Protein AF-0000000070184975 (afdb_homodimer)

Solvent-accessible surface area (backbone atoms only — not comparable to full-atom values): 27651 Å² total; per-residue (Å²): 128,54,66,66,55,30,50,53,48,30,32,51,43,36,35,63,71,63,36,51,70,65,36,19,38,50,48,54,45,25,60,23,40,56,56,39,36,53,66,57,44,19,70,74,54,71,41,57,54,76,54,40,54,55,26,47,52,54,34,18,58,63,29,38,26,29,43,28,91,48,92,72,47,33,34,26,39,50,54,67,71,46,35,49,50,31,53,48,53,54,48,51,52,46,49,51,50,32,51,56,29,53,70,65,51,72,61,51,81,62,81,75,80,70,86,57,64,50,54,34,34,41,26,30,55,60,25,51,49,43,50,51,48,51,51,58,70,70,46,75,49,30,40,40,35,34,40,50,45,72,84,70,70,35,69,69,52,43,52,50,62,61,63,53,56,88,82,33,50,42,35,39,29,11,61,38,66,70,48,32,53,50,46,43,71,66,31,70,86,38,50,67,42,65,41,74,54,53,70,60,30,51,69,85,87,62,93,83,52,57,23,42,31,38,41,36,35,33,58,82,31,32,29,37,43,25,36,26,31,79,85,76,62,49,26,39,33,40,34,33,47,41,69,78,18,63,67,41,48,51,46,50,52,50,46,49,51,50,55,47,63,70,60,59,69,82,120,129,53,68,66,55,29,50,54,49,32,32,52,43,36,34,64,71,63,36,50,69,65,37,19,38,49,47,55,44,24,61,24,39,55,55,40,34,54,66,57,43,20,70,73,54,70,42,56,54,75,56,41,55,55,26,48,53,51,35,19,56,63,30,39,26,29,42,28,91,49,92,71,48,34,36,26,40,49,53,68,69,49,35,48,50,30,52,48,51,55,47,51,52,46,49,50,51,32,51,55,28,54,69,65,48,70,60,52,80,67,82,74,82,72,78,57,63,50,54,33,34,40,27,32,55,60,27,50,49,43,51,51,46,50,52,57,70,70,45,73,49,29,40,39,36,33,40,52,47,72,87,69,70,36,70,69,52,41,51,50,62,63,62,53,57,88,82,34,49,42,36,38,28,11,62,38,67,70,46,32,53,50,45,44,71,66,31,69,86,38,50,67,42,65,41,75,52,54,71,61,29,51,74,91,81,68,94,85,52,56,26,41,30,38,40,36,36,34,56,81,30,32,31,38,44,24,35,25,30,80,86,76,62,49,27,37,34,39,34,35,42,41,70,78,16,62,67,40,47,50,46,49,51,48,46,49,51,51,55,47,62,71,64,63,71,86,121

InterPro domains:
  IPR002831 Transcription regulator TrmB, N-terminal [PF01978] (14-80)
  IPR036388 Winged helix-like DNA-binding domain superfamily [G3DSA:1.10.10.10] (6-107)
  IPR036390 Winged helix DNA-binding domain superfamily [SSF46785] (12-102)
  IPR051797 Transcription regulator TrmB-like [PTHR34293] (8-172)

pLDDT: mean 80.11, std 16.86, range [21.63, 96.66]

Nearest PDB structures (foldseek):
  5bpi-assembly1_D  TM=3.997E-01  e=3.061E-13  Pyrococcus furiosus
  3cjn-assembly1_A-2  TM=5.967E-01  e=1.341E-03  Ruegeria pomeroyi DSS-3
  6pcp-assembly2_B  TM=5.676E-01  e=6.748E-03  Bordetella pertussis
  6pco-assembly1_B  TM=5.826E-01  e=8.573E-03  Bordetella bronchiseptica
  4jba-assembly1_B  TM=6.010E-01  e=2.837E-02  Escherichia coli K-12

Radius of gyration: 28.01 Å; Cα contacts (8 Å, |Δi|>4): 958; chains: 2; bounding box: 61×83×79 Å

Organism: NCBI:txid2841257

Foldseek 3Di:
DDPVVVLVVQLVVVVVLPADNLLSLLLSLQQVVQKDFLVSSCVVSVDDSVVNVVSQVVCVVLVQKDWDPDVVIMIGGDDPVVNVVSSVVVVVVVVVVVCVVVVPDDDDPDDDDDLPWDKDKDWDLVVLLVVLLVLLQPFDAEKEKEFEDLVNPDPVVLVSLQPRDLRHAAEYEYCDPVSQVVSCVSRVSHHYYHFPVCVQQVDDDDLFDWHWGMWMDGPLFKTKTWTAGPPVRIIMIMMTGGNPHPVSVVVVVSCCVRVVVVPPPPD/DDPVVVLVVQLVVVVVLPADNLLSLLLSLQQVVQKDFLVSSCVVSVDDSVVNVVSQVVCVVLVQKDWDPDVVIMIGGDDPVVNVVSSVVVVVVVVVVVCVVVVPDDDDPDPDDDLPQDKDKDWDLVVLLVVLLVLLQPFDAEKEKEFEDLVNPDPVVLVSLQPRDLRHAAEYEYCDPVSQVVSCVSRVSHHYYHFPVCVQQVDDDDLFDWGWGMWMDGPLFKTKTWTAGPPVRIIMIMMTGGNPHPVSVVVVVSCCVRVVVVPPDPD

Sequence (534 aa):
MSTKENLEEAIELLQQLGLKEYEARCFVGLSRLETGTAKQLSEMTEVPRTRVYDAIRVLEAQGLVEIHHSSPQRFRAVSISEATETLRDQYEARVERLQNSLDTIEVVEQDDESPVQQVWSMVGQEAIENRTNGLITDANDEVVLVLGDQSLLTPALVDTLNAVEDDIELIVGALSEPLQEQIRDAVPNATTFVSGLEWLQGGNDTQDETAIGRLLMVDRSTLLVSSIMPESKEERAIFGEGFGNGLVVISRRLMAQGLLQNRDPKHMSTKENLEEAIELLQQLGLKEYEARCFVGLSRLETGTAKQLSEMTEVPRTRVYDAIRVLEAQGLVEIHHSSPQRFRAVSISEATETLRDQYEARVERLQNSLDTIEVVEQDDESPVQQVWSMVGQEAIENRTNGLITDANDEVVLVLGDQSLLTPALVDTLNAVEDDIELIVGALSEPLQEQIRDAVPNATTFVSGLEWLQGGNDTQDETAIGRLLMVDRSTLLVSSIMPESKEERAIFGEGFGNGLVVISRRLMAQGLLQNRDPKH

Secondary structure (DSSP, 8-state):
--HHHHHHHHHHHHHHTT--HHHHHHHHHHHHHSSEEHHHHHHHH---HHHHHHHHHHHHHTTSEEEE--SS-EEEEPPHHHHHHHHHHHHHHHHHHHHHHHHTSPP---------S-EEEEE-HHHHHHHHHHHHHT-SSEEEEEES-GGG--HHHHHHHHTS-TTSEEEEEESSHHHHHHHHHH-TTSEEEE-SGGGGS--SS-TT--EEEEEEEETTTEEEEEEE-TTT--EEEEEEESTT-HHHHHHHHHHHHHHHHTT----/--HHHHHHHHHHHHHHTT--HHHHHHHHHHHHHSSEEHHHHHHHH---HHHHHHHHHHHHHTTSEEEE--SS-EEEEPPHHHHHHHHHHHHHHHHHHHHHHHHTSPP--------TT-EEEEE-HHHHHHHHHHHHHT-SSEEEEEES-GGG--HHHHHHHHTS-TTSEEEEEESSHHHHHHHHHH-TTSEEEE-SGGGGS--SS-TT--EEEEEEEETTTEEEEEEE-TTT--EEEEEEESTT-HHHHHHHHHHHHHHHHTTS---

Structure (mmCIF, N/CA/C/O backbone):
data_AF-0000000070184975-model_v1
#
loop_
_entity.id
_entity.type
_entity.pdbx_description
1 polymer 'Sugar-specific transcriptional regulator TrmB'
#
loop_
_atom_site.group_PDB
_atom_site.id
_atom_site.type_symbol
_atom_site.label_atom_id
_atom_site.label_alt_id
_atom_site.label_comp_id
_atom_site.label_asym_id
_atom_site.label_entity_id
_atom_site.label_seq_id
_atom_site.pdbx_PDB_ins_code
_atom_site.Cartn_x
_atom_site.Cartn_y
_atom_site.Cartn_z
_atom_site.occupancy
_atom_site.B_iso_or_equiv
_atom_site.auth_seq_id
_atom_site.auth_comp_id
_atom_site.auth_asym_id
_atom_site.auth_atom_id
_atom_site.pdbx_PDB_model_num
ATOM 1 N N . MET A 1 1 ? -25.51 -4.4 -2.637 1 56.55 1 MET A N 1
ATOM 2 C CA . MET A 1 1 ? -25.019 -4.099 -3.979 1 56.55 1 MET A CA 1
ATOM 3 C C . MET A 1 1 ? -25.192 -5.299 -4.904 1 56.55 1 MET A C 1
ATOM 5 O O . MET A 1 1 ? -25.04 -6.445 -4.476 1 56.55 1 MET A O 1
ATOM 9 N N . SER A 1 2 ? -25.683 -4.962 -6.046 1 75.04 2 SER A N 1
ATOM 10 C CA . SER A 1 2 ? -25.902 -6.035 -7.01 1 75.04 2 SER A CA 1
ATOM 11 C C . SER A 1 2 ? -24.582 -6.652 -7.459 1 75.04 2 SER A C 1
ATOM 13 O O . SER A 1 2 ? -23.518 -6.057 -7.277 1 75.04 2 SER A O 1
ATOM 15 N N . THR A 1 3 ? -24.622 -7.825 -7.909 1 75.35 3 THR A N 1
ATOM 16 C CA . THR A 1 3 ? -23.447 -8.525 -8.415 1 75.35 3 THR A CA 1
ATOM 17 C C . THR A 1 3 ? -22.733 -7.688 -9.472 1 75.35 3 THR A C 1
ATOM 19 O O . THR A 1 3 ? -21.503 -7.61 -9.482 1 75.35 3 THR A O 1
ATOM 22 N N . LYS A 1 4 ? -23.561 -7.031 -10.197 1 79.37 4 LYS A N 1
ATOM 23 C CA . LYS A 1 4 ? -23 -6.213 -11.268 1 79.37 4 LYS A CA 1
ATOM 24 C C . LYS A 1 4 ? -22.276 -4.992 -10.706 1 79.37 4 LYS A C 1
ATOM 26 O O . LYS A 1 4 ? -21.217 -4.608 -11.205 1 79.37 4 LYS A O 1
ATOM 31 N N . GLU A 1 5 ? -22.863 -4.411 -9.739 1 79.99 5 GLU A N 1
ATOM 32 C CA . GLU A 1 5 ? -22.254 -3.247 -9.102 1 79.99 5 GLU A CA 1
ATOM 33 C C . GLU A 1 5 ? -20.925 -3.609 -8.446 1 79.99 5 GLU A C 1
ATOM 35 O O . GLU A 1 5 ? -19.962 -2.842 -8.517 1 79.99 5 GLU A O 1
ATOM 40 N N . ASN A 1 6 ? -20.908 -4.766 -7.938 1 85.32 6 ASN A N 1
ATOM 41 C CA . ASN A 1 6 ? -19.69 -5.227 -7.28 1 85.32 6 ASN A CA 1
ATOM 42 C C . ASN A 1 6 ? -18.568 -5.472 -8.284 1 85.32 6 ASN A C 1
ATOM 44 O O . ASN A 1 6 ? -17.402 -5.192 -8 1 85.32 6 ASN A O 1
ATOM 48 N N . LEU A 1 7 ? -19.027 -5.89 -9.402 1 87.75 7 LEU A N 1
ATOM 49 C CA . LEU A 1 7 ? -18.045 -6.157 -10.447 1 87.75 7 LEU A CA 1
ATOM 50 C C . LEU A 1 7 ? -17.423 -4.86 -10.952 1 87.75 7 LEU A C 1
ATOM 52 O O . LEU A 1 7 ? -16.202 -4.767 -11.096 1 87.75 7 LEU A O 1
ATOM 56 N N . GLU A 1 8 ? -18.263 -3.867 -11.151 1 91.36 8 GLU A N 1
ATOM 57 C CA . GLU A 1 8 ? -17.781 -2.581 -11.646 1 91.36 8 GLU A CA 1
ATOM 58 C C . GLU A 1 8 ? -16.907 -1.882 -10.608 1 91.36 8 GLU A C 1
ATOM 60 O O . GLU A 1 8 ? -15.924 -1.226 -10.956 1 91.36 8 GLU A O 1
ATOM 65 N N . GLU A 1 9 ? -17.316 -2.09 -9.405 1 92 9 GLU A N 1
ATOM 66 C CA . GLU A 1 9 ? -16.516 -1.512 -8.329 1 92 9 GLU A CA 1
ATOM 67 C C . GLU A 1 9 ? -15.133 -2.155 -8.264 1 92 9 GLU A C 1
ATOM 69 O O . GLU A 1 9 ? -14.128 -1.462 -8.089 1 92 9 GLU A O 1
ATOM 74 N N . ALA A 1 10 ? -15.127 -3.411 -8.436 1 93.38 10 ALA A N 1
ATOM 75 C CA . ALA A 1 10 ? -13.855 -4.129 -8.414 1 93.38 10 ALA A CA 1
ATOM 76 C C . ALA A 1 10 ? -12.949 -3.675 -9.556 1 93.38 10 ALA A C 1
ATOM 78 O O . ALA A 1 10 ? -11.749 -3.471 -9.36 1 93.38 10 ALA A O 1
ATOM 79 N N . ILE A 1 11 ? -13.533 -3.469 -10.681 1 94.56 11 ILE A N 1
ATOM 80 C CA . ILE A 1 11 ? -12.782 -3.03 -11.852 1 94.56 11 ILE A CA 1
ATOM 81 C C . ILE A 1 11 ? -12.203 -1.639 -11.6 1 94.56 11 ILE A C 1
ATOM 83 O O . ILE A 1 11 ? -11.024 -1.393 -11.866 1 94.56 11 ILE A O 1
ATOM 87 N N . GLU A 1 12 ? -12.985 -0.817 -11.059 1 93.21 12 GLU A N 1
ATOM 88 C CA . GLU A 1 12 ? -12.538 0.54 -10.76 1 93.21 12 GLU A CA 1
ATOM 89 C C . GLU A 1 12 ? -11.422 0.538 -9.72 1 93.21 12 GLU A C 1
ATOM 91 O O . GLU A 1 12 ? -10.443 1.276 -9.85 1 93.21 12 GLU A O 1
ATOM 96 N N . LEU A 1 13 ? -11.57 -0.226 -8.723 1 92.37 13 LEU A N 1
ATOM 97 C CA . LEU A 1 13 ? -10.568 -0.303 -7.665 1 92.37 13 LEU A CA 1
ATOM 98 C C . LEU A 1 13 ? -9.248 -0.841 -8.204 1 92.37 13 LEU A C 1
ATOM 100 O O . LEU A 1 13 ? -8.177 -0.344 -7.847 1 92.37 13 LEU A O 1
ATOM 104 N N . LEU A 1 14 ? -9.332 -1.793 -9.1 1 93.71 14 LEU A N 1
ATOM 105 C CA . LEU A 1 14 ? -8.126 -2.349 -9.704 1 93.71 14 LEU A CA 1
ATOM 106 C C . LEU A 1 14 ? -7.41 -1.301 -10.55 1 93.71 14 LEU A C 1
ATOM 108 O O . LEU A 1 14 ? -6.178 -1.263 -10.586 1 93.71 14 LEU A O 1
ATOM 112 N N . GLN A 1 15 ? -8.124 -0.48 -11.159 1 91.01 15 GLN A N 1
ATOM 113 C CA . GLN A 1 15 ? -7.531 0.605 -11.934 1 91.01 15 GLN A CA 1
ATOM 114 C C . GLN A 1 15 ? -6.825 1.607 -11.025 1 91.01 15 GLN A C 1
ATOM 116 O O . GLN A 1 15 ? -5.739 2.09 -11.35 1 91.01 15 GLN A O 1
ATOM 121 N N . GLN A 1 16 ? -7.411 1.844 -9.916 1 87.1 16 GLN A N 1
ATOM 122 C CA . GLN A 1 16 ? -6.802 2.748 -8.946 1 87.1 16 GLN A CA 1
ATOM 123 C C . GLN A 1 16 ? -5.529 2.146 -8.357 1 87.1 16 GLN A C 1
ATOM 125 O O . GLN A 1 16 ? -4.666 2.871 -7.858 1 87.1 16 GLN A O 1
ATOM 130 N N . LEU A 1 17 ? -5.476 0.861 -8.467 1 89.62 17 LEU A N 1
ATOM 131 C CA . LEU A 1 17 ? -4.318 0.168 -7.914 1 89.62 17 LEU A CA 1
ATOM 132 C C . LEU A 1 17 ? -3.252 -0.047 -8.983 1 89.62 17 LEU A C 1
ATOM 134 O O . LEU A 1 17 ? -2.236 -0.699 -8.731 1 89.62 17 LEU A O 1
ATOM 138 N N . GLY A 1 18 ? -3.556 0.478 -10.266 1 85.67 18 GLY A N 1
ATOM 139 C CA . GLY A 1 18 ? -2.466 0.531 -11.226 1 85.67 18 GLY A CA 1
ATOM 140 C C . GLY A 1 18 ? -2.744 -0.26 -12.49 1 85.67 18 GLY A C 1
ATOM 141 O O . GLY A 1 18 ? -1.954 -0.228 -13.436 1 85.67 18 GLY A O 1
ATOM 142 N N . LEU A 1 19 ? -3.869 -0.961 -12.496 1 91.96 19 LEU A N 1
ATOM 143 C CA . LEU A 1 19 ? -4.18 -1.724 -13.7 1 91.96 19 LEU A CA 1
ATOM 144 C C . LEU A 1 19 ? -4.929 -0.862 -14.711 1 91.96 19 LEU A C 1
ATOM 146 O O . LEU A 1 19 ? -5.724 -0 -14.33 1 91.96 19 LEU A O 1
ATOM 150 N N . LYS A 1 20 ? -4.639 -1.156 -15.933 1 92.26 20 LYS A N 1
ATOM 151 C CA . LYS A 1 20 ? -5.443 -0.533 -16.981 1 92.26 20 LYS A CA 1
ATOM 152 C C . LYS A 1 20 ? -6.807 -1.207 -17.101 1 92.26 20 LYS A C 1
ATOM 154 O O . LYS A 1 20 ? -7.038 -2.263 -16.508 1 92.26 20 LYS A O 1
ATOM 159 N N . GLU A 1 21 ? -7.657 -0.594 -17.822 1 94.77 21 GLU A N 1
ATOM 160 C CA . GLU A 1 21 ? -9.053 -1.017 -17.869 1 94.77 21 GLU A CA 1
ATOM 161 C C . GLU A 1 21 ? -9.175 -2.472 -18.31 1 94.77 21 GLU A C 1
ATOM 163 O O . GLU A 1 21 ? -9.816 -3.28 -17.634 1 94.77 21 GLU A O 1
ATOM 168 N N . TYR A 1 22 ? -8.505 -2.818 -19.401 1 96.13 22 TYR A N 1
ATOM 169 C CA . TYR A 1 22 ? -8.638 -4.17 -19.931 1 96.13 22 TYR A CA 1
ATOM 170 C C . TYR A 1 22 ? -8.001 -5.188 -18.993 1 96.13 22 TYR A C 1
ATOM 172 O O . TYR A 1 22 ? -8.491 -6.312 -18.861 1 96.13 22 TYR A O 1
ATOM 180 N N . GLU A 1 23 ? -6.898 -4.763 -18.355 1 96.62 23 GLU A N 1
ATOM 181 C CA . GLU A 1 23 ? -6.264 -5.63 -17.366 1 96.62 23 GLU A CA 1
ATOM 182 C C . GLU A 1 23 ? -7.196 -5.899 -16.189 1 96.62 23 GLU A C 1
ATOM 184 O O . GLU A 1 23 ? -7.364 -7.047 -15.773 1 96.62 23 GLU A O 1
ATOM 189 N N . ALA A 1 24 ? -7.855 -4.855 -15.779 1 96.34 24 ALA A N 1
ATOM 190 C CA . ALA A 1 24 ? -8.775 -4.957 -14.649 1 96.34 24 ALA A CA 1
ATOM 191 C C . ALA A 1 24 ? -9.967 -5.847 -14.99 1 96.34 24 ALA A C 1
ATOM 193 O O . ALA A 1 24 ? -10.334 -6.73 -14.212 1 96.34 24 ALA A O 1
ATOM 194 N N . ARG A 1 25 ? -10.495 -5.667 -16.109 1 96.42 25 ARG A N 1
ATOM 195 C CA . ARG A 1 25 ? -11.654 -6.445 -16.535 1 96.42 25 ARG A CA 1
ATOM 196 C C . ARG A 1 25 ? -11.303 -7.924 -16.663 1 96.42 25 ARG A C 1
ATOM 198 O O . ARG A 1 25 ? -12.077 -8.789 -16.248 1 96.42 25 ARG A O 1
ATOM 205 N N . CYS A 1 26 ? -10.213 -8.18 -17.236 1 96.46 26 CYS A N 1
ATOM 206 C CA . CYS A 1 26 ? -9.792 -9.565 -17.417 1 96.46 26 CYS A CA 1
ATOM 207 C C . CYS A 1 26 ? -9.543 -10.239 -16.073 1 96.46 26 CYS A C 1
ATOM 209 O O . CYS A 1 26 ? -9.901 -11.40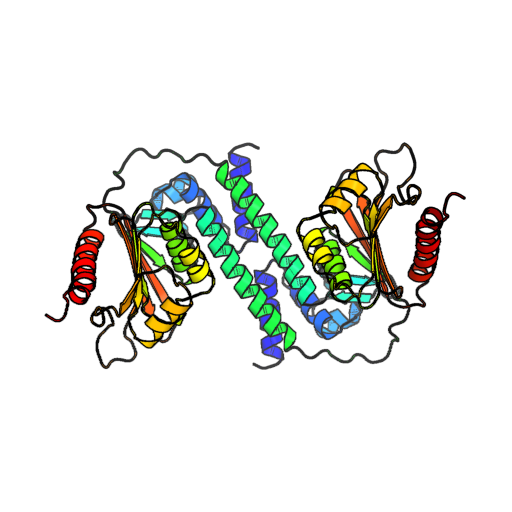3 -15.881 1 96.46 26 CYS A O 1
ATOM 211 N N . PHE A 1 27 ? -8.943 -9.541 -15.141 1 96.06 27 PHE A N 1
ATOM 212 C CA . PHE A 1 27 ? -8.689 -10.116 -13.825 1 96.06 27 PHE A CA 1
ATOM 213 C C . PHE A 1 27 ? -9.997 -10.455 -13.121 1 96.06 27 PHE A C 1
ATOM 215 O O . PHE A 1 27 ? -10.15 -11.55 -12.576 1 96.06 27 PHE A O 1
ATOM 222 N N . VAL A 1 28 ? -10.883 -9.514 -13.155 1 94.51 28 VAL A N 1
ATOM 223 C CA . VAL A 1 28 ? -12.185 -9.739 -12.537 1 94.51 28 VAL A CA 1
ATOM 224 C C . VAL A 1 28 ? -12.888 -10.909 -13.222 1 94.51 28 VAL A C 1
ATOM 226 O O . VAL A 1 28 ? -13.482 -11.76 -12.557 1 94.51 28 VAL A O 1
ATOM 229 N N . GLY A 1 29 ? -12.859 -10.95 -14.553 1 93.57 29 GLY A N 1
ATOM 230 C CA . GLY A 1 29 ? -13.433 -12.068 -15.285 1 93.57 29 GLY A CA 1
ATOM 231 C C . GLY A 1 29 ? -12.861 -13.41 -14.869 1 93.57 29 GLY A C 1
ATOM 232 O O . GLY A 1 29 ? -13.607 -14.363 -14.637 1 93.57 29 GLY A O 1
ATOM 233 N N . LEU A 1 30 ? -11.55 -13.46 -14.743 1 93.13 30 LEU A N 1
ATOM 234 C CA . LEU A 1 30 ? -10.882 -14.703 -14.375 1 93.13 30 LEU A CA 1
ATOM 235 C C . LEU A 1 30 ? -11.208 -15.09 -12.936 1 93.13 30 LEU A C 1
ATOM 237 O O . LEU A 1 30 ? -11.236 -16.276 -12.599 1 93.13 30 LEU A O 1
ATOM 241 N N . SER A 1 31 ? -11.387 -14.105 -12.141 1 89.66 31 SER A N 1
ATOM 242 C CA . SER A 1 31 ? -11.748 -14.383 -10.755 1 89.66 31 SER A CA 1
ATOM 243 C C . SER A 1 31 ? -13.115 -15.052 -10.664 1 89.66 31 SER A C 1
ATOM 245 O O . SER A 1 31 ? -13.414 -15.733 -9.681 1 89.66 31 SER A O 1
ATOM 247 N N . ARG A 1 32 ? -13.825 -14.851 -11.711 1 87.62 32 ARG A N 1
ATOM 248 C CA . ARG A 1 32 ? -15.15 -15.46 -11.767 1 87.62 32 ARG A CA 1
ATOM 249 C C . ARG A 1 32 ? -15.095 -16.832 -12.429 1 87.62 32 ARG A C 1
ATOM 251 O O . ARG A 1 32 ? -15.888 -17.717 -12.102 1 87.62 32 ARG A O 1
ATOM 258 N N . LEU A 1 33 ? -14.229 -17.094 -13.366 1 85.55 33 LEU A N 1
ATOM 259 C CA . LEU A 1 33 ? -14.135 -18.321 -14.149 1 85.55 33 LEU A CA 1
ATOM 260 C C . LEU A 1 33 ? -13.218 -19.331 -13.469 1 85.55 33 LEU A C 1
ATOM 262 O O . LEU A 1 33 ? -13.245 -20.52 -13.797 1 85.55 33 LEU A O 1
ATOM 266 N N . GLU A 1 34 ? -12.438 -19.001 -12.457 1 77.68 34 GLU A N 1
ATOM 267 C CA . GLU A 1 34 ? -11.358 -19.805 -11.893 1 77.68 34 GLU A CA 1
ATOM 268 C C . GLU A 1 34 ? -10.254 -20.043 -12.92 1 77.68 34 GLU A C 1
ATOM 270 O O . GLU A 1 34 ? -9.092 -19.712 -12.677 1 77.68 34 GLU A O 1
ATOM 275 N N . THR A 1 35 ? -10.739 -20.666 -14.165 1 87.18 35 THR A N 1
ATOM 276 C CA . THR A 1 35 ? -9.87 -20.841 -15.323 1 87.18 35 THR A CA 1
ATOM 277 C C . THR A 1 35 ? -10.629 -20.557 -16.616 1 87.18 35 THR A C 1
ATOM 279 O O . THR A 1 35 ? -11.805 -20.904 -16.741 1 87.18 35 THR A O 1
ATOM 282 N N . GLY A 1 36 ? -9.943 -19.88 -17.594 1 88.94 36 GLY A N 1
ATOM 283 C CA . GLY A 1 36 ? -10.642 -19.55 -18.825 1 88.94 36 GLY A CA 1
ATOM 284 C C . GLY A 1 36 ? -9.71 -19.34 -20.003 1 88.94 36 GLY A C 1
ATOM 285 O O . GLY A 1 36 ? -8.512 -19.11 -19.82 1 88.94 36 GLY A O 1
ATOM 286 N N . THR A 1 37 ? -10.267 -19.537 -21.171 1 91.77 37 THR A N 1
ATOM 287 C CA . THR A 1 37 ? -9.55 -19.247 -22.408 1 91.77 37 THR A CA 1
ATOM 288 C C . THR A 1 37 ? -9.739 -17.788 -22.814 1 91.77 37 THR A C 1
ATOM 290 O O . THR A 1 37 ? -10.564 -17.079 -22.234 1 91.77 37 THR A O 1
ATOM 293 N N . ALA A 1 38 ? -8.883 -17.36 -23.831 1 93.43 38 ALA A N 1
ATOM 294 C CA . ALA A 1 38 ? -9.03 -16.002 -24.348 1 93.43 38 ALA A CA 1
ATOM 295 C C . ALA A 1 38 ? -10.431 -15.777 -24.91 1 93.43 38 ALA A C 1
ATOM 297 O O . ALA A 1 38 ? -11.005 -14.697 -24.75 1 93.43 38 ALA A O 1
ATOM 298 N N . LYS A 1 39 ? -10.993 -16.756 -25.502 1 93.22 39 LYS A N 1
ATOM 299 C CA . LYS A 1 39 ? -12.336 -16.665 -26.069 1 93.22 39 LYS A CA 1
ATOM 300 C C . LYS A 1 39 ? -13.382 -16.466 -24.975 1 93.22 39 LYS A C 1
ATOM 302 O O . LYS A 1 39 ? -14.23 -15.577 -25.074 1 93.22 39 LYS A O 1
ATOM 307 N N . GLN A 1 40 ? -13.364 -17.286 -23.998 1 92.79 40 GLN A N 1
ATOM 308 C CA . GLN A 1 40 ? -14.313 -17.205 -22.892 1 92.79 40 GLN A CA 1
ATOM 309 C C . GLN A 1 40 ? -14.221 -15.855 -22.186 1 92.79 40 GLN A C 1
ATOM 311 O O . GLN A 1 40 ? -15.243 -15.241 -21.872 1 92.79 40 GLN A O 1
ATOM 316 N N . LEU A 1 41 ? -12.985 -15.466 -21.938 1 93.66 41 LEU A N 1
ATOM 317 C CA . LEU A 1 41 ? -12.763 -14.198 -21.252 1 93.66 41 LEU A CA 1
ATOM 318 C C . LEU A 1 41 ? -13.291 -13.032 -22.08 1 93.66 41 LEU A C 1
ATOM 320 O O . LEU A 1 41 ? -13.892 -12.102 -21.538 1 93.66 41 LEU A O 1
ATOM 324 N N . SER A 1 42 ? -13.021 -13.043 -23.385 1 95.57 42 SER A N 1
ATOM 325 C CA . SER A 1 42 ? -13.507 -11.996 -24.277 1 95.57 42 SER A CA 1
ATOM 326 C C . SER A 1 42 ? -15.027 -11.89 -24.229 1 95.57 42 SER A C 1
ATOM 328 O O . SER A 1 42 ? -15.576 -10.79 -24.141 1 95.57 42 SER A O 1
ATOM 330 N N . GLU A 1 43 ? -15.724 -12.931 -24.189 1 93.38 43 GLU A N 1
ATOM 331 C CA . GLU A 1 43 ? -17.183 -12.962 -24.172 1 93.38 43 GLU A CA 1
ATOM 332 C C . GLU A 1 43 ? -17.73 -12.452 -22.842 1 93.38 43 GLU A C 1
ATOM 334 O O . GLU A 1 43 ? -18.714 -11.709 -22.814 1 93.38 43 GLU A O 1
ATOM 339 N N . MET A 1 44 ? -17.0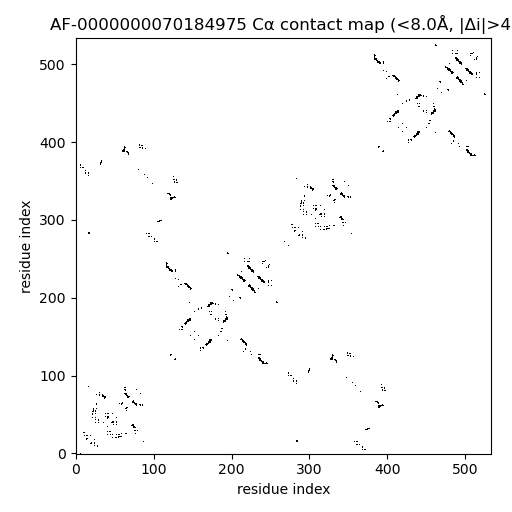75 -12.817 -21.866 1 90.23 44 MET A N 1
ATOM 340 C CA . MET A 1 44 ? -17.562 -12.495 -20.527 1 90.23 44 MET A CA 1
ATOM 341 C C . MET A 1 44 ? -17.274 -11.039 -20.179 1 90.23 44 MET A C 1
ATOM 343 O O . MET A 1 44 ? -18.06 -10.396 -19.481 1 90.23 44 MET A O 1
ATOM 347 N N . THR A 1 45 ? -16.146 -10.498 -20.577 1 91.96 45 THR A N 1
ATOM 348 C CA . THR A 1 45 ? -15.68 -9.191 -20.127 1 91.96 45 THR A CA 1
ATOM 349 C C . THR A 1 45 ? -15.915 -8.133 -21.201 1 91.96 45 THR A C 1
ATOM 351 O O . THR A 1 45 ? -15.742 -6.938 -20.951 1 91.96 45 THR A O 1
ATOM 354 N N . GLU A 1 46 ? -16.179 -8.504 -22.457 1 92.23 46 GLU A N 1
ATOM 355 C CA . GLU A 1 46 ? -16.385 -7.618 -23.599 1 92.23 46 GLU A CA 1
ATOM 356 C C . GLU A 1 46 ? -15.077 -6.958 -24.028 1 92.23 46 GLU A C 1
ATOM 358 O O . GLU A 1 46 ? -15.084 -5.856 -24.58 1 92.23 46 GLU A O 1
ATOM 363 N N . VAL A 1 47 ? -14.031 -7.543 -23.611 1 95.18 47 VAL A N 1
ATOM 364 C CA . VAL A 1 47 ? -12.716 -7.16 -24.114 1 95.18 47 VAL A CA 1
ATOM 365 C C . VAL A 1 47 ? -12.406 -7.935 -25.393 1 95.18 47 VAL A C 1
ATOM 367 O O . VAL A 1 47 ? -12.515 -9.162 -25.425 1 95.18 47 VAL A O 1
ATOM 370 N N . PRO A 1 48 ? -12.032 -7.15 -26.437 1 95.87 48 PRO A N 1
ATOM 371 C CA . PRO A 1 48 ? -11.686 -7.868 -27.665 1 95.87 48 PRO A CA 1
ATOM 372 C C . PRO A 1 48 ? -10.6 -8.92 -27.447 1 95.87 48 PRO A C 1
ATOM 374 O O . PRO A 1 48 ? -9.668 -8.698 -26.67 1 95.87 48 PRO A O 1
ATOM 377 N N . ARG A 1 49 ? -10.649 -10.041 -28.215 1 92.88 49 ARG A N 1
ATOM 378 C CA . ARG A 1 49 ? -9.786 -11.198 -28.002 1 92.88 49 ARG A CA 1
ATOM 379 C C . ARG A 1 49 ? -8.315 -10.812 -28.116 1 92.88 49 ARG A C 1
ATOM 381 O O . ARG A 1 49 ? -7.489 -11.249 -27.312 1 92.88 49 ARG A O 1
ATOM 388 N N . THR A 1 50 ? -7.922 -10.021 -29.055 1 92.7 50 THR A N 1
ATOM 389 C CA . THR A 1 50 ? -6.534 -9.611 -29.231 1 92.7 50 THR A CA 1
ATOM 390 C C . THR A 1 50 ? -6.045 -8.823 -28.018 1 92.7 50 THR A C 1
ATOM 392 O O . THR A 1 50 ? -4.893 -8.963 -27.604 1 92.7 50 THR A O 1
ATOM 395 N N . ARG A 1 51 ? -6.936 -8.048 -27.434 1 95.73 51 ARG A N 1
ATOM 396 C CA . ARG A 1 51 ? -6.572 -7.239 -26.275 1 95.73 51 ARG A CA 1
ATOM 397 C C . ARG A 1 51 ? -6.523 -8.088 -25.009 1 95.73 51 ARG A C 1
ATOM 399 O O . ARG A 1 51 ? -5.855 -7.726 -24.038 1 95.73 51 ARG A O 1
ATOM 406 N N . VAL A 1 52 ? -7.253 -9.206 -25.05 1 96.2 52 VAL A N 1
ATOM 407 C CA . VAL A 1 52 ? -7.195 -10.137 -23.929 1 96.2 52 VAL A CA 1
ATOM 408 C C . VAL A 1 52 ? -5.774 -10.672 -23.774 1 96.2 52 VAL A C 1
ATOM 410 O O . VAL A 1 52 ? -5.242 -10.728 -22.662 1 96.2 52 VAL A O 1
ATOM 413 N N . TYR A 1 53 ? -5.159 -10.938 -24.86 1 94.27 53 TYR A N 1
ATOM 414 C CA . TYR A 1 53 ? -3.804 -11.476 -24.803 1 94.27 53 TYR A CA 1
ATOM 415 C C . TYR A 1 53 ? -2.83 -10.443 -24.249 1 94.27 53 TYR A C 1
ATOM 417 O O . TYR A 1 53 ? -1.939 -10.779 -23.466 1 94.27 53 TYR A O 1
ATOM 425 N N . ASP A 1 54 ? -3.019 -9.287 -24.675 1 95.77 54 ASP A N 1
ATOM 426 C CA . ASP A 1 54 ? -2.173 -8.213 -24.166 1 95.77 54 ASP A CA 1
ATOM 427 C C . ASP A 1 54 ? -2.348 -8.043 -22.658 1 95.77 54 ASP A C 1
ATOM 429 O O . ASP A 1 54 ? -1.365 -7.935 -21.922 1 95.77 54 ASP A O 1
ATOM 433 N N . ALA A 1 55 ? -3.573 -8.018 -22.253 1 96.15 55 ALA A N 1
ATOM 434 C CA . ALA A 1 55 ? -3.893 -7.815 -20.843 1 96.15 55 ALA A CA 1
ATOM 435 C C . ALA A 1 55 ? -3.359 -8.962 -19.989 1 96.15 55 ALA A C 1
ATOM 437 O O . ALA A 1 55 ? -2.805 -8.736 -18.911 1 96.15 55 ALA A O 1
ATOM 438 N N . ILE A 1 56 ? -3.451 -10.162 -20.521 1 94.53 56 ILE A N 1
ATOM 439 C CA . ILE A 1 56 ? -3.034 -11.348 -19.781 1 94.53 56 ILE A CA 1
ATOM 440 C C . ILE A 1 56 ? -1.515 -11.349 -19.623 1 94.53 56 ILE A C 1
ATOM 442 O O . ILE A 1 56 ? -0.994 -11.725 -18.57 1 94.53 56 ILE A O 1
ATOM 446 N N . ARG A 1 57 ? -0.869 -10.941 -20.639 1 91.18 57 ARG A N 1
ATOM 447 C CA . ARG A 1 57 ? 0.587 -10.869 -20.57 1 91.18 57 ARG A CA 1
ATOM 448 C C . ARG A 1 57 ? 1.037 -9.907 -19.475 1 91.18 57 ARG A C 1
ATOM 450 O O . ARG A 1 57 ? 1.968 -10.205 -18.724 1 91.18 57 ARG A O 1
ATOM 457 N N . VAL A 1 58 ? 0.401 -8.796 -19.398 1 93.22 58 VAL A N 1
ATOM 458 C CA . VAL A 1 58 ? 0.734 -7.798 -18.387 1 93.22 58 VAL A CA 1
ATOM 459 C C . VAL A 1 58 ? 0.402 -8.339 -16.998 1 93.22 58 VAL A C 1
ATOM 461 O O . VAL A 1 58 ? 1.202 -8.212 -16.068 1 93.22 58 VAL A O 1
ATOM 464 N N . LEU A 1 59 ? -0.782 -8.941 -16.844 1 94.64 59 LEU A N 1
ATOM 465 C CA . LEU A 1 59 ? -1.215 -9.493 -15.565 1 94.64 59 LEU A CA 1
ATOM 466 C C . LEU A 1 59 ? -0.276 -10.605 -15.108 1 94.64 59 LEU A C 1
ATOM 468 O O . LEU A 1 59 ? 0.014 -10.728 -13.916 1 94.64 59 LEU A O 1
ATOM 472 N N . GLU A 1 60 ? 0.17 -11.364 -16.089 1 91.68 60 GLU A N 1
ATOM 473 C CA . GLU A 1 60 ? 1.135 -12.412 -15.77 1 91.68 60 GLU A CA 1
ATOM 474 C C . GLU A 1 60 ? 2.45 -11.818 -15.273 1 91.68 60 GLU A C 1
ATOM 476 O O . GLU A 1 60 ? 3.002 -12.271 -14.268 1 91.68 60 GLU A O 1
ATOM 481 N N . ALA A 1 61 ? 2.896 -10.823 -15.961 1 86.6 61 ALA A N 1
ATOM 482 C CA . ALA A 1 61 ? 4.146 -10.16 -15.601 1 86.6 61 ALA A CA 1
ATOM 483 C C . ALA A 1 61 ? 4.06 -9.547 -14.206 1 86.6 61 ALA A C 1
ATOM 485 O O . ALA A 1 61 ? 5.068 -9.446 -13.502 1 86.6 61 ALA A O 1
ATOM 486 N N . GLN A 1 62 ? 2.868 -9.229 -13.801 1 89.35 62 GLN A N 1
ATOM 487 C CA . GLN A 1 62 ? 2.671 -8.62 -12.49 1 89.35 62 GLN A CA 1
ATOM 488 C C . GLN A 1 62 ? 2.41 -9.68 -11.424 1 89.35 62 GLN A C 1
ATOM 490 O O . GLN A 1 62 ? 2.223 -9.355 -10.25 1 89.35 62 GLN A O 1
ATOM 495 N N . GLY A 1 63 ? 2.331 -10.91 -11.881 1 89.36 63 GLY A N 1
ATOM 496 C CA . GLY A 1 63 ? 2.143 -12.011 -10.95 1 89.36 63 GLY A CA 1
ATOM 497 C C . GLY A 1 63 ? 0.697 -12.202 -10.534 1 89.36 63 GLY A C 1
ATOM 498 O O . GLY A 1 63 ? 0.417 -12.835 -9.514 1 89.36 63 GLY A O 1
ATOM 499 N N . LEU A 1 64 ? -0.277 -11.649 -11.337 1 93.54 64 LEU A N 1
ATOM 500 C CA . LEU A 1 64 ? -1.686 -11.684 -10.96 1 93.54 64 LEU A CA 1
ATOM 501 C C . LEU A 1 64 ? -2.41 -12.825 -11.666 1 93.54 64 LEU A C 1
ATOM 503 O O . LEU A 1 64 ? -3.512 -13.208 -11.267 1 93.54 64 LEU A O 1
ATOM 507 N N . VAL A 1 65 ? -1.789 -13.314 -12.74 1 92.33 65 VAL A N 1
ATOM 508 C CA . VAL A 1 65 ? -2.392 -14.378 -13.535 1 92.33 65 VAL A CA 1
ATOM 509 C C . VAL A 1 65 ? -1.345 -15.444 -13.85 1 92.33 65 VAL A C 1
ATOM 511 O O . VAL A 1 65 ? -0.158 -15.136 -13.987 1 92.33 65 VAL A O 1
ATOM 514 N N . GLU A 1 66 ? -1.782 -16.596 -13.935 1 89.54 66 GLU A N 1
ATOM 515 C CA . GLU A 1 66 ? -0.975 -17.737 -14.356 1 89.54 66 GLU A CA 1
ATOM 516 C C . GLU A 1 66 ? -1.471 -18.304 -15.683 1 89.54 66 GLU A C 1
ATOM 518 O O . GLU A 1 66 ? -2.668 -18.264 -15.972 1 89.54 66 GLU A O 1
ATOM 523 N N . ILE A 1 67 ? -0.52 -18.814 -16.416 1 86.01 67 ILE A N 1
ATOM 524 C CA . ILE A 1 67 ? -0.878 -19.284 -17.75 1 86.01 67 ILE A CA 1
ATOM 525 C C . ILE A 1 67 ? -0.55 -20.77 -17.878 1 86.01 67 ILE A C 1
ATOM 527 O O . ILE A 1 67 ? 0.523 -21.214 -17.462 1 86.01 67 ILE A O 1
ATOM 531 N N . HIS A 1 68 ? -1.501 -21.508 -18.254 1 82.11 68 HIS A N 1
ATOM 532 C CA . HIS A 1 68 ? -1.288 -22.887 -18.679 1 82.11 68 HIS A CA 1
ATOM 533 C C . HIS A 1 68 ? -1.069 -22.971 -20.186 1 82.11 68 HIS A C 1
ATOM 535 O O . HIS A 1 68 ? -1.972 -22.661 -20.967 1 82.11 68 HIS A O 1
ATOM 541 N N . HIS A 1 69 ? 0.1 -23.365 -20.505 1 72.96 69 HIS A N 1
ATOM 542 C CA . HIS A 1 69 ? 0.43 -23.405 -21.925 1 72.96 69 HIS A CA 1
ATOM 543 C C . HIS A 1 69 ? -0.153 -24.646 -22.593 1 72.96 69 HIS A C 1
ATOM 545 O O . HIS A 1 69 ? 0.531 -25.663 -22.726 1 72.96 69 HIS A O 1
ATOM 551 N N . SER A 1 70 ? -1.314 -24.633 -22.907 1 76.25 70 SER A N 1
ATOM 552 C CA . SER A 1 70 ? -2.074 -25.638 -23.642 1 76.25 70 SER A CA 1
ATOM 553 C C . SER A 1 70 ? -2.671 -25.055 -24.919 1 76.25 70 SER A C 1
ATOM 555 O O . SER A 1 70 ? -2.443 -23.887 -25.24 1 76.25 70 SER A O 1
ATOM 557 N N . SER A 1 71 ? -3.17 -25.94 -25.692 1 78.19 71 SER A N 1
ATOM 558 C CA . SER A 1 71 ? -3.92 -25.499 -26.863 1 78.19 71 SER A CA 1
ATOM 559 C C . SER A 1 71 ? -5.408 -25.793 -26.71 1 78.19 71 SER A C 1
ATOM 561 O O . SER A 1 71 ? -5.829 -26.949 -26.785 1 78.19 71 SER A O 1
ATOM 563 N N . PRO A 1 72 ? -6.157 -24.775 -26.569 1 82.94 72 PRO A N 1
ATOM 564 C CA . PRO A 1 72 ? -5.839 -23.354 -26.41 1 82.94 72 PRO A CA 1
ATOM 565 C C . PRO A 1 72 ? -5.235 -23.033 -25.045 1 82.94 72 PRO A C 1
ATOM 567 O O . PRO A 1 72 ? -5.387 -23.811 -24.1 1 82.94 72 PRO A O 1
ATOM 570 N N . GLN A 1 73 ? -4.517 -21.905 -24.99 1 86.39 73 GLN A N 1
ATOM 571 C CA . GLN A 1 73 ? -3.957 -21.458 -23.718 1 86.39 73 GLN A CA 1
ATOM 572 C C . GLN A 1 73 ? -5.06 -21.165 -22.705 1 86.39 73 GLN A C 1
ATOM 574 O O . GLN A 1 73 ? -6.099 -20.603 -23.055 1 86.39 73 GLN A O 1
ATOM 579 N N . ARG A 1 74 ? -4.79 -21.549 -21.497 1 89.47 74 ARG A N 1
ATOM 580 C CA . ARG A 1 74 ? -5.727 -21.276 -20.413 1 89.47 74 ARG A CA 1
ATOM 581 C C . ARG A 1 74 ? -5.1 -20.364 -19.364 1 89.47 74 ARG A C 1
ATOM 583 O O . ARG A 1 74 ? -3.889 -20.407 -19.14 1 89.47 74 ARG A O 1
ATOM 590 N N . PHE A 1 75 ? -5.967 -19.575 -18.761 1 91.71 75 PHE A N 1
ATOM 591 C CA . PHE A 1 75 ? -5.521 -18.565 -17.809 1 91.71 75 PHE A CA 1
ATOM 592 C C . PHE A 1 75 ? -6.249 -18.715 -16.479 1 91.71 75 PHE A C 1
ATOM 594 O O . PHE A 1 75 ? -7.423 -19.091 -16.447 1 91.71 75 PHE A O 1
ATOM 601 N N . ARG A 1 76 ? -5.528 -18.421 -15.438 1 89.97 76 ARG A N 1
ATOM 602 C CA . ARG A 1 76 ? -6.111 -18.439 -14.1 1 89.97 76 ARG A CA 1
ATOM 603 C C . ARG A 1 76 ? -5.583 -17.282 -13.258 1 89.97 76 ARG A C 1
ATOM 605 O O . ARG A 1 76 ? -4.382 -17.006 -13.255 1 89.97 76 ARG A O 1
ATOM 612 N N . ALA A 1 77 ? -6.56 -16.619 -12.603 1 90.53 77 ALA A N 1
ATOM 613 C CA . ALA A 1 77 ? -6.144 -15.585 -11.659 1 90.53 77 ALA A CA 1
ATOM 614 C C . ALA A 1 77 ? -5.617 -16.203 -10.367 1 90.53 77 ALA A C 1
ATOM 616 O O . ALA A 1 77 ? -6.128 -17.227 -9.907 1 90.53 77 ALA A O 1
ATOM 617 N N . VAL A 1 78 ? -4.577 -15.632 -9.841 1 87.56 78 VAL A N 1
ATOM 618 C CA . VAL A 1 78 ? -4.175 -16.016 -8.491 1 87.56 78 VAL A CA 1
ATOM 619 C C . VAL A 1 78 ? -5.289 -15.675 -7.504 1 87.56 78 VAL A C 1
ATOM 621 O O . VAL A 1 78 ? -6.222 -14.942 -7.84 1 87.56 78 VAL A O 1
ATOM 624 N N . SER A 1 79 ? -5.204 -16.249 -6.343 1 86.74 79 SER A N 1
ATOM 625 C CA . SER A 1 79 ? -6.238 -15.966 -5.353 1 86.74 79 SER A CA 1
ATOM 626 C C . SER A 1 79 ? -6.311 -14.475 -5.041 1 86.74 79 SER A C 1
ATOM 628 O O . SER A 1 79 ? -5.334 -13.747 -5.232 1 86.74 79 SER A O 1
ATOM 630 N N . ILE A 1 80 ? -7.403 -14.066 -4.606 1 85.86 80 ILE A N 1
ATOM 631 C CA . ILE A 1 80 ? -7.6 -12.662 -4.261 1 85.86 80 ILE A CA 1
ATOM 632 C C . ILE A 1 80 ? -6.579 -12.242 -3.205 1 85.86 80 ILE A C 1
ATOM 634 O O . ILE A 1 80 ? -5.988 -11.164 -3.299 1 85.86 80 ILE A O 1
ATOM 638 N N . SER A 1 81 ? -6.396 -13.113 -2.252 1 86.12 81 SER A N 1
ATOM 639 C CA . SER A 1 81 ? -5.431 -12.823 -1.197 1 86.12 81 SER A CA 1
ATOM 640 C C . SER A 1 81 ? -4.023 -12.668 -1.763 1 86.12 81 SER A C 1
ATOM 642 O O . SER A 1 81 ? -3.304 -11.733 -1.406 1 86.12 81 SER A O 1
ATOM 644 N N . GLU A 1 82 ? -3.636 -13.514 -2.622 1 86.97 82 GLU A N 1
ATOM 645 C CA . GLU A 1 82 ? -2.318 -13.436 -3.244 1 86.97 82 GLU A CA 1
ATOM 646 C C . GLU A 1 82 ? -2.191 -12.19 -4.115 1 86.97 82 GLU A C 1
ATOM 648 O O . GLU A 1 82 ? -1.149 -11.532 -4.12 1 86.97 82 GLU A O 1
ATOM 653 N N . ALA A 1 83 ? -3.236 -11.977 -4.869 1 90.3 83 ALA A N 1
ATOM 654 C CA . ALA A 1 83 ? -3.232 -10.805 -5.741 1 90.3 83 ALA A CA 1
ATOM 655 C C . ALA A 1 83 ? -3.059 -9.521 -4.933 1 90.3 83 ALA A C 1
ATOM 657 O O . ALA A 1 83 ? -2.251 -8.66 -5.29 1 90.3 83 ALA A O 1
ATOM 658 N N . THR A 1 84 ? -3.781 -9.445 -3.835 1 89.94 84 THR A N 1
ATOM 659 C CA . THR A 1 84 ? -3.718 -8.237 -3.02 1 89.94 84 THR A CA 1
ATOM 660 C C . THR A 1 84 ? -2.351 -8.105 -2.354 1 89.94 84 THR A C 1
ATOM 662 O O . THR A 1 84 ? -1.821 -6.999 -2.227 1 89.94 84 THR A O 1
ATOM 665 N N . GLU A 1 85 ? -1.788 -9.178 -1.949 1 88.47 85 GLU A N 1
ATOM 666 C CA . GLU A 1 85 ? -0.448 -9.147 -1.372 1 88.47 85 GLU A CA 1
ATOM 667 C C . GLU A 1 85 ? 0.587 -8.705 -2.403 1 88.47 85 GLU A C 1
ATOM 669 O O . GLU A 1 85 ? 1.497 -7.936 -2.086 1 88.47 85 GLU A O 1
ATOM 674 N N . THR A 1 86 ? 0.448 -9.231 -3.576 1 89.63 86 THR A N 1
ATOM 675 C CA . THR A 1 86 ? 1.356 -8.857 -4.655 1 89.63 86 THR A CA 1
ATOM 676 C C . THR A 1 86 ? 1.258 -7.363 -4.951 1 89.63 86 THR A C 1
ATOM 678 O O . THR A 1 86 ? 2.277 -6.681 -5.073 1 89.63 86 THR A O 1
ATOM 681 N N . LEU A 1 87 ? 0.059 -6.92 -5.062 1 89.72 87 LEU A N 1
ATOM 682 C CA . LEU A 1 87 ? -0.164 -5.502 -5.324 1 89.72 87 LEU A CA 1
ATOM 683 C C . LEU A 1 87 ? 0.377 -4.647 -4.183 1 89.72 87 LEU A C 1
ATOM 685 O O . LEU A 1 87 ? 0.961 -3.586 -4.419 1 89.72 87 LEU A O 1
ATOM 689 N N . ARG A 1 88 ? 0.239 -5.141 -2.964 1 88.65 88 ARG A N 1
ATOM 690 C CA . ARG A 1 88 ? 0.774 -4.446 -1.798 1 88.65 88 ARG A CA 1
ATOM 691 C C . ARG A 1 88 ? 2.294 -4.342 -1.872 1 88.65 88 ARG A C 1
ATOM 693 O O . ARG A 1 88 ? 2.863 -3.281 -1.608 1 88.65 88 ARG A O 1
ATOM 700 N N . ASP A 1 89 ? 2.917 -5.392 -2.212 1 88.51 89 ASP A N 1
ATOM 701 C CA . ASP A 1 89 ? 4.374 -5.419 -2.306 1 88.51 89 ASP A CA 1
ATOM 702 C C . ASP A 1 89 ? 4.874 -4.449 -3.373 1 88.51 89 ASP A C 1
ATOM 704 O O . ASP A 1 89 ? 5.862 -3.743 -3.164 1 88.51 89 ASP A O 1
ATOM 708 N N . GLN A 1 90 ? 4.209 -4.491 -4.448 1 87.54 90 GLN A N 1
ATOM 709 C CA . GLN A 1 90 ? 4.582 -3.588 -5.531 1 87.54 90 GLN A CA 1
ATOM 710 C C . GLN A 1 90 ? 4.411 -2.129 -5.116 1 87.54 90 GLN A C 1
ATOM 712 O O . GLN A 1 90 ? 5.254 -1.286 -5.429 1 87.54 90 GLN A O 1
ATOM 717 N N . TYR A 1 91 ? 3.364 -1.921 -4.386 1 87.9 91 TYR A N 1
ATOM 718 C CA . TYR A 1 91 ? 3.116 -0.571 -3.892 1 87.9 91 TYR A CA 1
ATOM 719 C C . TYR A 1 91 ? 4.197 -0.144 -2.907 1 87.9 91 TYR A C 1
ATOM 721 O O . TYR A 1 91 ? 4.705 0.978 -2.982 1 87.9 91 TYR A O 1
ATOM 729 N N . GLU A 1 92 ? 4.533 -0.967 -2.029 1 89.4 92 GLU A N 1
ATOM 730 C CA . GLU A 1 92 ? 5.561 -0.667 -1.037 1 89.4 92 GLU A CA 1
ATOM 731 C C . GLU A 1 92 ? 6.9 -0.363 -1.704 1 89.4 92 GLU A C 1
ATOM 733 O O . GLU A 1 92 ? 7.631 0.526 -1.264 1 89.4 92 GLU A O 1
ATOM 738 N N . ALA A 1 93 ? 7.161 -1.113 -2.735 1 88.93 93 ALA A N 1
ATOM 739 C CA . ALA A 1 93 ? 8.393 -0.863 -3.479 1 88.93 93 ALA A CA 1
ATOM 740 C C . ALA A 1 93 ? 8.379 0.525 -4.112 1 88.93 93 ALA A C 1
ATOM 742 O O . ALA A 1 93 ? 9.398 1.22 -4.122 1 88.93 93 ALA A O 1
ATOM 743 N N . ARG A 1 94 ? 7.26 0.894 -4.62 1 89.74 94 ARG A N 1
ATOM 744 C CA . ARG A 1 94 ? 7.122 2.215 -5.223 1 89.74 94 ARG A CA 1
ATOM 745 C C . ARG A 1 94 ? 7.274 3.314 -4.176 1 89.74 94 ARG A C 1
ATOM 747 O O . ARG A 1 94 ? 7.909 4.339 -4.433 1 89.74 94 ARG A O 1
ATOM 754 N N . VAL A 1 95 ? 6.706 3.104 -3.06 1 91.01 95 VAL A N 1
ATOM 755 C CA . VAL A 1 95 ? 6.784 4.071 -1.97 1 91.01 95 VAL A CA 1
ATOM 756 C C . VAL A 1 95 ? 8.236 4.23 -1.523 1 91.01 95 VAL A C 1
ATOM 758 O O . VAL A 1 95 ? 8.701 5.348 -1.29 1 91.01 95 VAL A O 1
ATOM 761 N N . GLU A 1 96 ? 8.925 3.148 -1.38 1 90.37 96 GLU A N 1
ATOM 762 C CA . GLU A 1 96 ? 10.329 3.193 -0.983 1 90.37 96 GLU A CA 1
ATOM 763 C C . GLU A 1 96 ? 11.169 3.948 -2.009 1 90.37 96 GLU A C 1
ATOM 765 O O . GLU A 1 96 ? 12.032 4.749 -1.644 1 90.37 96 GLU A O 1
ATOM 770 N N . ARG A 1 97 ? 10.928 3.628 -3.216 1 90.74 97 ARG A N 1
ATOM 771 C CA . ARG A 1 97 ? 11.644 4.324 -4.28 1 90.74 97 ARG A CA 1
ATOM 772 C C . ARG A 1 97 ? 11.337 5.818 -4.261 1 90.74 97 ARG A C 1
ATOM 774 O O . ARG A 1 97 ? 12.223 6.643 -4.494 1 90.74 97 ARG A O 1
ATOM 781 N N . LEU A 1 98 ? 10.12 6.137 -4.048 1 91.32 98 LEU A N 1
ATOM 782 C CA . LEU A 1 98 ? 9.706 7.533 -3.951 1 91.32 98 LEU A CA 1
ATOM 783 C C . LEU A 1 98 ? 10.449 8.243 -2.824 1 91.32 98 LEU A C 1
ATOM 785 O O . LEU A 1 98 ? 10.973 9.342 -3.017 1 91.32 98 LEU A O 1
ATOM 789 N N . GLN A 1 99 ? 10.445 7.623 -1.643 1 89.29 99 GLN A N 1
ATOM 790 C CA . GLN A 1 99 ? 11.145 8.196 -0.499 1 89.29 99 GLN A CA 1
ATOM 791 C C . GLN A 1 99 ? 12.614 8.453 -0.824 1 89.29 99 GLN A C 1
ATOM 793 O O . GLN A 1 99 ? 13.138 9.533 -0.542 1 89.29 99 GLN A O 1
ATOM 798 N N . ASN A 1 100 ? 13.206 7.494 -1.487 1 87.91 100 ASN A N 1
ATOM 799 C CA . ASN A 1 100 ? 14.613 7.627 -1.85 1 87.91 100 ASN A CA 1
ATOM 800 C C . ASN A 1 100 ? 14.831 8.765 -2.843 1 87.91 100 ASN A C 1
ATOM 802 O O . ASN A 1 100 ? 15.807 9.509 -2.737 1 87.91 100 ASN A O 1
ATOM 806 N N . SER A 1 101 ? 13.95 8.834 -3.76 1 87.86 101 SER A N 1
ATOM 807 C CA . SER A 1 101 ? 14.057 9.869 -4.784 1 87.86 101 SER A CA 1
ATOM 808 C C . SER A 1 101 ? 13.848 11.258 -4.19 1 87.86 101 SER A C 1
ATOM 810 O O . SER A 1 101 ? 14.548 12.205 -4.553 1 87.86 101 SER A O 1
ATOM 812 N N . LEU A 1 102 ? 12.968 11.385 -3.279 1 87.08 102 LEU A N 1
ATOM 813 C CA . LEU A 1 102 ? 12.628 12.684 -2.709 1 87.08 102 LEU A CA 1
ATOM 814 C C . LEU A 1 102 ? 13.663 13.111 -1.674 1 87.08 102 LEU A C 1
ATOM 816 O O . LEU A 1 102 ? 13.895 14.307 -1.479 1 87.08 102 LEU A O 1
ATOM 820 N N . ASP A 1 103 ? 14.182 12.122 -0.98 1 82.63 103 ASP A N 1
ATOM 821 C CA . ASP A 1 103 ? 15.192 12.419 0.03 1 82.63 103 ASP A CA 1
ATOM 822 C C . ASP A 1 103 ? 16.436 13.04 -0.602 1 82.63 103 ASP A C 1
ATOM 824 O O . ASP A 1 103 ? 17.214 13.713 0.078 1 82.63 103 ASP A O 1
ATOM 828 N N . THR A 1 104 ? 16.583 12.824 -1.868 1 77.17 104 THR A N 1
ATOM 829 C CA . THR A 1 104 ? 17.791 13.292 -2.538 1 77.17 104 THR A CA 1
ATOM 830 C C . THR A 1 104 ? 17.572 14.676 -3.143 1 77.17 104 THR A C 1
ATOM 832 O O . THR A 1 104 ? 18.515 15.303 -3.631 1 77.17 104 THR A O 1
ATOM 835 N N . ILE A 1 105 ? 16.386 15.089 -3.122 1 76.09 105 ILE A N 1
ATOM 836 C CA . ILE A 1 105 ? 16.082 16.372 -3.746 1 76.09 105 ILE A CA 1
ATOM 837 C C . ILE A 1 105 ? 16.437 17.508 -2.79 1 76.09 105 ILE A C 1
ATOM 839 O O . ILE A 1 105 ? 16.071 17.474 -1.613 1 76.09 105 ILE A O 1
ATOM 843 N N . GLU A 1 106 ? 17.203 18.399 -3.246 1 70.46 106 GLU A N 1
ATOM 844 C CA . GLU A 1 106 ? 17.657 19.549 -2.47 1 70.46 106 GLU A CA 1
ATOM 845 C C . GLU A 1 106 ? 16.529 20.557 -2.266 1 70.46 106 GLU A C 1
ATOM 847 O O . GLU A 1 106 ? 15.8 20.879 -3.207 1 70.46 106 GLU A O 1
ATOM 852 N N . VAL A 1 107 ? 16.325 20.918 -1.035 1 71.71 107 VAL A N 1
ATOM 853 C CA . VAL A 1 107 ? 15.353 21.951 -0.695 1 71.71 107 VAL A CA 1
ATOM 854 C C . VAL A 1 107 ? 15.903 23.324 -1.073 1 71.71 107 VAL A C 1
ATOM 856 O O . VAL A 1 107 ? 17.076 23.618 -0.832 1 71.71 107 VAL A O 1
ATOM 859 N N . VAL A 1 108 ? 15.211 23.94 -1.982 1 67.72 108 VAL A N 1
ATOM 860 C CA . VAL A 1 108 ? 15.616 25.28 -2.396 1 67.72 108 VAL A CA 1
ATOM 861 C C . VAL A 1 108 ? 15.379 26.267 -1.255 1 67.72 108 VAL A C 1
ATOM 863 O O . VAL A 1 108 ? 14.285 26.321 -0.689 1 67.72 108 VAL A O 1
ATOM 866 N N . GLU A 1 109 ? 16.471 26.615 -0.634 1 59.01 109 GLU A N 1
ATOM 867 C CA . GLU A 1 109 ? 16.411 27.592 0.45 1 59.01 109 GLU A CA 1
ATOM 868 C C . GLU A 1 109 ? 15.669 28.853 0.015 1 59.01 109 GLU A C 1
ATOM 870 O O . GLU A 1 109 ? 15.972 29.428 -1.032 1 59.01 109 GLU A O 1
ATOM 875 N N . GLN A 1 110 ? 14.509 28.846 0.215 1 55.26 110 GLN A N 1
ATOM 876 C CA . GLN A 1 110 ? 13.88 30.14 -0.03 1 55.26 110 GLN A CA 1
ATOM 877 C C . GLN A 1 110 ? 14.106 31.091 1.142 1 55.26 110 GLN A C 1
ATOM 879 O O . GLN A 1 110 ? 14.19 30.657 2.293 1 55.26 110 GLN A O 1
ATOM 884 N N . ASP A 1 111 ? 14.655 32.221 0.824 1 47.92 111 ASP A N 1
ATOM 885 C CA . ASP A 1 111 ? 14.957 33.281 1.781 1 47.92 111 ASP A CA 1
ATOM 886 C C . ASP A 1 111 ? 14.017 33.22 2.983 1 47.92 111 ASP A C 1
ATOM 888 O O . ASP A 1 111 ? 13.036 32.473 2.973 1 47.92 111 ASP A O 1
ATOM 892 N N . ASP A 1 112 ? 13.371 34.317 3.299 1 43.59 112 ASP A N 1
ATOM 893 C CA . ASP A 1 112 ? 13.177 35.144 4.487 1 43.59 112 ASP A CA 1
ATOM 894 C C . ASP A 1 112 ? 12.124 34.538 5.412 1 43.59 112 ASP A C 1
ATOM 896 O O . ASP A 1 112 ? 11.785 35.123 6.442 1 43.59 112 ASP A O 1
ATOM 900 N N . GLU A 1 113 ? 10.758 34.242 4.941 1 46.3 113 GLU A N 1
ATOM 901 C CA . GLU A 1 113 ? 9.834 34.797 5.926 1 46.3 113 GLU A CA 1
ATOM 902 C C . GLU A 1 113 ? 9.704 33.88 7.139 1 46.3 113 GLU A C 1
ATOM 904 O O . GLU A 1 113 ? 9.745 32.656 7.006 1 46.3 113 GLU A O 1
ATOM 909 N N . SER A 1 114 ? 10.125 34.382 8.236 1 45.64 114 SER A N 1
ATOM 910 C CA . SER A 1 114 ? 10.068 33.979 9.637 1 45.64 114 SER A CA 1
ATOM 911 C C . SER A 1 114 ? 8.926 32.998 9.884 1 45.64 114 SER A C 1
ATOM 913 O O . SER A 1 114 ? 7.794 33.236 9.46 1 45.64 114 SER A O 1
ATOM 915 N N . PRO A 1 115 ? 9.293 31.729 10.07 1 47.82 115 PRO A N 1
ATOM 916 C CA . PRO A 1 115 ? 8.308 30.734 10.501 1 47.82 115 PRO A CA 1
ATOM 917 C C . PRO A 1 115 ? 7.251 31.317 11.436 1 47.82 115 PRO A C 1
ATOM 919 O O . PRO A 1 115 ? 7.424 31.297 12.658 1 47.82 115 PRO A O 1
ATOM 922 N N . VAL A 1 116 ? 6.942 32.609 11.363 1 44.74 116 VAL A N 1
ATOM 923 C CA . VAL A 1 116 ? 5.973 33.014 12.376 1 44.74 116 VAL A CA 1
ATOM 924 C C . VAL A 1 116 ? 4.937 31.909 12.571 1 44.74 116 VAL A C 1
ATOM 926 O O . VAL A 1 116 ? 4.894 30.946 11.801 1 44.74 116 VAL A O 1
ATOM 929 N N . GLN A 1 117 ? 3.805 32.306 13.235 1 54.03 117 GLN A N 1
ATOM 930 C CA . GLN A 1 117 ? 2.544 31.831 13.793 1 54.03 117 GLN A CA 1
ATOM 931 C C . GLN A 1 117 ? 1.657 31.224 12.71 1 54.03 117 GLN A C 1
ATOM 933 O O . GLN A 1 117 ? 0.533 31.682 12.492 1 54.03 117 GLN A O 1
ATOM 938 N N . GLN A 1 118 ? 2.318 30.279 11.956 1 62.42 118 GLN A N 1
ATOM 939 C CA . GLN A 1 118 ? 1.494 29.844 10.832 1 62.42 118 GLN A CA 1
ATOM 940 C C . GLN A 1 118 ? 0.574 28.696 11.237 1 62.42 118 GLN A C 1
ATOM 942 O O . GLN A 1 118 ? 0.954 27.842 12.041 1 62.42 118 GLN A O 1
ATOM 947 N N . VAL A 1 119 ? -0.706 28.889 10.883 1 67.38 119 VAL A N 1
ATOM 948 C CA . VAL A 1 119 ? -1.737 27.871 11.048 1 67.38 119 VAL A CA 1
ATOM 949 C C . VAL A 1 119 ? -1.992 27.171 9.715 1 67.38 119 VAL A C 1
ATOM 951 O O . VAL A 1 119 ? -2.184 27.828 8.689 1 67.38 119 VAL A O 1
ATOM 954 N N . TRP A 1 120 ? -1.817 25.877 9.741 1 78.09 120 TRP A N 1
ATOM 955 C CA . TRP A 1 120 ? -2.016 25.076 8.537 1 78.09 120 TRP A CA 1
ATOM 956 C C . TRP A 1 120 ? -3.321 24.291 8.614 1 78.09 120 TRP A C 1
ATOM 958 O O . TRP A 1 120 ? -3.689 23.789 9.679 1 78.09 120 TRP A O 1
ATOM 968 N N . SER A 1 121 ? -3.994 24.229 7.497 1 79.8 121 SER A N 1
ATOM 969 C CA . SER A 1 121 ? -5.216 23.437 7.412 1 79.8 121 SER A CA 1
ATOM 970 C C . SER A 1 121 ? -4.986 22.147 6.633 1 79.8 121 SER A C 1
ATOM 972 O O . SER A 1 121 ? -4.172 22.111 5.708 1 79.8 121 SER A O 1
ATOM 974 N N . MET A 1 122 ? -5.62 21.116 7.098 1 82.27 122 MET A N 1
ATOM 975 C CA . MET A 1 122 ? -5.564 19.833 6.403 1 82.27 122 MET A CA 1
ATOM 976 C C . MET A 1 122 ? -6.924 19.144 6.422 1 82.27 122 MET A C 1
ATOM 978 O O . MET A 1 122 ? -7.78 19.472 7.246 1 82.27 122 MET A O 1
ATOM 982 N N . VAL A 1 123 ? -7.116 18.223 5.466 1 77.18 123 VAL A N 1
ATOM 983 C CA . VAL A 1 123 ? -8.379 17.504 5.334 1 77.18 123 VAL A CA 1
ATOM 984 C C . VAL A 1 123 ? -8.11 16.006 5.214 1 77.18 123 VAL A C 1
ATOM 986 O O . VAL A 1 123 ? -7.08 15.595 4.674 1 77.18 123 VAL A O 1
ATOM 989 N N . GLY A 1 124 ? -9.13 15.199 5.81 1 81.38 124 GLY A N 1
ATOM 990 C CA . GLY A 1 124 ? -9.066 13.755 5.649 1 81.38 124 GLY A CA 1
ATOM 991 C C . GLY A 1 124 ? -8.617 13.034 6.906 1 81.38 124 GLY A C 1
ATOM 992 O O . GLY A 1 124 ? -7.603 13.396 7.507 1 81.38 124 GLY A O 1
ATOM 993 N N . GLN A 1 125 ? -9.332 12.086 7.178 1 84.07 125 GLN A N 1
ATOM 994 C CA . GLN A 1 125 ? -9.102 11.388 8.438 1 84.07 125 GLN A CA 1
ATOM 995 C C . GLN A 1 125 ? -7.728 10.725 8.457 1 84.07 125 GLN A C 1
ATOM 997 O O . GLN A 1 125 ? -7.013 10.793 9.46 1 84.07 125 GLN A O 1
ATOM 1002 N N . GLU A 1 126 ? -7.327 10.16 7.373 1 84.63 126 GLU A N 1
ATOM 1003 C CA . GLU A 1 126 ? -6.056 9.444 7.334 1 84.63 126 GLU A CA 1
ATOM 1004 C C . GLU A 1 126 ? -4.878 10.404 7.479 1 84.63 126 GLU A C 1
ATOM 1006 O O . GLU A 1 126 ? -3.932 10.126 8.219 1 84.63 126 GLU A O 1
ATOM 1011 N N . ALA A 1 127 ? -4.914 11.512 6.774 1 84.91 127 ALA A N 1
ATOM 1012 C CA . ALA A 1 127 ? -3.852 12.513 6.836 1 84.91 127 ALA A CA 1
ATOM 1013 C C . ALA A 1 127 ? -3.731 13.098 8.24 1 84.91 127 ALA A C 1
ATOM 1015 O O . ALA A 1 127 ? -2.623 13.276 8.752 1 84.91 127 ALA A O 1
ATOM 1016 N N . ILE A 1 128 ? -4.892 13.352 8.795 1 88.9 128 ILE A N 1
ATOM 1017 C CA . ILE A 1 128 ? -4.916 13.949 10.126 1 88.9 128 ILE A CA 1
ATOM 1018 C C . ILE A 1 128 ? -4.375 12.953 11.149 1 88.9 128 ILE A C 1
ATOM 1020 O O . ILE A 1 128 ? -3.63 13.329 12.057 1 88.9 128 ILE A O 1
ATOM 1024 N N . GLU A 1 129 ? -4.733 11.726 10.976 1 91.33 129 GLU A N 1
ATOM 1025 C CA . GLU A 1 129 ? -4.21 10.689 11.86 1 91.33 129 GLU A CA 1
ATOM 1026 C C . GLU A 1 129 ? -2.695 10.562 11.727 1 91.33 129 GLU A C 1
ATOM 1028 O O . GLU A 1 129 ? -1.985 10.452 12.729 1 91.33 129 GLU A O 1
ATOM 1033 N N . ASN A 1 130 ? -2.226 10.569 10.526 1 89.54 130 ASN A N 1
ATOM 1034 C CA . ASN A 1 130 ? -0.787 10.447 10.316 1 89.54 130 ASN A CA 1
ATOM 1035 C C . ASN A 1 130 ? -0.03 11.626 10.921 1 89.54 130 ASN A C 1
ATOM 1037 O O . ASN A 1 130 ? 1.024 11.444 11.532 1 89.54 130 ASN A O 1
ATOM 1041 N N . ARG A 1 131 ? -0.536 12.79 10.732 1 89.06 131 ARG A N 1
ATOM 1042 C CA . ARG A 1 131 ? 0.067 13.963 11.355 1 89.06 131 ARG A CA 1
ATOM 1043 C C . ARG A 1 131 ? 0.053 13.844 12.875 1 89.06 131 ARG A C 1
ATOM 1045 O O . ARG A 1 131 ? 1.052 14.139 13.536 1 89.06 131 ARG A O 1
ATOM 1052 N N . THR A 1 132 ? -1.106 13.427 13.381 1 93.27 132 THR A N 1
ATOM 1053 C CA . THR A 1 132 ? -1.242 13.219 14.818 1 93.27 132 THR A CA 1
ATOM 1054 C C . THR A 1 132 ? -0.166 12.266 15.331 1 93.27 132 THR A C 1
ATOM 1056 O O . THR A 1 132 ? 0.546 12.582 16.287 1 93.27 132 THR A O 1
ATOM 1059 N N . ASN A 1 133 ? -0.02 11.187 14.652 1 93.54 133 ASN A N 1
ATOM 1060 C CA . ASN A 1 133 ? 0.963 10.184 15.049 1 93.54 133 ASN A CA 1
ATOM 1061 C C . ASN A 1 133 ? 2.384 10.735 14.981 1 93.54 133 ASN A C 1
ATOM 1063 O O . ASN A 1 133 ? 3.195 10.485 15.876 1 93.54 133 ASN A O 1
ATOM 1067 N N . GLY A 1 134 ? 2.649 11.445 13.919 1 90.27 134 GLY A N 1
ATOM 1068 C CA . GLY A 1 134 ? 3.962 12.053 13.776 1 90.27 134 GLY A CA 1
ATOM 1069 C C . GLY A 1 134 ? 4.298 13.018 14.898 1 90.27 134 GLY A C 1
ATOM 1070 O O . GLY A 1 134 ? 5.406 12.988 15.437 1 90.27 134 GLY A O 1
ATOM 1071 N N . LEU A 1 135 ? 3.373 13.864 15.231 1 90.89 135 LEU A N 1
ATOM 1072 C CA . LEU A 1 135 ? 3.573 14.845 16.292 1 90.89 135 LEU A CA 1
ATOM 1073 C C . LEU A 1 135 ? 3.819 14.156 17.63 1 90.89 135 LEU A C 1
ATOM 1075 O O . LEU A 1 135 ? 4.678 14.583 18.404 1 90.89 135 LEU A O 1
ATOM 1079 N N . ILE A 1 136 ? 3.084 13.076 17.892 1 94.22 136 ILE A N 1
ATOM 1080 C CA . ILE A 1 136 ? 3.237 12.339 19.141 1 94.22 136 ILE A CA 1
ATOM 1081 C C . ILE A 1 136 ? 4.616 11.684 19.189 1 94.22 136 ILE A C 1
ATOM 1083 O O . ILE A 1 136 ? 5.294 11.726 20.218 1 94.22 136 ILE A O 1
ATOM 1087 N N . THR A 1 137 ? 5.004 11.138 18.084 1 92.55 137 THR A N 1
ATOM 1088 C CA . THR A 1 137 ? 6.282 10.439 18 1 92.55 137 THR A CA 1
ATOM 1089 C C . THR A 1 137 ? 7.441 11.399 18.251 1 92.55 137 THR A C 1
ATOM 1091 O O . THR A 1 137 ? 8.449 11.021 18.852 1 92.55 137 THR A O 1
ATOM 1094 N N . ASP A 1 138 ? 7.268 12.629 17.831 1 90.41 138 ASP A N 1
ATOM 1095 C CA . ASP A 1 138 ? 8.35 13.605 17.909 1 90.41 138 ASP A CA 1
ATOM 1096 C C . ASP A 1 138 ? 8.309 14.368 19.231 1 90.41 138 ASP A C 1
ATOM 1098 O O . ASP A 1 138 ? 9.119 15.268 19.46 1 90.41 138 ASP A O 1
ATOM 1102 N N . ALA A 1 139 ? 7.367 14.022 20.089 1 93.31 139 ALA A N 1
ATOM 1103 C CA . ALA A 1 139 ? 7.187 14.753 21.341 1 93.31 139 ALA A CA 1
ATOM 1104 C C . ALA A 1 139 ? 8.39 14.569 22.261 1 93.31 139 ALA A C 1
ATOM 1106 O O . ALA A 1 139 ? 8.973 13.484 22.322 1 93.31 139 ALA A O 1
ATOM 1107 N N . ASN A 1 140 ? 8.688 15.579 23.032 1 92.51 140 ASN A N 1
ATOM 1108 C CA . ASN A 1 140 ? 9.846 15.553 23.919 1 92.51 140 ASN A CA 1
ATOM 1109 C C . ASN A 1 140 ? 9.428 15.529 25.387 1 92.51 140 ASN A C 1
ATOM 1111 O O . ASN A 1 140 ? 10.118 14.944 26.224 1 92.51 140 ASN A O 1
ATOM 1115 N N . ASP A 1 141 ? 8.347 16.171 25.722 1 92.55 141 ASP A N 1
ATOM 1116 C CA . ASP A 1 141 ? 8.061 16.399 27.135 1 92.55 141 ASP A CA 1
ATOM 1117 C C . ASP A 1 141 ? 6.653 15.93 27.493 1 92.55 141 ASP A C 1
ATOM 1119 O O . ASP A 1 141 ? 6.46 15.235 28.493 1 92.55 141 ASP A O 1
ATOM 1123 N N . GLU A 1 142 ? 5.711 16.392 26.642 1 92.32 142 GLU A N 1
ATOM 1124 C CA . GLU A 1 142 ? 4.323 16.175 27.039 1 92.32 142 GLU A CA 1
ATOM 1125 C C . GLU A 1 142 ? 3.419 16.015 25.82 1 92.32 142 GLU A C 1
ATOM 1127 O O . GLU A 1 142 ? 3.563 16.741 24.834 1 92.32 142 GLU A O 1
ATOM 1132 N N . VAL A 1 143 ? 2.527 15.073 25.904 1 93.91 143 VAL A N 1
ATOM 1133 C CA . VAL A 1 143 ? 1.479 14.867 24.91 1 93.91 143 VAL A CA 1
ATOM 1134 C C . VAL A 1 143 ? 0.11 14.913 25.586 1 93.91 143 VAL A C 1
ATOM 1136 O O . VAL A 1 143 ? -0.163 14.134 26.503 1 93.91 143 VAL A O 1
ATOM 1139 N N . VAL A 1 144 ? -0.722 15.851 25.214 1 87.59 144 VAL A N 1
ATOM 1140 C CA . VAL A 1 144 ? -2.113 15.912 25.651 1 87.59 144 VAL A CA 1
ATOM 1141 C C . VAL A 1 144 ? -3.04 15.705 24.456 1 87.59 144 VAL A C 1
ATOM 1143 O O . VAL A 1 144 ? -3.019 16.487 23.503 1 87.59 144 VAL A O 1
ATOM 1146 N N . LEU A 1 145 ? -3.819 14.663 24.486 1 92.1 145 LEU A N 1
ATOM 1147 C CA . LEU A 1 145 ? -4.719 14.316 23.391 1 92.1 145 LEU A CA 1
ATOM 1148 C C . LEU A 1 145 ? -6.148 14.148 23.895 1 92.1 145 LEU A C 1
ATOM 1150 O O . LEU A 1 145 ? -6.385 13.446 24.881 1 92.1 145 LEU A O 1
ATOM 1154 N N . VAL A 1 146 ? -7.063 14.857 23.294 1 84.54 146 VAL A N 1
ATOM 1155 C CA . VAL A 1 146 ? -8.481 14.668 23.579 1 84.54 146 VAL A CA 1
ATOM 1156 C C . VAL A 1 146 ? -9.186 14.109 22.345 1 84.54 146 VAL A C 1
ATOM 1158 O O . VAL A 1 146 ? -9.058 14.657 21.247 1 84.54 146 VAL A O 1
ATOM 1161 N N . LEU A 1 147 ? -9.857 13.045 22.499 1 88.83 147 LEU A N 1
ATOM 1162 C CA . LEU A 1 147 ? -10.609 12.429 21.411 1 88.83 147 LEU A CA 1
ATOM 1163 C C . LEU A 1 147 ? -12.106 12.664 21.583 1 88.83 147 LEU A C 1
ATOM 1165 O O . LEU A 1 147 ? -12.655 12.431 22.662 1 88.83 147 LEU A O 1
ATOM 1169 N N . GLY A 1 148 ? -12.695 13.08 20.455 1 82.27 148 GLY A N 1
ATOM 1170 C CA . GLY A 1 148 ? -14.113 13.398 20.512 1 82.27 148 GLY A CA 1
ATOM 1171 C C . GLY A 1 148 ? -15.001 12.242 20.091 1 82.27 148 GLY A C 1
ATOM 1172 O O . GLY A 1 148 ? -16.203 12.245 20.363 1 82.27 148 GLY A O 1
ATOM 1173 N N . ASP A 1 149 ? -14.451 11.306 19.425 1 83.22 149 ASP A N 1
ATOM 1174 C CA . ASP A 1 149 ? -15.24 10.211 18.871 1 83.22 149 ASP A CA 1
ATOM 1175 C C . ASP A 1 149 ? -14.486 8.886 18.969 1 83.22 149 ASP A C 1
ATOM 1177 O O . ASP A 1 149 ? -13.272 8.84 18.757 1 83.22 149 ASP A O 1
ATOM 1181 N N . GLN A 1 150 ? -15.209 7.888 19.238 1 86.94 150 GLN A N 1
ATOM 1182 C CA . GLN A 1 150 ? -14.617 6.565 19.411 1 86.94 150 GLN A CA 1
ATOM 1183 C C . GLN A 1 150 ? -13.958 6.085 18.121 1 86.94 150 GLN A C 1
ATOM 1185 O O . GLN A 1 150 ? -12.958 5.364 18.16 1 86.94 150 GLN A O 1
ATOM 1190 N N . SER A 1 151 ? -14.463 6.547 16.989 1 86.97 151 SER A N 1
ATOM 1191 C CA . SER A 1 151 ? -13.935 6.101 15.703 1 86.97 151 SER A CA 1
ATOM 1192 C C . SER A 1 151 ? -12.505 6.588 15.493 1 86.97 151 SER A C 1
ATOM 1194 O O . SER A 1 151 ? -11.789 6.074 14.632 1 86.97 151 SER A O 1
ATOM 1196 N N . LEU A 1 152 ? -12.061 7.465 16.295 1 89.49 152 LEU A N 1
ATOM 1197 C CA . LEU A 1 152 ? -10.739 8.051 16.108 1 89.49 152 LEU A CA 1
ATOM 1198 C C . LEU A 1 152 ? -9.696 7.32 16.947 1 89.49 152 LEU A C 1
ATOM 1200 O O . LEU A 1 152 ? -8.495 7.556 16.796 1 89.49 152 LEU A O 1
ATOM 1204 N N . LEU A 1 153 ? -10.161 6.475 17.867 1 93.19 153 LEU A N 1
ATOM 1205 C CA . LEU A 1 153 ? -9.242 5.602 18.589 1 93.19 153 LEU A CA 1
ATOM 1206 C C . LEU A 1 153 ? -8.871 4.387 17.745 1 93.19 153 LEU A C 1
ATOM 1208 O O . LEU A 1 153 ? -9.304 3.269 18.035 1 93.19 153 LEU A O 1
ATOM 1212 N N . THR A 1 154 ? -8.045 4.593 16.799 1 91.94 154 THR A N 1
ATOM 1213 C CA . THR A 1 154 ? -7.666 3.553 15.849 1 91.94 154 THR A CA 1
ATOM 1214 C C . THR A 1 154 ? -6.532 2.698 16.408 1 91.94 154 THR A C 1
ATOM 1216 O O . THR A 1 154 ? -5.804 3.132 17.305 1 91.94 154 THR A O 1
ATOM 1219 N N . PRO A 1 155 ? -6.358 1.557 15.878 1 92.19 155 PRO A N 1
ATOM 1220 C CA . PRO A 1 155 ? -5.233 0.723 16.307 1 92.19 155 PRO A CA 1
ATOM 1221 C C . PRO A 1 155 ? -3.882 1.405 16.105 1 92.19 155 PRO A C 1
ATOM 1223 O O . PRO A 1 155 ? -2.995 1.29 16.955 1 92.19 155 PRO A O 1
ATOM 1226 N N . ALA A 1 156 ? -3.769 2.066 15.022 1 90.33 156 ALA A N 1
ATOM 1227 C CA . ALA A 1 156 ? -2.515 2.759 14.741 1 90.33 156 ALA A CA 1
ATOM 1228 C C . ALA A 1 156 ? -2.228 3.823 15.796 1 90.33 156 ALA A C 1
ATOM 1230 O O . ALA A 1 156 ? -1.087 3.975 16.239 1 90.33 156 ALA A O 1
ATOM 1231 N N . LEU A 1 157 ? -3.231 4.545 16.163 1 94.38 157 LEU A N 1
ATOM 1232 C CA . LEU A 1 157 ? -3.062 5.557 17.2 1 94.38 157 LEU A CA 1
ATOM 1233 C C . LEU A 1 157 ? -2.695 4.913 18.533 1 94.38 157 LEU A C 1
ATOM 1235 O O . LEU A 1 157 ? -1.813 5.403 19.242 1 94.38 157 LEU A O 1
ATOM 1239 N N . VAL A 1 158 ? -3.387 3.853 18.868 1 95.35 158 VAL A N 1
ATOM 1240 C CA . VAL A 1 158 ? -3.136 3.137 20.114 1 95.35 158 VAL A CA 1
ATOM 1241 C C . VAL A 1 158 ? -1.679 2.682 20.165 1 95.35 158 VAL A C 1
ATOM 1243 O O . VAL A 1 158 ? -1.009 2.836 21.189 1 95.35 158 VAL A O 1
ATOM 1246 N N . ASP A 1 159 ? -1.202 2.203 19.05 1 94.63 159 ASP A N 1
ATOM 1247 C CA . ASP A 1 159 ? 0.193 1.778 18.976 1 94.63 159 ASP A CA 1
ATOM 1248 C C . ASP A 1 159 ? 1.138 2.951 19.224 1 94.63 159 ASP A C 1
ATOM 1250 O O . ASP A 1 159 ? 2.127 2.817 19.947 1 94.63 159 ASP A O 1
ATOM 1254 N N . THR A 1 160 ? 0.854 4.028 18.608 1 94.76 160 THR A N 1
ATOM 1255 C CA . THR A 1 160 ? 1.679 5.223 18.745 1 94.76 160 THR A CA 1
ATOM 1256 C C . THR A 1 160 ? 1.694 5.706 20.192 1 94.76 160 THR A C 1
ATOM 1258 O O . THR A 1 160 ? 2.753 6.039 20.73 1 94.76 160 THR A O 1
ATOM 1261 N N . LEU A 1 161 ? 0.55 5.704 20.825 1 95.74 161 LEU A N 1
ATOM 1262 C CA . LEU A 1 161 ? 0.438 6.168 22.204 1 95.74 161 LEU A CA 1
ATOM 1263 C C . LEU A 1 161 ? 1.195 5.243 23.152 1 95.74 161 LEU A C 1
ATOM 1265 O O . LEU A 1 161 ? 1.835 5.707 24.098 1 95.74 161 LEU A O 1
ATOM 1269 N N . ASN A 1 162 ? 1.168 4.005 22.858 1 95.31 162 ASN A N 1
ATOM 1270 C CA . ASN A 1 162 ? 1.848 3.039 23.715 1 95.31 162 ASN A CA 1
ATOM 1271 C C . ASN A 1 162 ? 3.358 3.066 23.501 1 95.31 162 ASN A C 1
ATOM 1273 O O . ASN A 1 162 ? 4.116 2.558 24.329 1 95.31 162 ASN A O 1
ATOM 1277 N N . ALA A 1 163 ? 3.728 3.624 22.399 1 93.36 163 ALA A N 1
ATOM 1278 C CA . ALA A 1 163 ? 5.153 3.689 22.085 1 93.36 163 ALA A CA 1
ATOM 1279 C C . ALA A 1 163 ? 5.794 4.929 22.702 1 93.36 163 ALA A C 1
ATOM 1281 O O . ALA A 1 163 ? 7.015 5.096 22.65 1 93.36 163 ALA A O 1
ATOM 1282 N N . VAL A 1 164 ? 5.019 5.777 23.278 1 94.17 164 VAL A N 1
ATOM 1283 C CA . VAL A 1 164 ? 5.539 6.996 23.891 1 94.17 164 VAL A CA 1
ATOM 1284 C C . VAL A 1 164 ? 6.441 6.637 25.07 1 94.17 164 VAL A C 1
ATOM 1286 O O . VAL A 1 164 ? 6.081 5.803 25.904 1 94.17 164 VAL A O 1
ATOM 1289 N N . GLU A 1 165 ? 7.56 7.279 25.079 1 91.49 165 GLU A N 1
ATOM 1290 C CA . GLU A 1 165 ? 8.549 6.997 26.115 1 91.49 165 GLU A CA 1
ATOM 1291 C C . GLU A 1 165 ? 8.017 7.355 27.499 1 91.49 165 GLU A C 1
ATOM 1293 O O . GLU A 1 165 ? 7.221 8.286 27.642 1 91.49 165 GLU A O 1
ATOM 1298 N N . ASP A 1 166 ? 8.603 6.723 28.565 1 89.45 166 ASP A N 1
ATOM 1299 C CA . ASP A 1 166 ? 8.119 6.875 29.934 1 89.45 166 ASP A CA 1
ATOM 1300 C C . ASP A 1 166 ? 8.408 8.276 30.466 1 89.45 166 ASP A C 1
ATOM 1302 O O . ASP A 1 166 ? 7.716 8.759 31.365 1 89.45 166 ASP A O 1
ATOM 1306 N N . ASP A 1 167 ? 9.407 8.879 29.885 1 92.55 167 ASP A N 1
ATOM 1307 C CA . ASP A 1 167 ? 9.795 10.19 30.398 1 92.55 167 ASP A CA 1
ATOM 1308 C C . ASP A 1 167 ? 8.901 11.289 29.83 1 92.55 167 ASP A C 1
ATOM 1310 O O . ASP A 1 167 ? 9.014 12.453 30.221 1 92.55 167 ASP A O 1
ATOM 1314 N N . ILE A 1 168 ? 8.007 10.918 28.965 1 93.3 168 ILE A N 1
ATOM 1315 C CA . ILE A 1 168 ? 7.071 11.864 28.367 1 93.3 168 ILE A CA 1
ATOM 1316 C C . ILE A 1 168 ? 5.707 11.736 29.042 1 93.3 168 ILE A C 1
ATOM 1318 O O . ILE A 1 168 ? 5.17 10.633 29.167 1 93.3 168 ILE A O 1
ATOM 1322 N N . GLU A 1 169 ? 5.201 12.828 29.555 1 92.74 169 GLU A N 1
ATOM 1323 C CA . GLU A 1 169 ? 3.877 12.822 30.171 1 92.74 169 GLU A CA 1
ATOM 1324 C C . GLU A 1 169 ? 2.782 12.639 29.124 1 92.74 169 GLU A C 1
ATOM 1326 O O . GLU A 1 169 ? 2.64 13.461 28.216 1 92.74 169 GLU A O 1
ATOM 1331 N N . LEU A 1 170 ? 2.058 11.586 29.206 1 94.15 170 LEU A N 1
ATOM 1332 C CA . LEU A 1 170 ? 0.997 11.265 28.257 1 94.15 170 LEU A CA 1
ATOM 1333 C C . LEU A 1 170 ? -0.374 11.396 28.91 1 94.15 170 LEU A C 1
ATOM 1335 O O . LEU A 1 170 ? -0.708 10.633 29.82 1 94.15 170 LEU A O 1
ATOM 1339 N N . ILE A 1 171 ? -1.13 12.365 28.488 1 90.07 171 ILE A N 1
ATOM 1340 C CA . ILE A 1 171 ? -2.47 12.625 29.004 1 90.07 171 ILE A CA 1
ATOM 1341 C C . ILE A 1 171 ? -3.493 12.472 27.881 1 90.07 171 ILE A C 1
ATOM 1343 O O . ILE A 1 171 ? -3.393 13.135 26.846 1 90.07 171 ILE A O 1
ATOM 1347 N N . VAL A 1 172 ? -4.429 11.615 28.075 1 91.1 172 VAL A N 1
ATOM 1348 C CA . VAL A 1 172 ? -5.432 11.384 27.041 1 91.1 172 VAL A CA 1
ATOM 1349 C C . VAL A 1 172 ? -6.829 11.601 27.618 1 91.1 172 VAL A C 1
ATOM 1351 O O . VAL A 1 172 ? -7.221 10.935 28.579 1 91.1 172 VAL A O 1
ATOM 1354 N N . GLY A 1 173 ? -7.492 12.579 27.011 1 86.06 173 GLY A N 1
ATOM 1355 C CA . GLY A 1 173 ? -8.858 12.865 27.419 1 86.06 173 GLY A CA 1
ATOM 1356 C C . GLY A 1 173 ? -9.895 12.327 26.452 1 86.06 173 GLY A C 1
ATOM 1357 O O . GLY A 1 173 ? -9.595 12.091 25.28 1 86.06 173 GLY A O 1
ATOM 1358 N N . ALA A 1 174 ? -11.107 12.102 26.984 1 87.17 174 ALA A N 1
ATOM 1359 C CA . ALA A 1 174 ? -12.253 11.644 26.201 1 87.17 174 ALA A CA 1
ATOM 1360 C C . ALA A 1 174 ? -13.469 12.534 26.438 1 87.17 174 ALA A C 1
ATOM 1362 O O . ALA A 1 174 ? -13.61 13.131 27.508 1 87.17 174 ALA A O 1
ATOM 1363 N N . LEU A 1 175 ? -14.26 12.583 25.399 1 78.26 175 LEU A N 1
ATOM 1364 C CA . LEU A 1 175 ? -15.454 13.407 25.552 1 78.26 175 LEU A CA 1
ATOM 1365 C C . LEU A 1 175 ? -16.579 12.617 26.213 1 78.26 175 LEU A C 1
ATOM 1367 O O . LEU A 1 175 ? -17.646 13.167 26.495 1 78.26 175 LEU A O 1
ATOM 1371 N N . SER A 1 176 ? -16.406 11.318 26.376 1 80.92 176 SER A N 1
ATOM 1372 C CA . SER A 1 176 ? -17.392 10.474 27.043 1 80.92 176 SER A CA 1
ATOM 1373 C C . SER A 1 176 ? -16.719 9.442 27.941 1 80.92 176 SER A C 1
ATOM 1375 O O . SER A 1 176 ? -15.558 9.087 27.726 1 80.92 176 SER A O 1
ATOM 1377 N N . GLU A 1 177 ? -17.484 9.021 28.925 1 86.68 177 GLU A N 1
ATOM 1378 C CA . GLU A 1 177 ? -16.948 8.047 29.871 1 86.68 177 GLU A CA 1
ATOM 1379 C C . GLU A 1 177 ? -16.672 6.709 29.189 1 86.68 177 GLU A C 1
ATOM 1381 O O . GLU A 1 177 ? -15.629 6.094 29.417 1 86.68 177 GLU A O 1
ATOM 1386 N N . PRO A 1 178 ? -17.553 6.355 28.35 1 89.96 178 PRO A N 1
ATOM 1387 C CA . PRO A 1 178 ? -17.246 5.097 27.664 1 89.96 178 PRO A CA 1
ATOM 1388 C C . PRO A 1 178 ? -15.945 5.162 26.867 1 89.96 178 PRO A C 1
ATOM 1390 O O . PRO A 1 178 ? -15.173 4.2 26.86 1 89.96 178 PRO A O 1
ATOM 1393 N N . LEU A 1 179 ? -15.767 6.255 26.264 1 88.81 179 LEU A N 1
ATOM 1394 C CA . LEU A 1 179 ? -14.536 6.411 25.497 1 88.81 179 LEU A CA 1
ATOM 1395 C C . LEU A 1 179 ? -13.323 6.458 26.419 1 88.81 179 LEU A C 1
ATOM 1397 O O . LEU A 1 179 ? -12.264 5.919 26.087 1 88.81 179 LEU A O 1
ATOM 1401 N N . GLN A 1 180 ? -13.474 7.04 27.566 1 90.54 180 GLN A N 1
ATOM 1402 C CA . GLN A 1 180 ? -12.376 7.084 28.527 1 90.54 180 GLN A CA 1
ATOM 1403 C C . GLN A 1 180 ? -11.964 5.678 28.955 1 90.54 180 GLN A C 1
ATOM 1405 O O . GLN A 1 180 ? -10.773 5.386 29.08 1 90.54 180 GLN A O 1
ATOM 1410 N N . GLU A 1 181 ? -12.937 4.899 29.17 1 92.84 181 GLU A N 1
ATOM 1411 C CA . GLU A 1 181 ? -12.673 3.525 29.587 1 92.84 181 GLU A CA 1
ATOM 1412 C C . GLU A 1 181 ? -11.933 2.75 28.501 1 92.84 181 GLU A C 1
ATOM 1414 O O . GLU A 1 181 ? -11.013 1.985 28.794 1 92.84 181 GLU A O 1
ATOM 1419 N N . GLN A 1 182 ? -12.383 3.024 27.346 1 93.72 182 GLN A N 1
ATOM 1420 C CA . GLN A 1 182 ? -11.725 2.359 26.226 1 93.72 182 GLN A CA 1
ATOM 1421 C C . GLN A 1 182 ? -10.263 2.782 26.117 1 93.72 182 GLN A C 1
ATOM 1423 O O . GLN A 1 182 ? -9.39 1.954 25.849 1 93.72 182 GLN A O 1
ATOM 1428 N N . ILE A 1 183 ? -10.014 4.006 26.297 1 93.45 183 ILE A N 1
ATOM 1429 C CA . ILE A 1 183 ? -8.659 4.54 26.204 1 93.45 183 ILE A CA 1
ATOM 1430 C C . ILE A 1 183 ? -7.802 3.974 27.334 1 93.45 183 ILE A C 1
ATOM 1432 O O . ILE A 1 183 ? -6.657 3.574 27.113 1 93.45 183 ILE A O 1
ATOM 1436 N N . ARG A 1 184 ? -8.328 3.947 28.481 1 93.23 184 ARG A N 1
ATOM 1437 C CA . ARG A 1 184 ? -7.61 3.423 29.637 1 93.23 184 ARG A CA 1
ATOM 1438 C C . ARG A 1 184 ? -7.185 1.976 29.409 1 93.23 184 ARG A C 1
ATOM 1440 O O . ARG A 1 184 ? -6.072 1.586 29.767 1 93.23 184 ARG A O 1
ATOM 1447 N N . ASP A 1 185 ? -8.038 1.239 28.805 1 95.07 185 ASP A N 1
ATOM 1448 C CA . ASP A 1 185 ? -7.747 -0.165 28.531 1 95.07 185 ASP A CA 1
ATOM 1449 C C . ASP A 1 185 ? -6.688 -0.304 27.441 1 95.07 185 ASP A C 1
ATOM 1451 O O . ASP A 1 185 ? -5.809 -1.164 27.528 1 95.07 185 ASP A O 1
ATOM 1455 N N . ALA A 1 186 ? -6.789 0.575 26.462 1 93.76 186 ALA A N 1
ATOM 1456 C CA . ALA A 1 186 ? -5.943 0.445 25.278 1 93.76 186 ALA A CA 1
ATOM 1457 C C . ALA A 1 186 ? -4.564 1.051 25.521 1 93.76 186 ALA A C 1
ATOM 1459 O O . ALA A 1 186 ? -3.576 0.622 24.92 1 93.76 186 ALA A O 1
ATOM 1460 N N . VAL A 1 187 ? -4.542 2.072 26.351 1 94.05 187 VAL A N 1
ATOM 1461 C CA . VAL A 1 187 ? -3.302 2.789 26.632 1 94.05 187 VAL A CA 1
ATOM 1462 C C . VAL A 1 187 ? -3.11 2.917 28.141 1 94.05 187 VAL A C 1
ATOM 1464 O O . VAL A 1 187 ? -3.243 4.009 28.7 1 94.05 187 VAL A O 1
ATOM 1467 N N . PRO A 1 188 ? -2.597 1.963 28.788 1 91.83 188 PRO A N 1
ATOM 1468 C CA . PRO A 1 188 ? -2.573 1.918 30.251 1 91.83 188 PRO A CA 1
ATOM 1469 C C . PRO A 1 188 ? -1.592 2.918 30.857 1 91.83 188 PRO A C 1
ATOM 1471 O O . PRO A 1 188 ? -1.77 3.349 31.999 1 91.83 188 PRO A O 1
ATOM 1474 N N . ASN A 1 189 ? -0.631 3.332 30.138 1 91.61 189 ASN A N 1
ATOM 1475 C CA . ASN A 1 189 ? 0.389 4.216 30.692 1 91.61 189 ASN A CA 1
ATOM 1476 C C . ASN A 1 189 ? -0.04 5.679 30.626 1 91.61 189 ASN A C 1
ATOM 1478 O O . ASN A 1 189 ? 0.663 6.56 31.124 1 91.61 189 ASN A O 1
ATOM 1482 N N . ALA A 1 190 ? -1.159 5.871 30.017 1 91.78 190 ALA A N 1
ATOM 1483 C CA . ALA A 1 190 ? -1.62 7.25 29.874 1 91.78 190 ALA A CA 1
ATOM 1484 C C . ALA A 1 190 ? -2.491 7.662 31.057 1 91.78 190 ALA A C 1
ATOM 1486 O O . ALA A 1 190 ? -3.24 6.846 31.599 1 91.78 190 ALA A O 1
ATOM 1487 N N . THR A 1 191 ? -2.323 8.882 31.535 1 89.05 191 THR A N 1
ATOM 1488 C CA . THR A 1 191 ? -3.321 9.482 32.414 1 89.05 191 THR A CA 1
ATOM 1489 C C . THR A 1 191 ? -4.574 9.861 31.63 1 89.05 191 THR A C 1
ATOM 1491 O O . THR A 1 191 ? -4.502 10.627 30.667 1 89.05 191 THR A O 1
ATOM 1494 N N . THR A 1 192 ? -5.639 9.297 31.987 1 88.31 192 THR A N 1
ATOM 1495 C CA . THR A 1 192 ? -6.857 9.537 31.222 1 88.31 192 THR A CA 1
ATOM 1496 C C . THR A 1 192 ? -7.84 10.388 32.021 1 88.31 192 THR A C 1
ATOM 1498 O O . THR A 1 192 ? -7.813 10.383 33.253 1 88.31 192 THR A O 1
ATOM 1501 N N . PHE A 1 193 ? -8.655 11.18 31.299 1 79.8 193 PHE A N 1
ATOM 1502 C CA . PHE A 1 193 ? -9.684 11.987 31.943 1 79.8 193 PHE A CA 1
ATOM 1503 C C . PHE A 1 193 ? -10.851 12.232 30.994 1 79.8 193 PHE A C 1
ATOM 1505 O O . PHE A 1 193 ? -10.722 12.049 29.782 1 79.8 193 PHE A O 1
ATOM 1512 N N . VAL A 1 194 ? -11.989 12.45 31.519 1 78.24 194 VAL A N 1
ATOM 1513 C CA . VAL A 1 194 ? -13.127 12.892 30.72 1 78.24 194 VAL A CA 1
ATOM 1514 C C . VAL A 1 194 ? -13.093 14.411 30.569 1 78.24 194 VAL A C 1
ATOM 1516 O O . VAL A 1 194 ? -13.059 15.14 31.564 1 78.24 194 VAL A O 1
ATOM 1519 N N . SER A 1 195 ? -12.927 14.748 29.334 1 65.57 195 SER A N 1
ATOM 1520 C CA . SER A 1 195 ? -12.793 16.18 29.084 1 65.57 195 SER A CA 1
ATOM 1521 C C . SER A 1 195 ? -14.127 16.898 29.253 1 65.57 195 SER A C 1
ATOM 1523 O O . SER A 1 195 ? -15.181 16.343 28.935 1 65.57 195 SER A O 1
ATOM 1525 N N . GLY A 1 196 ? -14.157 17.948 30.146 1 58.18 196 GLY A N 1
ATOM 1526 C CA . GLY A 1 196 ? -15.336 18.796 30.22 1 58.18 196 GLY A CA 1
ATOM 1527 C C . GLY A 1 196 ? -15.499 19.697 29.01 1 58.18 196 GLY A C 1
ATOM 1528 O O . GLY A 1 196 ? -16.138 20.748 29.094 1 58.18 196 GLY A O 1
ATOM 1529 N N . LEU A 1 197 ? -14.74 19.313 28.037 1 54.6 197 LEU A N 1
ATOM 1530 C CA . LEU A 1 197 ? -14.786 20.17 26.857 1 54.6 197 LEU A CA 1
ATOM 1531 C C . LEU A 1 197 ? -16.05 19.91 26.045 1 54.6 197 LEU A C 1
ATOM 1533 O O . LEU A 1 197 ? -16.056 20.083 24.824 1 54.6 197 LEU A O 1
ATOM 1537 N N . GLU A 1 198 ? -17.052 19.388 26.718 1 52.19 198 GLU A N 1
ATOM 1538 C CA . GLU A 1 198 ? -18.335 19.126 26.072 1 52.19 198 GLU A CA 1
ATOM 1539 C C . GLU A 1 198 ? -18.783 20.319 25.232 1 52.19 198 GLU A C 1
ATOM 1541 O O . GLU A 1 198 ? -19.512 20.155 24.251 1 52.19 198 GLU A O 1
ATOM 1546 N N . TRP A 1 199 ? -18.329 21.424 25.698 1 46.5 199 TRP A N 1
ATOM 1547 C CA . TRP A 1 199 ? -18.715 22.643 24.995 1 46.5 199 TRP A CA 1
ATOM 1548 C C . TRP A 1 199 ? -18.065 22.706 23.617 1 46.5 199 TRP A C 1
ATOM 1550 O O . TRP A 1 199 ? -18.506 23.464 22.75 1 46.5 199 TRP A O 1
ATOM 1560 N N . LEU A 1 200 ? -1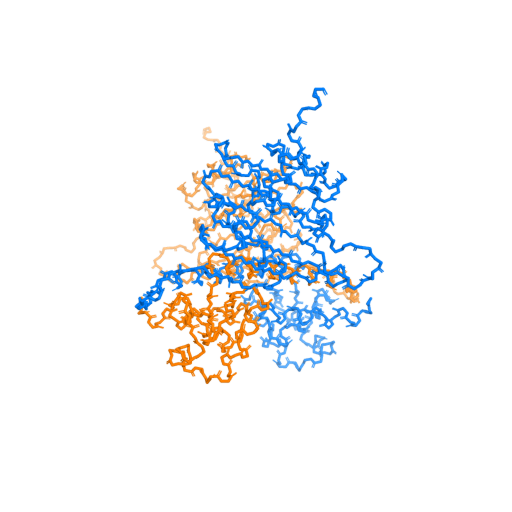6.895 22.164 23.614 1 46.51 200 LEU A N 1
ATOM 1561 C CA . LEU A 1 200 ? -16.281 22.093 22.293 1 46.51 200 LEU A CA 1
ATOM 1562 C C . LEU A 1 200 ? -17.081 21.181 21.369 1 46.51 200 LEU A C 1
ATOM 1564 O O . LEU A 1 200 ? -16.886 21.199 20.152 1 46.51 200 LEU A O 1
ATOM 1568 N N . GLN A 1 201 ? -17.79 20.241 22.108 1 46.83 201 GLN A N 1
ATOM 1569 C CA . GLN A 1 201 ? -18.757 19.446 21.357 1 46.83 201 GLN A CA 1
ATOM 1570 C C . GLN A 1 201 ? -19.905 20.313 20.848 1 46.83 201 GLN A C 1
ATOM 1572 O O . GLN A 1 201 ? -20.286 21.29 21.496 1 46.83 201 GLN A O 1
ATOM 1577 N N . GLY A 1 202 ? -19.883 20.823 19.768 1 41.06 202 GLY A N 1
ATOM 1578 C CA . GLY A 1 202 ? -21.076 21.532 19.332 1 41.06 202 GLY A CA 1
ATOM 1579 C C . GLY A 1 202 ? -22.305 21.192 20.154 1 41.06 202 GLY A C 1
ATOM 1580 O O . GLY A 1 202 ? -22.494 20.04 20.55 1 41.06 202 GLY A O 1
ATOM 1581 N N . GLY A 1 203 ? -22.598 21.966 21.251 1 37.52 203 GLY A N 1
ATOM 1582 C CA . GLY A 1 203 ? -23.819 21.781 22.02 1 37.52 203 GLY A CA 1
ATOM 1583 C C . GLY A 1 203 ? -24.844 20.916 21.312 1 37.52 203 GLY A C 1
ATOM 1584 O O . GLY A 1 203 ? -24.614 20.463 20.189 1 37.52 203 GLY A O 1
ATOM 1585 N N . ASN A 1 204 ? -26.254 21.29 21.647 1 37.07 204 ASN A N 1
ATOM 1586 C CA . ASN A 1 204 ? -27.585 20.703 21.542 1 37.07 204 ASN A CA 1
ATOM 1587 C C . ASN A 1 204 ? -27.809 20.062 20.176 1 37.07 204 ASN A C 1
ATOM 1589 O O . ASN A 1 204 ? -27.01 20.252 19.258 1 37.07 204 ASN A O 1
ATOM 1593 N N . ASP A 1 205 ? -29 20.371 19.494 1 37.05 205 ASP A N 1
ATOM 1594 C CA . ASP A 1 205 ? -30.165 19.884 18.762 1 37.05 205 ASP A CA 1
ATOM 1595 C C . ASP A 1 205 ? -29.815 19.594 17.304 1 37.05 205 ASP A C 1
ATOM 1597 O O . ASP A 1 205 ? -30.667 19.146 16.533 1 37.05 205 ASP A O 1
ATOM 1601 N N . THR A 1 206 ? -28.934 20.534 16.529 1 38.67 206 THR A N 1
ATOM 1602 C CA . THR A 1 206 ? -29.161 20.385 15.096 1 38.67 206 THR A CA 1
ATOM 1603 C C . THR A 1 206 ? -28.203 19.358 14.5 1 38.67 206 THR A C 1
ATOM 1605 O O . THR A 1 206 ? -27.026 19.315 14.865 1 38.67 206 THR A O 1
ATOM 1608 N N . GLN A 1 207 ? -28.541 18.14 14.051 1 44.69 207 GLN A N 1
ATOM 1609 C CA . GLN A 1 207 ? -28.126 16.97 13.285 1 44.69 207 GLN A CA 1
ATOM 1610 C C . GLN A 1 207 ? -26.849 17.252 12.498 1 44.69 207 GLN A C 1
ATOM 1612 O O . GLN A 1 207 ? -26.118 16.327 12.138 1 44.69 207 GLN A O 1
ATOM 1617 N N . ASP A 1 208 ? -26.631 18.584 12.086 1 44.34 208 ASP A N 1
ATOM 1618 C CA . ASP A 1 208 ? -25.647 19.009 11.095 1 44.34 208 ASP A CA 1
ATOM 1619 C C . ASP A 1 208 ? -24.357 19.476 11.766 1 44.34 208 ASP A C 1
ATOM 1621 O O . ASP A 1 208 ? -23.536 20.152 11.143 1 44.34 208 ASP A O 1
ATOM 1625 N N . GLU A 1 209 ? -24.139 19.237 13.176 1 51.71 209 GLU A N 1
ATOM 1626 C CA . GLU A 1 209 ? -23.146 20.109 13.798 1 51.71 209 GLU A CA 1
ATOM 1627 C C . GLU A 1 209 ? -21.784 19.425 13.877 1 51.71 209 GLU A C 1
ATOM 1629 O O . GLU A 1 209 ? -21.696 18.242 14.213 1 51.71 209 GLU A O 1
ATOM 1634 N N . THR A 1 210 ? -20.749 20.063 13.422 1 56.49 210 THR A N 1
ATOM 1635 C CA . THR A 1 210 ? -19.312 19.825 13.492 1 56.49 210 THR A CA 1
ATOM 1636 C C . THR A 1 210 ? -18.872 19.596 14.935 1 56.49 210 THR A C 1
ATOM 1638 O O . THR A 1 210 ? -19.296 20.317 15.841 1 56.49 210 THR A O 1
ATOM 1641 N N . ALA A 1 211 ? -18.442 18.328 15.232 1 67.43 211 ALA A N 1
ATOM 1642 C CA . ALA A 1 211 ? -17.898 17.996 16.546 1 67.43 211 ALA A CA 1
ATOM 1643 C C . ALA A 1 211 ? -16.372 17.989 16.522 1 67.43 211 ALA A C 1
ATOM 1645 O O . ALA A 1 211 ? -15.762 17.873 15.457 1 67.43 211 ALA A O 1
ATOM 1646 N N . ILE A 1 212 ? -15.806 18.251 17.668 1 73.22 212 ILE A N 1
ATOM 1647 C CA . ILE A 1 212 ? -14.357 18.129 17.789 1 73.22 212 ILE A CA 1
ATOM 1648 C C . ILE A 1 212 ? -13.941 16.676 17.571 1 73.22 212 ILE A C 1
ATOM 1650 O O . ILE A 1 212 ? -14.546 15.76 18.134 1 73.22 212 ILE A O 1
ATOM 1654 N N . GLY A 1 213 ? -13.086 16.54 16.687 1 82.45 213 GLY A N 1
ATOM 1655 C CA . GLY A 1 213 ? -12.518 15.216 16.492 1 82.45 213 GLY A CA 1
ATOM 1656 C C . GLY A 1 213 ? -11.339 14.932 17.403 1 82.45 213 GLY A C 1
ATOM 1657 O O . GLY A 1 213 ? -11.448 14.137 18.339 1 82.45 213 GLY A O 1
ATOM 1658 N N . ARG A 1 214 ? -10.275 15.742 17.113 1 87.9 214 ARG A N 1
ATOM 1659 C CA . ARG A 1 214 ? -9.05 15.621 17.896 1 87.9 214 ARG A CA 1
ATOM 1660 C C . ARG A 1 214 ? -8.584 16.983 18.399 1 87.9 214 ARG A C 1
ATOM 1662 O O . ARG A 1 214 ? -8.701 17.985 17.691 1 87.9 214 ARG A O 1
ATOM 1669 N N . LEU A 1 215 ? -8.148 17.012 19.668 1 84.55 215 LEU A N 1
ATOM 1670 C CA . LEU A 1 215 ? -7.346 18.11 20.196 1 84.55 215 LEU A CA 1
ATOM 1671 C C . LEU A 1 215 ? -6.008 17.601 20.723 1 84.55 215 LEU A C 1
ATOM 1673 O O . LEU A 1 215 ? -5.964 16.878 21.722 1 84.55 215 LEU A O 1
ATOM 1677 N N . LEU A 1 216 ? -4.982 17.927 19.994 1 90.74 216 LEU A N 1
ATOM 1678 C CA . LEU A 1 216 ? -3.65 17.452 20.354 1 90.74 216 LEU A CA 1
ATOM 1679 C C . LEU A 1 216 ? -2.725 18.621 20.677 1 90.74 216 LEU A C 1
ATOM 1681 O O . LEU A 1 216 ? -2.615 19.566 19.893 1 90.74 216 LEU A O 1
ATOM 1685 N N . MET A 1 217 ? -2.191 18.598 21.829 1 86.78 217 MET A N 1
ATOM 1686 C CA . MET A 1 217 ? -1.135 19.53 22.215 1 86.78 217 MET A CA 1
ATOM 1687 C C . MET A 1 217 ? 0.157 18.786 22.533 1 86.78 217 MET A C 1
ATOM 1689 O O . MET A 1 217 ? 0.171 17.889 23.379 1 86.78 217 MET A O 1
ATOM 1693 N N . VAL A 1 218 ? 1.217 19.183 21.807 1 90.26 218 VAL A N 1
ATOM 1694 C CA . VAL A 1 218 ? 2.505 18.531 22.018 1 90.26 218 VAL A CA 1
ATOM 1695 C C . VAL A 1 218 ? 3.523 19.548 22.528 1 90.26 218 VAL A C 1
ATOM 1697 O O . VAL A 1 218 ? 3.726 20.596 21.91 1 90.26 218 VAL A O 1
ATOM 1700 N N . ASP A 1 219 ? 4.158 19.343 23.655 1 87.93 219 ASP A N 1
ATOM 1701 C CA . ASP A 1 219 ? 5.219 20.126 24.281 1 87.93 219 ASP A CA 1
ATOM 1702 C C . ASP A 1 219 ? 4.794 21.581 24.463 1 87.93 219 ASP A C 1
ATOM 1704 O O . ASP A 1 219 ? 5.604 22.495 24.296 1 87.93 219 ASP A O 1
ATOM 1708 N N . ARG A 1 220 ? 3.512 21.798 24.525 1 80.62 220 ARG A N 1
ATOM 1709 C CA . ARG A 1 220 ? 2.918 23.105 24.786 1 80.62 220 ARG A CA 1
ATOM 1710 C C . ARG A 1 220 ? 3.264 24.094 23.679 1 80.62 220 ARG A C 1
ATOM 1712 O O . ARG A 1 220 ? 3.264 25.307 23.9 1 80.62 220 ARG A O 1
ATOM 1719 N N . SER A 1 221 ? 3.646 23.53 22.508 1 80.64 221 SER A N 1
ATOM 1720 C CA . SER A 1 221 ? 4.092 24.447 21.465 1 80.64 221 SER A CA 1
ATOM 1721 C C . SER A 1 221 ? 3.484 24.085 20.114 1 80.64 221 SER A C 1
ATOM 1723 O O . SER A 1 221 ? 3.575 24.859 19.159 1 80.64 221 SER A O 1
ATOM 1725 N N . THR A 1 222 ? 2.886 22.918 20.043 1 84.91 222 THR A N 1
ATOM 1726 C CA . THR A 1 222 ? 2.239 22.485 18.809 1 84.91 222 THR A CA 1
ATOM 1727 C C . THR A 1 222 ? 0.794 22.072 19.071 1 84.91 222 THR A C 1
ATOM 1729 O O . THR A 1 222 ? 0.515 21.341 20.024 1 84.91 222 THR A O 1
ATOM 1732 N N . LEU A 1 223 ? -0.084 22.63 18.317 1 83.44 223 LEU A N 1
ATOM 1733 C CA . LEU A 1 223 ? -1.503 22.347 18.499 1 83.44 223 LEU A CA 1
ATOM 1734 C C . LEU A 1 223 ? -2.121 21.816 17.21 1 83.44 223 LEU A C 1
ATOM 1736 O O . LEU A 1 223 ? -1.844 22.332 16.125 1 83.44 223 LEU A O 1
ATOM 1740 N N . LEU A 1 224 ? -2.847 20.691 17.285 1 87.19 224 LEU A N 1
ATOM 1741 C CA . LEU A 1 224 ? -3.693 20.189 16.208 1 87.19 224 LEU A CA 1
ATOM 1742 C C . LEU A 1 224 ? -5.134 20.028 16.678 1 87.19 224 LEU A C 1
ATOM 1744 O O . LEU A 1 224 ? -5.391 19.384 17.698 1 87.19 224 LEU A O 1
ATOM 1748 N N . VAL A 1 225 ? -6.088 20.746 16.021 1 81.89 225 VAL A N 1
ATOM 1749 C CA . VAL A 1 225 ? -7.511 20.639 16.322 1 81.89 225 VAL A CA 1
ATOM 1750 C C . VAL A 1 225 ? -8.267 20.158 15.086 1 81.89 225 VAL A C 1
ATOM 1752 O O . VAL A 1 225 ? -8.091 20.702 13.993 1 81.89 225 VAL A O 1
ATOM 1755 N N . SER A 1 226 ? -9.009 19.125 15.27 1 83.98 226 SER A N 1
ATOM 1756 C CA . SER A 1 226 ? -9.792 18.639 14.138 1 83.98 226 SER A CA 1
ATOM 1757 C C . SER A 1 226 ? -11.283 18.635 14.459 1 83.98 226 SER A C 1
ATOM 1759 O O . SER A 1 226 ? -11.671 18.641 15.629 1 83.98 226 SER A O 1
ATOM 1761 N N . SER A 1 227 ? -12.021 18.85 13.429 1 78.13 227 SER A N 1
ATOM 1762 C CA . SER A 1 227 ? -13.472 18.705 13.484 1 78.13 227 SER A CA 1
ATOM 1763 C C . SER A 1 227 ? -13.944 17.532 12.631 1 78.13 227 SER A C 1
ATOM 1765 O O . SER A 1 227 ? -13.327 17.211 11.613 1 78.13 227 SER A O 1
ATOM 1767 N N . ILE A 1 228 ? -14.932 16.821 13.144 1 78.69 228 ILE A N 1
ATOM 1768 C CA . ILE A 1 228 ? -15.455 15.662 12.43 1 78.69 228 ILE A CA 1
ATOM 1769 C C . ILE A 1 228 ? -16.96 15.819 12.223 1 78.69 228 ILE A C 1
ATOM 1771 O O . ILE A 1 228 ? -17.671 16.283 13.118 1 78.69 228 ILE A O 1
ATOM 1775 N N . MET A 1 229 ? -17.368 15.65 10.999 1 67.55 229 MET A N 1
ATOM 1776 C CA . MET A 1 229 ? -18.797 15.671 10.7 1 67.55 229 MET A CA 1
ATOM 1777 C C . MET A 1 229 ? -19.44 14.325 11.018 1 67.55 229 MET A C 1
ATOM 1779 O O . MET A 1 229 ? -19.034 13.296 10.476 1 67.55 229 MET A O 1
ATOM 1783 N N . PRO A 1 230 ? -20.321 14.305 11.875 1 63.43 230 PRO A N 1
ATOM 1784 C CA . PRO A 1 230 ? -20.894 13.044 12.349 1 63.43 230 PRO A CA 1
ATOM 1785 C C . PRO A 1 230 ? -21.496 12.208 11.221 1 63.43 230 PRO A C 1
ATOM 1787 O O . PRO A 1 230 ? -21.382 10.98 11.229 1 63.43 230 PRO A O 1
ATOM 1790 N N . GLU A 1 231 ? -22.042 12.889 10.199 1 62.74 231 GLU A N 1
ATOM 1791 C CA . GLU A 1 231 ? -22.747 12.156 9.151 1 62.74 231 GLU A CA 1
ATOM 1792 C C . GLU A 1 231 ? -21.776 11.616 8.105 1 62.74 231 GLU A C 1
ATOM 1794 O O . GLU A 1 231 ? -21.835 10.439 7.744 1 62.74 231 GLU A O 1
ATOM 1799 N N . SER A 1 232 ? -20.868 12.517 7.747 1 63.36 232 SER A N 1
ATOM 1800 C CA . SER A 1 232 ? -20 12.14 6.636 1 63.36 232 SER A CA 1
ATOM 1801 C C . SER A 1 232 ? -18.688 11.544 7.136 1 63.36 232 SER A C 1
ATOM 1803 O O . SER A 1 232 ? -17.966 10.895 6.377 1 63.36 232 SER A O 1
ATOM 1805 N N . LYS A 1 233 ? -18.394 11.66 8.423 1 67.84 233 LYS A N 1
ATOM 1806 C CA . LYS A 1 233 ? -17.146 11.263 9.068 1 67.84 233 LYS A CA 1
ATOM 1807 C C . LYS A 1 233 ? -15.948 11.941 8.411 1 67.84 233 LYS A C 1
ATOM 1809 O O . LYS A 1 233 ? -14.817 11.463 8.526 1 67.84 233 LYS A O 1
ATOM 1814 N N . GLU A 1 234 ? -16.348 13.035 7.666 1 75.85 234 GLU A N 1
ATOM 1815 C CA . GLU A 1 234 ? -15.278 13.869 7.127 1 75.85 234 GLU A CA 1
ATOM 1816 C C . GLU A 1 234 ? -14.578 14.652 8.233 1 75.85 234 GLU A C 1
ATOM 1818 O O . GLU A 1 234 ? -15.234 15.253 9.086 1 75.85 234 GLU A O 1
ATOM 1823 N N . GLU A 1 235 ? -13.252 14.562 8.278 1 84.44 235 GLU A N 1
ATOM 1824 C CA . GLU A 1 235 ? -12.471 15.266 9.291 1 84.44 235 GLU A CA 1
ATOM 1825 C C . GLU A 1 235 ? -11.623 16.37 8.665 1 84.44 235 GLU A C 1
ATOM 1827 O O . GLU A 1 235 ? -11.058 16.189 7.585 1 84.44 235 GLU A O 1
ATOM 1832 N N . ARG A 1 236 ? -11.681 17.5 9.274 1 80.74 236 ARG A N 1
ATOM 1833 C CA . ARG A 1 236 ? -10.832 18.636 8.933 1 80.74 236 ARG A CA 1
ATOM 1834 C C . ARG A 1 236 ? -10.024 19.098 10.141 1 80.74 236 ARG A C 1
ATOM 1836 O O . ARG A 1 236 ? -10.469 18.959 11.282 1 80.74 236 ARG A O 1
ATOM 1843 N N . ALA A 1 237 ? -8.8 19.574 9.861 1 84.61 237 ALA A N 1
ATOM 1844 C CA . ALA A 1 237 ? -7.977 19.964 11.003 1 84.61 237 ALA A CA 1
ATOM 1845 C C . ALA A 1 237 ? -7.155 21.21 10.686 1 84.61 237 ALA A C 1
ATOM 1847 O O . ALA A 1 237 ? -6.943 21.541 9.517 1 84.61 237 ALA A O 1
ATOM 1848 N N . ILE A 1 238 ? -6.876 21.901 11.73 1 79.04 238 ILE A N 1
ATOM 1849 C CA . ILE A 1 238 ? -5.883 22.969 11.687 1 79.04 238 ILE A CA 1
ATOM 1850 C C . ILE A 1 238 ? -4.743 22.653 12.652 1 79.04 238 ILE A C 1
ATOM 1852 O O . ILE A 1 238 ? -4.961 22.043 13.702 1 79.04 238 ILE A O 1
ATOM 1856 N N . PHE A 1 239 ? -3.556 22.884 12.325 1 82.15 239 PHE A N 1
ATOM 1857 C CA . PHE A 1 239 ? -2.468 22.736 13.284 1 82.15 239 PHE A CA 1
ATOM 1858 C C . PHE A 1 239 ? -1.489 23.899 13.177 1 82.15 239 PHE A C 1
ATOM 1860 O O . PHE A 1 239 ? -1.352 24.505 12.112 1 82.15 239 PHE A O 1
ATOM 1867 N N . GLY A 1 240 ? -1.021 24.337 14.209 1 76.35 240 GLY A N 1
ATOM 1868 C CA . GLY A 1 240 ? -0.075 25.436 14.331 1 76.35 240 GLY A CA 1
ATOM 1869 C C . GLY A 1 240 ? 1.067 25.137 15.283 1 76.35 240 GLY A C 1
ATOM 1870 O O . GLY A 1 240 ? 0.929 24.311 16.188 1 76.35 240 GLY A O 1
ATOM 1871 N N . GLU A 1 241 ? 2.181 25.746 14.886 1 72.89 241 GLU A N 1
ATOM 1872 C CA . GLU A 1 241 ? 3.36 25.577 15.73 1 72.89 241 GLU A CA 1
ATOM 1873 C C . GLU A 1 241 ? 3.826 26.913 16.301 1 72.89 241 GLU A C 1
ATOM 1875 O O . GLU A 1 241 ? 3.634 27.96 15.681 1 72.89 241 GLU A O 1
ATOM 1880 N N . GLY A 1 242 ? 4.36 26.877 17.408 1 65.59 242 GLY A N 1
ATOM 1881 C CA . GLY A 1 242 ? 5.014 28.037 17.992 1 65.59 242 GLY A CA 1
ATOM 1882 C C . GLY A 1 242 ? 4.291 28.579 19.211 1 65.59 242 GLY A C 1
ATOM 1883 O O . GLY A 1 242 ? 3.062 28.666 19.222 1 65.59 242 GLY A O 1
ATOM 1884 N N . PHE A 1 243 ? 4.906 28.974 20.169 1 57.8 243 PHE A N 1
ATOM 1885 C CA . PHE A 1 243 ? 4.397 29.471 21.442 1 57.8 243 PHE A CA 1
ATOM 1886 C C . PHE A 1 243 ? 3.638 30.778 21.248 1 57.8 243 PHE A C 1
ATOM 1888 O O . PHE A 1 243 ? 2.745 31.105 22.032 1 57.8 243 PHE A O 1
ATOM 1895 N N . GLY A 1 244 ? 3.966 31.282 20.167 1 53.28 244 GLY A N 1
ATOM 1896 C CA . GLY A 1 244 ? 3.325 32.566 19.931 1 53.28 244 GLY A CA 1
ATOM 1897 C C . GLY A 1 244 ? 2.061 32.458 19.099 1 53.28 244 GLY A C 1
ATOM 1898 O O . GLY A 1 244 ? 1.381 33.458 18.86 1 53.28 244 GLY A O 1
ATOM 1899 N N . ASN A 1 245 ? 1.705 31.308 18.855 1 56.74 245 ASN A N 1
ATOM 1900 C CA . ASN A 1 245 ? 0.475 31.082 18.104 1 56.74 245 ASN A CA 1
ATOM 1901 C C . ASN A 1 245 ? -0.757 31.188 18.999 1 56.74 245 ASN A C 1
ATOM 1903 O O . ASN A 1 245 ? -0.861 30.483 20.004 1 56.74 245 ASN A O 1
ATOM 1907 N N . GLY A 1 246 ? -1.582 32.129 18.772 1 52.61 246 GLY A N 1
ATOM 1908 C CA . GLY A 1 246 ? -2.756 32.384 19.591 1 52.61 246 GLY A CA 1
ATOM 1909 C C . GLY A 1 246 ? -3.59 31.141 19.842 1 52.61 246 GLY A C 1
ATOM 1910 O O . GLY A 1 246 ? -4.08 30.93 20.953 1 52.61 246 GLY A O 1
ATOM 1911 N N . LEU A 1 247 ? -3.705 30.314 18.822 1 58.06 247 LEU A N 1
ATOM 1912 C CA . LEU A 1 247 ? -4.483 29.09 18.984 1 58.06 247 LEU A CA 1
ATOM 1913 C C . LEU A 1 247 ? -3.837 28.168 20.013 1 58.06 247 LEU A C 1
ATOM 1915 O O . LEU A 1 247 ? -4.533 27.535 20.809 1 58.06 247 LEU A O 1
ATOM 1919 N N . VAL A 1 248 ? -2.556 28.19 19.942 1 58.27 248 VAL A N 1
ATOM 1920 C CA . VAL A 1 248 ? -1.822 27.357 20.889 1 58.27 248 VAL A CA 1
ATOM 1921 C C . VAL A 1 248 ? -1.976 27.92 22.3 1 58.27 248 VAL A C 1
ATOM 1923 O O . VAL A 1 248 ? -2.241 27.176 23.246 1 58.27 248 VAL A O 1
ATOM 1926 N N . VAL A 1 249 ? -1.933 29.233 22.398 1 54.82 249 VAL A N 1
ATOM 1927 C CA . VAL A 1 249 ? -2.043 29.892 23.696 1 54.82 249 VAL A CA 1
ATOM 1928 C C . VAL A 1 249 ? -3.429 29.642 24.287 1 54.82 249 VAL A C 1
ATOM 1930 O O . VAL A 1 249 ? -3.554 29.249 25.449 1 54.82 249 VAL A O 1
ATOM 1933 N N . ILE A 1 250 ? -4.41 29.737 23.451 1 55.77 250 ILE A N 1
ATOM 1934 C CA . ILE A 1 250 ? -5.782 29.571 23.918 1 55.77 250 ILE A CA 1
ATOM 1935 C C . ILE A 1 250 ? -6.024 28.114 24.303 1 55.77 250 ILE A C 1
ATOM 1937 O O . ILE A 1 250 ? -6.631 27.831 25.339 1 55.77 250 ILE A O 1
ATOM 1941 N N . SER A 1 251 ? -5.491 27.331 23.445 1 61.08 251 SER A N 1
ATOM 1942 C CA . SER A 1 251 ? -5.697 25.91 23.709 1 61.08 251 SER A CA 1
ATOM 1943 C C . SER A 1 251 ? -4.997 25.48 24.995 1 61.08 251 SER A C 1
ATOM 1945 O O . SER A 1 251 ? -5.534 24.677 25.76 1 61.08 251 SER A O 1
ATOM 1947 N N . ARG A 1 252 ? -3.829 26.038 25.181 1 61.6 252 ARG A N 1
ATOM 1948 C CA . ARG A 1 252 ? -3.092 25.73 26.402 1 61.6 252 ARG A CA 1
ATOM 1949 C C . ARG A 1 252 ? -3.877 26.157 27.638 1 61.6 252 ARG A C 1
ATOM 1951 O O . ARG A 1 252 ? -3.937 25.423 28.626 1 61.6 252 ARG A O 1
ATOM 1958 N N . ARG A 1 253 ? -4.465 27.216 27.515 1 55.62 253 ARG A N 1
ATOM 1959 C CA . ARG A 1 253 ? -5.242 27.744 28.632 1 55.62 253 ARG A CA 1
ATOM 1960 C C . ARG A 1 253 ? -6.493 26.906 28.874 1 55.62 253 ARG A C 1
ATOM 1962 O O . ARG A 1 253 ? -6.847 26.626 30.021 1 55.62 253 ARG A O 1
ATOM 1969 N N . LEU A 1 254 ? -7.076 26.531 27.74 1 55.49 254 LEU A N 1
ATOM 1970 C CA . LEU A 1 254 ? -8.293 25.733 27.84 1 55.49 254 LEU A CA 1
ATOM 1971 C C . LEU A 1 254 ? -7.992 24.352 28.414 1 55.49 254 LEU A C 1
ATOM 1973 O O . LEU A 1 254 ? -8.735 23.852 29.262 1 55.49 254 LEU A O 1
ATOM 1977 N N . MET A 1 255 ? -6.919 23.84 27.921 1 60.95 255 MET A N 1
ATOM 1978 C CA . MET A 1 255 ? -6.534 22.51 28.385 1 60.95 255 MET A CA 1
ATOM 1979 C C . MET A 1 255 ? -6.127 22.544 29.855 1 60.95 255 MET A C 1
ATOM 1981 O O . MET A 1 255 ? -6.413 21.609 30.604 1 60.95 255 MET A O 1
ATOM 1985 N N . ALA A 1 256 ? -5.366 23.575 30.187 1 55.76 256 ALA A N 1
ATOM 1986 C CA . ALA A 1 256 ? -4.971 23.743 31.583 1 55.76 256 ALA A CA 1
ATOM 1987 C C . ALA A 1 256 ? -6.193 23.857 32.489 1 55.76 256 ALA A C 1
ATOM 1989 O O . ALA A 1 256 ? -6.22 23.284 33.581 1 55.76 256 ALA A O 1
ATOM 1990 N N . GLN A 1 257 ? -7.12 24.569 31.987 1 51.59 257 GLN A N 1
ATOM 1991 C CA . GLN A 1 257 ? -8.337 24.747 32.772 1 51.59 257 GLN A CA 1
ATOM 1992 C C . GLN A 1 257 ? -9.138 23.45 32.845 1 51.59 257 GLN A C 1
ATOM 1994 O O . GLN A 1 257 ? -9.696 23.117 33.892 1 51.59 257 GLN A O 1
ATOM 1999 N N . GLY A 1 258 ? -9.205 22.801 31.731 1 51.3 258 GLY A N 1
ATOM 2000 C CA . GLY A 1 258 ? -9.955 21.555 31.712 1 51.3 258 GLY A CA 1
ATOM 2001 C C . GLY A 1 258 ? -9.259 20.429 32.454 1 51.3 258 GLY A C 1
ATOM 2002 O O . GLY A 1 258 ? -9.915 19.59 33.075 1 51.3 258 GLY A O 1
ATOM 2003 N N . LEU A 1 259 ? -7.924 20.381 32.259 1 52.2 259 LEU A N 1
ATOM 2004 C CA . LEU A 1 259 ? -7.143 19.395 32.999 1 52.2 259 LEU A CA 1
ATOM 2005 C C . LEU A 1 259 ? -7.128 19.72 34.488 1 52.2 259 LEU A C 1
ATOM 2007 O O . LEU A 1 259 ? -7.166 18.816 35.326 1 52.2 259 LEU A O 1
ATOM 2011 N N . LEU A 1 260 ? -6.884 20.957 34.91 1 46.21 260 LEU A N 1
ATOM 2012 C CA . LEU A 1 260 ? -6.824 21.391 36.302 1 46.21 260 LEU A CA 1
ATOM 2013 C C . LEU A 1 260 ? -8.178 21.221 36.983 1 46.21 260 LEU A C 1
ATOM 2015 O O . LEU A 1 260 ? -8.244 20.939 38.181 1 46.21 260 LEU A O 1
ATOM 2019 N N . GLN A 1 261 ? -9.206 21.509 36.323 1 44.64 261 GLN A N 1
ATOM 2020 C CA . GLN A 1 261 ? -10.455 21.316 37.054 1 44.64 261 GLN A CA 1
ATOM 2021 C C . GLN A 1 261 ? -10.584 19.88 37.553 1 44.64 261 GLN A C 1
ATOM 2023 O O . GLN A 1 261 ? -11.207 19.63 38.587 1 44.64 261 GLN A O 1
ATOM 2028 N N . ASN A 1 262 ? -9.972 18.958 36.851 1 45.5 262 ASN A N 1
ATOM 2029 C CA . ASN A 1 262 ? -10.144 17.596 37.345 1 45.5 262 ASN A CA 1
ATOM 2030 C C . ASN A 1 262 ? -9.109 17.252 38.412 1 45.5 262 ASN A C 1
ATOM 2032 O O . ASN A 1 262 ? -9.136 16.158 38.979 1 45.5 262 ASN A O 1
ATOM 2036 N N . ARG A 1 263 ? -7.98 18.03 38.626 1 41.16 263 ARG A N 1
ATOM 2037 C CA . ARG A 1 263 ? -7.069 17.775 39.737 1 41.16 263 ARG A CA 1
ATOM 2038 C C . ARG A 1 263 ? -7.592 18.395 41.028 1 41.16 263 ARG A C 1
ATOM 2040 O O . ARG A 1 263 ? -6.894 18.411 42.043 1 41.16 263 ARG A O 1
ATOM 2047 N N . ASP A 1 264 ? -8.437 19.299 41.111 1 35.34 264 ASP A N 1
ATOM 2048 C CA . ASP A 1 264 ? -8.876 19.739 42.432 1 35.34 264 ASP A CA 1
ATOM 2049 C C . ASP A 1 264 ? -9.392 18.563 43.259 1 35.34 264 ASP A C 1
ATOM 2051 O O . ASP A 1 264 ? -10.341 17.886 42.859 1 35.34 264 ASP A O 1
ATOM 2055 N N . PRO A 1 265 ? -8.527 18.055 44.166 1 34.83 265 PRO A N 1
ATOM 2056 C CA . PRO A 1 265 ? -8.906 17.143 45.247 1 34.83 265 PRO A CA 1
ATOM 2057 C C . PRO A 1 265 ? -10.19 17.569 45.957 1 34.83 265 PRO A C 1
ATOM 2059 O O . PRO A 1 265 ? -10.446 18.766 46.109 1 34.83 265 PRO A O 1
ATOM 2062 N N . LYS A 1 266 ? -11.325 16.982 45.819 1 32.85 266 LYS A N 1
ATOM 2063 C CA . LYS A 1 266 ? -12.282 17.053 46.92 1 32.85 266 LYS A CA 1
ATOM 2064 C C . LYS A 1 266 ? -11.57 17.014 48.27 1 32.85 266 LYS A C 1
ATOM 2066 O O . LYS A 1 266 ? -10.918 16.024 48.605 1 32.85 266 LYS A O 1
ATOM 2071 N N . HIS A 1 267 ? -10.925 18.01 48.751 1 23.79 267 HIS A N 1
ATOM 2072 C CA . HIS A 1 267 ? -11.107 18.064 50.197 1 23.79 267 HIS A CA 1
ATOM 2073 C C . HIS A 1 267 ? -12.585 18.013 50.568 1 23.79 267 HIS A C 1
ATOM 2075 O O . HIS A 1 267 ? -13.423 18.599 49.879 1 23.79 267 HIS A O 1
ATOM 2081 N N . MET B 1 1 ? 22.416 9.607 -10.035 1 55.28 1 MET B N 1
ATOM 2082 C CA . MET B 1 1 ? 21.331 10.256 -10.766 1 55.28 1 MET B CA 1
ATOM 2083 C C . MET B 1 1 ? 21.315 11.757 -10.495 1 55.28 1 MET B C 1
ATOM 2085 O O . MET B 1 1 ? 21.61 12.194 -9.381 1 55.28 1 MET B O 1
ATOM 2089 N N . SER B 1 2 ? 21.166 12.442 -11.566 1 74.17 2 SER B N 1
ATOM 2090 C CA . SER B 1 2 ? 21.142 13.895 -11.44 1 74.17 2 SER B CA 1
ATOM 2091 C C . SER B 1 2 ? 19.912 14.363 -10.669 1 74.17 2 SER B C 1
ATOM 2093 O O . SER B 1 2 ? 18.949 13.61 -10.509 1 74.17 2 SER B O 1
ATOM 2095 N N . THR B 1 3 ? 19.98 15.475 -10.104 1 74.86 3 THR B N 1
ATOM 2096 C CA . THR B 1 3 ? 18.869 16.069 -9.368 1 74.86 3 THR B CA 1
ATOM 2097 C C . THR B 1 3 ? 17.606 16.096 -10.224 1 74.86 3 THR B C 1
ATOM 2099 O O . THR B 1 3 ? 16.513 15.8 -9.737 1 74.86 3 THR B O 1
ATOM 2102 N N . LYS B 1 4 ? 17.863 16.323 -11.448 1 79.25 4 LYS B N 1
ATOM 2103 C CA . LYS B 1 4 ? 16.73 16.405 -12.365 1 79.25 4 LYS B CA 1
ATOM 2104 C C . LYS B 1 4 ? 16.105 15.032 -12.592 1 79.25 4 LYS B C 1
ATOM 2106 O O . LYS B 1 4 ? 14.881 14.906 -12.667 1 79.25 4 LYS B O 1
ATOM 2111 N N . GLU B 1 5 ? 16.929 14.084 -12.735 1 79.9 5 GLU B N 1
ATOM 2112 C CA . GLU B 1 5 ? 16.449 12.72 -12.933 1 79.9 5 GLU B CA 1
ATOM 2113 C C . GLU B 1 5 ? 15.655 12.234 -11.723 1 79.9 5 GLU B C 1
ATOM 2115 O O . GLU B 1 5 ? 14.629 11.567 -11.875 1 79.9 5 GLU B O 1
ATOM 2120 N N . ASN B 1 6 ? 16.099 12.658 -10.619 1 85.17 6 ASN B N 1
ATOM 2121 C CA . ASN B 1 6 ? 15.422 12.261 -9.388 1 85.17 6 ASN B CA 1
ATOM 2122 C C . ASN B 1 6 ? 14.044 12.906 -9.272 1 85.17 6 ASN B C 1
ATOM 2124 O O . ASN B 1 6 ? 13.098 12.277 -8.796 1 85.17 6 ASN B O 1
ATOM 2128 N N . LEU B 1 7 ? 14.034 14.072 -9.791 1 87.52 7 LEU B N 1
ATOM 2129 C CA . LEU B 1 7 ? 12.765 14.79 -9.743 1 87.52 7 LEU B CA 1
ATOM 2130 C C . LEU B 1 7 ? 11.736 14.139 -10.661 1 87.52 7 LEU B C 1
ATOM 2132 O O . LEU B 1 7 ? 10.587 13.932 -10.264 1 87.52 7 LEU B O 1
ATOM 2136 N N . GLU B 1 8 ? 12.185 13.778 -11.846 1 91.25 8 GLU B N 1
ATOM 2137 C CA . GLU B 1 8 ? 11.287 13.152 -12.811 1 91.25 8 GLU B CA 1
ATOM 2138 C C . GLU B 1 8 ? 10.848 11.769 -12.34 1 91.25 8 GLU B C 1
ATOM 2140 O O . GLU B 1 8 ? 9.702 11.368 -12.558 1 91.25 8 GLU B O 1
ATOM 2145 N N . GLU B 1 9 ? 11.784 11.147 -11.713 1 92 9 GLU B N 1
ATOM 2146 C CA . GLU B 1 9 ? 11.45 9.834 -11.169 1 92 9 GLU B CA 1
ATOM 2147 C C . GLU B 1 9 ? 10.402 9.944 -10.065 1 92 9 GLU B C 1
ATOM 2149 O O . GLU B 1 9 ? 9.465 9.145 -10.009 1 92 9 GLU B O 1
ATOM 2154 N N . ALA B 1 10 ? 10.567 10.914 -9.267 1 93.34 10 ALA B N 1
ATOM 2155 C CA . ALA B 1 10 ? 9.612 11.128 -8.184 1 93.34 10 ALA B CA 1
ATOM 2156 C C . ALA B 1 10 ? 8.222 11.441 -8.732 1 93.34 10 ALA B C 1
ATOM 2158 O O . ALA B 1 10 ? 7.22 10.922 -8.234 1 93.34 10 ALA B O 1
ATOM 2159 N N . ILE B 1 11 ? 8.193 12.209 -9.76 1 94.58 11 ILE B N 1
ATOM 2160 C CA . ILE B 1 11 ? 6.928 12.584 -10.382 1 94.58 11 ILE B CA 1
ATOM 2161 C C . ILE B 1 11 ? 6.255 11.346 -10.971 1 94.58 11 ILE B C 1
ATOM 2163 O O . ILE B 1 11 ? 5.059 11.126 -10.768 1 94.58 11 ILE B O 1
ATOM 2167 N N . GLU B 1 12 ? 7.016 10.563 -11.592 1 93.21 12 GLU B N 1
ATOM 2168 C CA . GLU B 1 12 ? 6.486 9.339 -12.185 1 93.21 12 GLU B CA 1
ATOM 2169 C C . GLU B 1 12 ? 5.975 8.382 -11.112 1 93.21 12 GLU B C 1
ATOM 2171 O O . GLU B 1 12 ? 4.914 7.775 -11.269 1 93.21 12 GLU B O 1
ATOM 2176 N N . LEU B 1 13 ? 6.699 8.234 -10.1 1 92.39 13 LEU B N 1
ATOM 2177 C CA . LEU B 1 13 ? 6.312 7.338 -9.016 1 92.39 13 LEU B CA 1
ATOM 2178 C C . LEU B 1 13 ? 5.027 7.816 -8.348 1 92.39 13 LEU B C 1
ATOM 2180 O O . LEU B 1 13 ? 4.152 7.009 -8.027 1 92.39 13 LEU B O 1
ATOM 2184 N N . LEU B 1 14 ? 4.892 9.114 -8.202 1 93.72 14 LEU B N 1
ATOM 2185 C CA . LEU B 1 14 ? 3.682 9.671 -7.608 1 93.72 14 LEU B CA 1
ATOM 2186 C C . LEU B 1 14 ? 2.47 9.41 -8.497 1 93.72 14 LEU B C 1
ATOM 2188 O O . LEU B 1 14 ? 1.371 9.16 -7.997 1 93.72 14 LEU B O 1
ATOM 2192 N N . GLN B 1 15 ? 2.664 9.429 -9.733 1 91.11 15 GLN B N 1
ATOM 2193 C CA . GLN B 1 15 ? 1.585 9.116 -10.663 1 91.11 15 GLN B CA 1
ATOM 2194 C C . GLN B 1 15 ? 1.171 7.651 -10.553 1 91.11 15 GLN B C 1
ATOM 2196 O O . GLN B 1 15 ? -0.019 7.332 -10.59 1 91.11 15 GLN B O 1
ATOM 2201 N N . GLN B 1 16 ? 2.127 6.83 -10.372 1 87.3 16 GLN B N 1
ATOM 2202 C CA . GLN B 1 16 ? 1.844 5.408 -10.203 1 87.3 16 GLN B CA 1
ATOM 2203 C C . GLN B 1 16 ? 1.118 5.145 -8.886 1 87.3 16 GLN B C 1
ATOM 2205 O O . GLN B 1 16 ? 0.44 4.126 -8.738 1 87.3 16 GLN B O 1
ATOM 2210 N N . LEU B 1 17 ? 1.279 6.082 -8.019 1 89.71 17 LEU B N 1
ATOM 2211 C CA . LEU B 1 17 ? 0.654 5.929 -6.71 1 89.71 17 LEU B CA 1
ATOM 2212 C C . LEU B 1 17 ? -0.709 6.612 -6.675 1 89.71 17 LEU B C 1
ATOM 2214 O O . LEU B 1 17 ? -1.354 6.667 -5.626 1 89.71 17 LEU B O 1
ATOM 2218 N N . GLY B 1 18 ? -1.115 7.226 -7.884 1 85.86 18 GLY B N 1
ATOM 2219 C CA . GLY B 1 18 ? -2.506 7.643 -7.968 1 85.86 18 GLY B CA 1
ATOM 2220 C C . GLY B 1 18 ? -2.669 9.129 -8.229 1 85.86 18 GLY B C 1
ATOM 2221 O O . GLY B 1 18 ? -3.787 9.613 -8.416 1 85.86 18 GLY B O 1
ATOM 2222 N N . LEU B 1 19 ? -1.552 9.834 -8.242 1 91.96 19 LEU B N 1
ATOM 2223 C CA . LEU B 1 19 ? -1.664 11.264 -8.508 1 91.96 19 LEU B CA 1
ATOM 2224 C C . LEU B 1 19 ? -1.63 11.542 -10.007 1 91.96 19 LEU B C 1
ATOM 2226 O O . LEU B 1 19 ? -0.936 10.85 -10.755 1 91.96 19 LEU B O 1
ATOM 2230 N N . LYS B 1 20 ? -2.368 12.537 -10.348 1 92.31 20 LYS B N 1
ATOM 2231 C CA . LYS B 1 20 ? -2.256 13.014 -11.723 1 92.31 20 LYS B CA 1
ATOM 2232 C C . LYS B 1 20 ? -0.985 13.835 -11.918 1 92.31 20 LYS B C 1
ATOM 2234 O O . LYS B 1 20 ? -0.312 14.187 -10.947 1 92.31 20 LYS B O 1
ATOM 2239 N N . GLU B 1 21 ? -0.689 14.11 -13.127 1 94.79 21 GLU B N 1
ATOM 2240 C CA . GLU B 1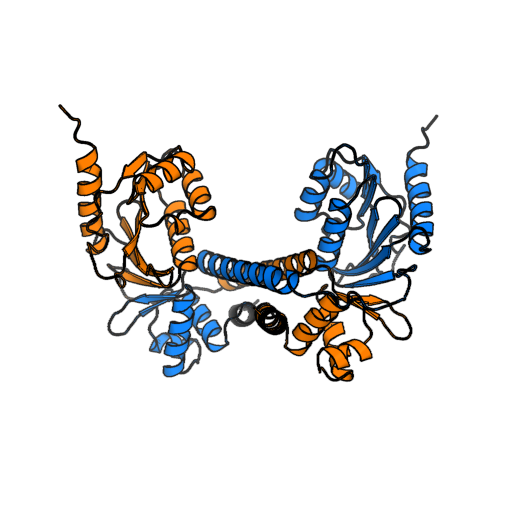 21 ? 0.594 14.715 -13.472 1 94.79 21 GLU B CA 1
ATOM 2241 C C . GLU B 1 21 ? 0.795 16.04 -12.742 1 94.79 21 GLU B C 1
ATOM 2243 O O . GLU B 1 21 ? 1.815 16.242 -12.08 1 94.79 21 GLU B O 1
ATOM 2248 N N . TYR B 1 22 ? -0.198 16.908 -12.813 1 96.1 22 TYR B N 1
ATOM 2249 C CA . TYR B 1 22 ? -0.047 18.227 -12.21 1 96.1 22 TYR B CA 1
ATOM 2250 C C . TYR B 1 22 ? 0.015 18.128 -10.691 1 96.1 22 TYR B C 1
ATOM 2252 O O . TYR B 1 22 ? 0.725 18.9 -10.041 1 96.1 22 TYR B O 1
ATOM 2260 N N . GLU B 1 23 ? -0.746 17.16 -10.143 1 96.66 23 GLU B N 1
ATOM 2261 C CA . GLU B 1 23 ? -0.687 16.922 -8.704 1 96.66 23 GLU B CA 1
ATOM 2262 C C . GLU B 1 23 ? 0.705 16.463 -8.277 1 96.66 23 GLU B C 1
ATOM 2264 O O . GLU B 1 23 ? 1.266 16.983 -7.31 1 96.66 23 GLU B O 1
ATOM 2269 N N . ALA B 1 24 ? 1.252 15.599 -9.087 1 96.32 24 ALA B N 1
ATOM 2270 C CA . ALA B 1 24 ? 2.577 15.057 -8.799 1 96.32 24 ALA B CA 1
ATOM 2271 C C . ALA B 1 24 ? 3.645 16.144 -8.885 1 96.32 24 ALA B C 1
ATOM 2273 O O . ALA B 1 24 ? 4.486 16.269 -7.992 1 96.32 24 ALA B O 1
ATOM 2274 N N . ARG B 1 25 ? 3.572 16.922 -9.856 1 96.43 25 ARG B N 1
ATOM 2275 C CA . ARG B 1 25 ? 4.55 17.987 -10.055 1 96.43 25 ARG B CA 1
ATOM 2276 C C . ARG B 1 25 ? 4.482 19.011 -8.927 1 96.43 25 ARG B C 1
ATOM 2278 O O . ARG B 1 25 ? 5.516 19.463 -8.429 1 96.43 25 ARG B O 1
ATOM 2285 N N . CYS B 1 26 ? 3.328 19.365 -8.588 1 96.45 26 CYS B N 1
ATOM 2286 C CA . CYS B 1 26 ? 3.157 20.349 -7.525 1 96.45 26 CYS B CA 1
ATOM 2287 C C . CYS B 1 26 ? 3.672 19.809 -6.196 1 96.45 26 CYS B C 1
ATOM 2289 O O . CYS B 1 26 ? 4.301 20.538 -5.426 1 96.45 26 CYS B O 1
ATOM 2291 N N . PHE B 1 27 ? 3.421 18.552 -5.916 1 96.01 27 PHE B N 1
ATOM 2292 C CA . PHE B 1 27 ? 3.9 17.964 -4.67 1 96.01 27 PHE B CA 1
ATOM 2293 C C . PHE B 1 27 ? 5.423 17.964 -4.621 1 96.01 27 PHE B C 1
ATOM 2295 O O . PHE B 1 27 ? 6.017 18.353 -3.613 1 96.01 27 PHE B O 1
ATOM 2302 N N . VAL B 1 28 ? 5.988 17.534 -5.692 1 94.49 28 VAL B N 1
ATOM 2303 C CA . VAL B 1 28 ? 7.445 17.515 -5.769 1 94.49 28 VAL B CA 1
ATOM 2304 C C . VAL B 1 28 ? 7.988 18.936 -5.635 1 94.49 28 VAL B C 1
ATOM 2306 O O . VAL B 1 28 ? 8.974 19.167 -4.93 1 94.49 28 VAL B O 1
ATOM 2309 N N . GLY B 1 29 ? 7.384 19.892 -6.323 1 93.56 29 GLY B N 1
ATOM 2310 C CA . GLY B 1 29 ? 7.781 21.285 -6.194 1 93.56 29 GLY B CA 1
ATOM 2311 C C . GLY B 1 29 ? 7.734 21.789 -4.764 1 93.56 29 GLY B C 1
ATOM 2312 O O . GLY B 1 29 ? 8.679 22.424 -4.292 1 93.56 29 GLY B O 1
ATOM 2313 N N . LEU B 1 30 ? 6.655 21.472 -4.084 1 93.2 30 LEU B N 1
ATOM 2314 C CA . LEU B 1 30 ? 6.483 21.923 -2.707 1 93.2 30 LEU B CA 1
ATOM 2315 C C . LEU B 1 30 ? 7.486 21.241 -1.783 1 93.2 30 LEU B C 1
ATOM 2317 O O . LEU B 1 30 ? 7.902 21.82 -0.777 1 93.2 30 LEU B O 1
ATOM 2321 N N . SER B 1 31 ? 7.798 20.047 -2.11 1 89.63 31 SER B N 1
ATOM 2322 C CA . SER B 1 31 ? 8.786 19.334 -1.308 1 89.63 31 SER B CA 1
ATOM 2323 C C . SER B 1 31 ? 10.154 20.003 -1.392 1 89.63 31 SER B C 1
ATOM 2325 O O . SER B 1 31 ? 10.985 19.842 -0.496 1 89.63 31 SER B O 1
ATOM 2327 N N . ARG B 1 32 ? 10.262 20.741 -2.429 1 87.63 32 ARG B N 1
ATOM 2328 C CA . ARG B 1 32 ? 11.516 21.465 -2.62 1 87.63 32 ARG B CA 1
ATOM 2329 C C . ARG B 1 32 ? 11.447 22.853 -1.993 1 87.63 32 ARG B C 1
ATOM 2331 O O . ARG B 1 32 ? 12.462 23.385 -1.537 1 87.63 32 ARG B O 1
ATOM 2338 N N . LEU B 1 33 ? 10.321 23.505 -1.935 1 85.68 33 LEU B N 1
ATOM 2339 C CA . LEU B 1 33 ? 10.138 24.871 -1.457 1 85.68 33 LEU B CA 1
ATOM 2340 C C . LEU B 1 33 ? 9.841 24.888 0.038 1 85.68 33 LEU B C 1
ATOM 2342 O O . LEU B 1 33 ? 9.953 25.932 0.686 1 85.68 33 LEU B O 1
ATOM 2346 N N . GLU B 1 34 ? 9.549 23.787 0.691 1 77.7 34 GLU B N 1
ATOM 2347 C CA . GLU B 1 34 ? 9.02 23.714 2.049 1 77.7 34 GLU B CA 1
ATOM 2348 C C . GLU B 1 34 ? 7.652 24.382 2.146 1 77.7 34 GLU B C 1
ATOM 2350 O O . GLU B 1 34 ? 6.675 23.753 2.558 1 77.7 34 GLU B O 1
ATOM 2355 N N . THR B 1 35 ? 7.657 25.775 1.693 1 87.08 35 THR B N 1
ATOM 2356 C CA . THR B 1 35 ? 6.423 26.542 1.568 1 87.08 35 THR B CA 1
ATOM 2357 C C . THR B 1 35 ? 6.457 27.421 0.321 1 87.08 35 THR B C 1
ATOM 2359 O O . THR B 1 35 ? 7.499 27.983 -0.021 1 87.08 35 THR B O 1
ATOM 2362 N N . GLY B 1 36 ? 5.282 27.522 -0.392 1 88.95 36 GLY B N 1
ATOM 2363 C CA . GLY B 1 36 ? 5.281 28.313 -1.612 1 88.95 36 GLY B CA 1
ATOM 2364 C C . GLY B 1 36 ? 3.901 28.808 -2.002 1 88.95 36 GLY B C 1
ATOM 2365 O O . GLY B 1 36 ? 2.891 28.279 -1.533 1 88.95 36 GLY B O 1
ATOM 2366 N N . THR B 1 37 ? 3.91 29.874 -2.761 1 91.79 37 THR B N 1
ATOM 2367 C CA . THR B 1 37 ? 2.677 30.403 -3.333 1 91.79 37 THR B CA 1
ATOM 2368 C C . THR B 1 37 ? 2.372 29.735 -4.671 1 91.79 37 THR B C 1
ATOM 2370 O O . THR B 1 37 ? 3.209 29.011 -5.214 1 91.79 37 THR B O 1
ATOM 2373 N N . ALA B 1 38 ? 1.086 29.986 -5.16 1 93.4 38 ALA B N 1
ATOM 2374 C CA . ALA B 1 38 ? 0.713 29.457 -6.47 1 93.4 38 ALA B CA 1
ATOM 2375 C C . ALA B 1 38 ? 1.642 29.985 -7.559 1 93.4 38 ALA B C 1
ATOM 2377 O O . ALA B 1 38 ? 1.999 29.254 -8.487 1 93.4 38 ALA B O 1
ATOM 2378 N N . LYS B 1 39 ? 2.062 31.193 -7.439 1 93.19 39 LYS B N 1
ATOM 2379 C CA . LYS B 1 39 ? 2.964 31.803 -8.412 1 93.19 39 LYS B CA 1
ATOM 2380 C C . LYS B 1 39 ? 4.323 31.11 -8.413 1 93.19 39 LYS B C 1
ATOM 2382 O O . LYS B 1 39 ? 4.84 30.747 -9.471 1 93.19 39 LYS B O 1
ATOM 2387 N N . GLN B 1 40 ? 4.912 30.971 -7.285 1 92.77 40 GLN B N 1
ATOM 2388 C CA . GLN B 1 40 ? 6.216 30.328 -7.152 1 92.77 40 GLN B CA 1
ATOM 2389 C C . GLN B 1 40 ? 6.178 28.895 -7.674 1 92.77 40 GLN B C 1
ATOM 2391 O O . GLN B 1 40 ? 7.085 28.464 -8.389 1 92.77 40 GLN B O 1
ATOM 2396 N N . LEU B 1 41 ? 5.126 28.206 -7.26 1 93.67 41 LEU B N 1
ATOM 2397 C CA . LEU B 1 41 ? 4.981 26.814 -7.672 1 93.67 41 LEU B CA 1
ATOM 2398 C C . LEU B 1 41 ? 4.838 26.707 -9.187 1 93.67 41 LEU B C 1
ATOM 2400 O O . LEU B 1 41 ? 5.419 25.814 -9.808 1 93.67 41 LEU B O 1
ATOM 2404 N N . SER B 1 42 ? 4.024 27.569 -9.788 1 95.64 42 SER B N 1
ATOM 2405 C CA . SER B 1 42 ? 3.84 27.58 -11.235 1 95.64 42 SER B CA 1
ATOM 2406 C C . SER B 1 42 ? 5.166 27.782 -11.96 1 95.64 42 SER B C 1
ATOM 2408 O O . SER B 1 42 ? 5.463 27.079 -12.929 1 95.64 42 SER B O 1
ATOM 2410 N N . GLU B 1 43 ? 6.005 28.612 -11.515 1 93.41 43 GLU B N 1
ATOM 2411 C CA . GLU B 1 43 ? 7.292 28.916 -12.133 1 93.41 43 GLU B CA 1
ATOM 2412 C C . GLU B 1 43 ? 8.26 27.744 -11.999 1 93.41 43 GLU B C 1
ATOM 2414 O O . GLU B 1 43 ? 8.982 27.417 -12.943 1 93.41 43 GLU B O 1
ATOM 2419 N N . MET B 1 44 ? 8.192 27.167 -10.911 1 90.32 44 MET B N 1
ATOM 2420 C CA . MET B 1 44 ? 9.147 26.104 -10.612 1 90.32 44 MET B CA 1
ATOM 2421 C C . MET B 1 44 ? 8.758 24.808 -11.316 1 90.32 44 MET B C 1
ATOM 2423 O O . MET B 1 44 ? 9.625 24.037 -11.732 1 90.32 44 MET B O 1
ATOM 2427 N N . THR B 1 45 ? 7.485 24.501 -11.421 1 92 45 THR B N 1
ATOM 2428 C CA . THR B 1 45 ? 7.015 23.199 -11.884 1 92 45 THR B CA 1
ATOM 2429 C C . THR B 1 45 ? 6.533 23.28 -13.329 1 92 45 THR B C 1
ATOM 2431 O O . THR B 1 45 ? 6.251 22.255 -13.953 1 92 45 THR B O 1
ATOM 2434 N N . GLU B 1 46 ? 6.283 24.469 -13.88 1 92.3 46 GLU B N 1
ATOM 2435 C CA . GLU B 1 46 ? 5.78 24.712 -15.228 1 92.3 46 GLU B CA 1
ATOM 2436 C C . GLU B 1 46 ? 4.315 24.301 -15.353 1 92.3 46 GLU B C 1
ATOM 2438 O O . GLU B 1 46 ? 3.856 23.94 -16.439 1 92.3 46 GLU B O 1
ATOM 2443 N N . VAL B 1 47 ? 3.7 24.194 -14.25 1 95.23 47 VAL B N 1
ATOM 2444 C CA . VAL B 1 47 ? 2.252 24.024 -14.217 1 95.23 47 VAL B CA 1
ATOM 2445 C C . VAL B 1 47 ? 1.57 25.39 -14.244 1 95.23 47 VAL B C 1
ATOM 2447 O O . VAL B 1 47 ? 1.899 26.27 -13.445 1 95.23 47 VAL B O 1
ATOM 2450 N N . PRO B 1 48 ? 0.639 25.524 -15.207 1 95.88 48 PRO B N 1
ATOM 2451 C CA . PRO B 1 48 ? -0.063 26.809 -15.23 1 95.88 48 PRO B CA 1
ATOM 2452 C C . PRO B 1 48 ? -0.706 27.154 -13.888 1 95.88 48 PRO B C 1
ATOM 2454 O O . PRO B 1 48 ? -1.224 26.269 -13.202 1 95.88 48 PRO B O 1
ATOM 2457 N N . ARG B 1 49 ? -0.781 28.461 -13.546 1 92.87 49 ARG B N 1
ATOM 2458 C CA . ARG B 1 49 ? -1.209 28.925 -12.23 1 92.87 49 ARG B CA 1
ATOM 2459 C C . ARG B 1 49 ? -2.624 28.45 -11.916 1 92.87 49 ARG B C 1
ATOM 2461 O O . ARG B 1 49 ? -2.903 28.012 -10.798 1 92.87 49 ARG B O 1
ATOM 2468 N N . THR B 1 50 ? -3.544 28.496 -12.818 1 92.73 50 THR B N 1
ATOM 2469 C CA . THR B 1 50 ? -4.919 28.064 -12.591 1 92.73 50 THR B CA 1
ATOM 2470 C C . THR B 1 50 ? -4.97 26.576 -12.258 1 92.73 50 THR B C 1
ATOM 2472 O O . THR B 1 50 ? -5.769 26.148 -11.422 1 92.73 50 THR B O 1
ATOM 2475 N N . ARG B 1 51 ? -4.082 25.811 -12.877 1 95.69 51 ARG B N 1
ATOM 2476 C CA . ARG B 1 51 ? -4.05 24.37 -12.644 1 95.69 51 ARG B CA 1
ATOM 2477 C C . ARG B 1 51 ? -3.36 24.044 -11.324 1 95.69 51 ARG B C 1
ATOM 2479 O O . ARG B 1 51 ? -3.589 22.981 -10.744 1 95.69 51 ARG B O 1
ATOM 2486 N N . VAL B 1 52 ? -2.518 24.979 -10.875 1 96.22 52 VAL B N 1
ATOM 2487 C CA . VAL B 1 52 ? -1.883 24.808 -9.573 1 96.22 52 VAL B CA 1
ATOM 2488 C C . VAL B 1 52 ? -2.948 24.773 -8.479 1 96.22 52 VAL B C 1
ATOM 2490 O O . VAL B 1 52 ? -2.906 23.918 -7.591 1 96.22 52 VAL B O 1
ATOM 2493 N N . TYR B 1 53 ? -3.911 25.595 -8.615 1 94.21 53 TYR B N 1
ATOM 2494 C CA . TYR B 1 53 ? -4.959 25.645 -7.602 1 94.21 53 TYR B CA 1
ATOM 2495 C C . TYR B 1 53 ? -5.771 24.356 -7.593 1 94.21 53 TYR B C 1
ATOM 2497 O O . TYR B 1 53 ? -6.135 23.851 -6.528 1 94.21 53 TYR B O 1
ATOM 2505 N N . ASP B 1 54 ? -6.028 23.907 -8.73 1 95.77 54 ASP B N 1
ATOM 2506 C CA . ASP B 1 54 ? -6.757 22.647 -8.832 1 95.77 54 ASP B CA 1
ATOM 2507 C C . ASP B 1 54 ? -5.969 21.504 -8.196 1 95.77 54 ASP B C 1
ATOM 2509 O O . ASP B 1 54 ? -6.523 20.712 -7.429 1 95.77 54 ASP B O 1
ATOM 2513 N N . ALA B 1 55 ? -4.728 21.453 -8.536 1 96.16 55 ALA B N 1
ATOM 2514 C CA . ALA B 1 55 ? -3.864 20.385 -8.04 1 96.16 55 ALA B CA 1
ATOM 2515 C C . ALA B 1 55 ? -3.721 20.454 -6.522 1 96.16 55 ALA B C 1
ATOM 2517 O O . ALA B 1 55 ? -3.774 19.429 -5.84 1 96.16 55 ALA B O 1
ATOM 2518 N N . ILE B 1 56 ? -3.628 21.66 -6.007 1 94.5 56 ILE B N 1
ATOM 2519 C CA . ILE B 1 56 ? -3.427 21.861 -4.576 1 94.5 56 ILE B CA 1
ATOM 2520 C C . ILE B 1 56 ? -4.683 21.445 -3.815 1 94.5 56 ILE B C 1
ATOM 2522 O O . ILE B 1 56 ? -4.596 20.855 -2.736 1 94.5 56 ILE B O 1
ATOM 2526 N N . ARG B 1 57 ? -5.778 21.756 -4.383 1 91.17 57 ARG B N 1
ATOM 2527 C CA . ARG B 1 57 ? -7.033 21.366 -3.75 1 91.17 57 ARG B CA 1
ATOM 2528 C C . ARG B 1 57 ? -7.135 19.85 -3.624 1 91.17 57 ARG B C 1
ATOM 2530 O O . ARG B 1 57 ? -7.557 19.335 -2.587 1 91.17 57 ARG B O 1
ATOM 2537 N N . VAL B 1 58 ? -6.771 19.164 -4.645 1 93.24 58 VAL B N 1
ATOM 2538 C CA . VAL B 1 58 ? -6.815 17.706 -4.643 1 93.24 58 VAL B CA 1
ATOM 2539 C C . VAL B 1 58 ? -5.799 17.159 -3.642 1 93.24 58 VAL B C 1
ATOM 2541 O O . VAL B 1 58 ? -6.109 16.252 -2.866 1 93.24 58 VAL B O 1
ATOM 2544 N N . LEU B 1 59 ? -4.573 17.698 -3.653 1 94.66 59 LEU B N 1
ATOM 2545 C CA . LEU B 1 59 ? -3.517 17.258 -2.748 1 94.66 59 LEU B CA 1
ATOM 2546 C C . LEU B 1 59 ? -3.91 17.5 -1.295 1 94.66 59 LEU B C 1
ATOM 2548 O O . LEU B 1 59 ? -3.614 16.68 -0.422 1 94.66 59 LEU B O 1
ATOM 2552 N N . GLU B 1 60 ? -4.587 18.622 -1.106 1 91.67 60 GLU B N 1
ATOM 2553 C CA . GLU B 1 60 ? -5.075 18.913 0.239 1 91.67 60 GLU B CA 1
ATOM 2554 C C . GLU B 1 60 ? -6.123 17.894 0.678 1 91.67 60 GLU B C 1
ATOM 2556 O O . GLU B 1 60 ? -6.067 17.382 1.798 1 91.67 60 GLU B O 1
ATOM 2561 N N . ALA B 1 61 ? -7.01 17.617 -0.204 1 86.75 61 ALA B N 1
ATOM 2562 C CA . ALA B 1 61 ? -8.076 16.661 0.083 1 86.75 61 ALA B CA 1
ATOM 2563 C C . ALA B 1 61 ? -7.505 15.277 0.381 1 86.75 61 ALA B C 1
ATOM 2565 O O . ALA B 1 61 ? -8.091 14.509 1.147 1 86.75 61 ALA B O 1
ATOM 2566 N N . GLN B 1 62 ? -6.358 15.01 -0.155 1 89.4 62 GLN B N 1
ATOM 2567 C CA . GLN B 1 62 ? -5.726 13.711 0.051 1 89.4 62 GLN B CA 1
ATOM 2568 C C . GLN B 1 62 ? -4.811 13.733 1.272 1 89.4 62 GLN B C 1
ATOM 2570 O O . GLN B 1 62 ? -4.189 12.722 1.607 1 89.4 62 GLN B O 1
ATOM 2575 N N . GLY B 1 63 ? -4.698 14.899 1.853 1 89.41 63 GLY B N 1
ATOM 2576 C CA . GLY B 1 63 ? -3.9 15.027 3.062 1 89.41 63 GLY B CA 1
ATOM 2577 C C . GLY B 1 63 ? -2.414 15.156 2.784 1 89.41 63 GLY B C 1
ATOM 2578 O O . GLY B 1 63 ? -1.589 14.926 3.671 1 89.41 63 GLY B O 1
ATOM 2579 N N . LEU B 1 64 ? -2.034 15.546 1.522 1 93.54 64 LEU B N 1
ATOM 2580 C CA . LEU B 1 64 ? -0.63 15.589 1.129 1 93.54 64 LEU B CA 1
ATOM 2581 C C . LEU B 1 64 ? -0.082 17.009 1.224 1 93.54 64 LEU B C 1
ATOM 2583 O O . LEU B 1 64 ? 1.135 17.211 1.228 1 93.54 64 LEU B O 1
ATOM 2587 N N . VAL B 1 65 ? -0.999 17.977 1.246 1 92.42 65 VAL B N 1
ATOM 2588 C CA . VAL B 1 65 ? -0.612 19.384 1.291 1 92.42 65 VAL B CA 1
ATOM 2589 C C . VAL B 1 65 ? -1.452 20.118 2.334 1 92.42 65 VAL B C 1
ATOM 2591 O O . VAL B 1 65 ? -2.612 19.766 2.565 1 92.42 65 VAL B O 1
ATOM 2594 N N . GLU B 1 66 ? -0.876 21.048 2.917 1 89.5 66 GLU B N 1
ATOM 2595 C CA . GLU B 1 66 ? -1.538 21.956 3.849 1 89.5 66 GLU B CA 1
ATOM 2596 C C . GLU B 1 66 ? -1.581 23.378 3.298 1 89.5 66 GLU B C 1
ATOM 2598 O O . GLU B 1 66 ? -0.671 23.799 2.58 1 89.5 66 GLU B O 1
ATOM 2603 N N . ILE B 1 67 ? -2.628 24.052 3.67 1 86.12 67 ILE B N 1
ATOM 2604 C CA . ILE B 1 67 ? -2.813 25.385 3.108 1 86.12 67 ILE B CA 1
ATOM 2605 C C . ILE B 1 67 ? -2.858 26.417 4.233 1 86.12 67 ILE B C 1
ATOM 2607 O O . ILE B 1 67 ? -3.524 26.208 5.25 1 86.12 67 ILE B O 1
ATOM 2611 N N . HIS B 1 68 ? -2.046 27.368 4.129 1 81.84 68 HIS B N 1
ATOM 2612 C CA . HIS B 1 68 ? -2.141 28.56 4.964 1 81.84 68 HIS B CA 1
ATOM 2613 C C . HIS B 1 68 ? -2.985 29.637 4.29 1 81.84 68 HIS B C 1
ATOM 2615 O O . HIS B 1 68 ? -2.605 30.165 3.243 1 81.84 68 HIS B O 1
ATOM 2621 N N . HIS B 1 69 ? -4.082 29.891 4.912 1 72.83 69 HIS B N 1
ATOM 2622 C CA . HIS B 1 69 ? -4.994 30.854 4.305 1 72.83 69 HIS B CA 1
ATOM 2623 C C . HIS B 1 69 ? -4.53 32.285 4.555 1 72.83 69 HIS B C 1
ATOM 2625 O O . HIS B 1 69 ? -4.96 32.922 5.52 1 72.83 69 HIS B O 1
ATOM 2631 N N . SER B 1 70 ? -3.663 32.74 3.842 1 76.26 70 SER B N 1
ATOM 2632 C CA . SER B 1 70 ? -3.122 34.096 3.81 1 76.26 70 SER B CA 1
ATOM 2633 C C . SER B 1 70 ? -3.281 34.722 2.429 1 76.26 70 SER B C 1
ATOM 2635 O O . SER B 1 70 ? -3.851 34.108 1.525 1 76.26 70 SER B O 1
ATOM 2637 N N . SER B 1 71 ? -3.005 35.962 2.403 1 78.2 71 SER B N 1
ATOM 2638 C CA . SER B 1 71 ? -2.959 36.641 1.113 1 78.2 71 SER B CA 1
ATOM 2639 C C . SER B 1 71 ? -1.532 37.033 0.745 1 78.2 71 SER B C 1
ATOM 2641 O O . SER B 1 71 ? -0.962 37.951 1.338 1 78.2 71 SER B O 1
ATOM 2643 N N . PRO B 1 72 ? -1.035 36.424 -0.212 1 82.84 72 PRO B N 1
ATOM 2644 C CA . PRO B 1 72 ? -1.524 35.282 -0.988 1 82.84 72 PRO B CA 1
ATOM 2645 C C . PRO B 1 72 ? -1.509 33.978 -0.194 1 82.84 72 PRO B C 1
ATOM 2647 O O . PRO B 1 72 ? -0.799 33.87 0.809 1 82.84 72 PRO B O 1
ATOM 2650 N N . GLN B 1 73 ? -2.324 33.019 -0.655 1 86.48 73 GLN B N 1
ATOM 2651 C CA . GLN B 1 73 ? -2.339 31.705 -0.019 1 86.48 73 GLN B CA 1
ATOM 2652 C C . GLN B 1 73 ? -0.985 31.014 -0.154 1 86.48 73 GLN B C 1
ATOM 2654 O O . GLN B 1 73 ? -0.346 31.088 -1.206 1 86.48 73 GLN B O 1
ATOM 2659 N N . ARG B 1 74 ? -0.614 30.368 0.911 1 89.4 74 ARG B N 1
ATOM 2660 C CA . ARG B 1 74 ? 0.632 29.607 0.902 1 89.4 74 ARG B CA 1
ATOM 2661 C C . ARG B 1 74 ? 0.367 28.12 1.114 1 89.4 74 ARG B C 1
ATOM 2663 O O . ARG B 1 74 ? -0.584 27.746 1.803 1 89.4 74 ARG B O 1
ATOM 2670 N N . PHE B 1 75 ? 1.236 27.324 0.505 1 91.75 75 PHE B N 1
ATOM 2671 C CA . PHE B 1 75 ? 1.066 25.876 0.514 1 91.75 75 PHE B CA 1
ATOM 2672 C C . PHE B 1 75 ? 2.322 25.186 1.033 1 91.75 75 PHE B C 1
ATOM 2674 O O . PHE B 1 75 ? 3.437 25.657 0.8 1 91.75 75 PHE B O 1
ATOM 2681 N N . ARG B 1 76 ? 2.089 24.103 1.722 1 89.93 76 ARG B N 1
ATOM 2682 C CA . ARG B 1 76 ? 3.195 23.288 2.214 1 89.93 76 ARG B CA 1
ATOM 2683 C C . ARG B 1 76 ? 2.877 21.802 2.093 1 89.93 76 ARG B C 1
ATOM 2685 O O . ARG B 1 76 ? 1.773 21.368 2.428 1 89.93 76 ARG B O 1
ATOM 2692 N N . ALA B 1 77 ? 3.893 21.091 1.544 1 90.57 77 ALA B N 1
ATOM 2693 C CA . ALA B 1 77 ? 3.743 19.639 1.519 1 90.57 77 ALA B CA 1
ATOM 2694 C C . ALA B 1 77 ? 3.983 19.039 2.901 1 90.57 77 ALA B C 1
ATOM 2696 O O . ALA B 1 77 ? 4.842 19.512 3.649 1 90.57 77 ALA B O 1
ATOM 2697 N N . VAL B 1 78 ? 3.203 18.06 3.248 1 87.48 78 VAL B N 1
ATOM 2698 C CA . VAL B 1 78 ? 3.53 17.286 4.441 1 87.48 78 VAL B CA 1
ATOM 2699 C C . VAL B 1 78 ? 4.872 16.584 4.251 1 87.48 78 VAL B C 1
ATOM 2701 O O . VAL B 1 78 ? 5.391 16.516 3.134 1 87.48 78 VAL B O 1
ATOM 2704 N N . SER B 1 79 ? 5.423 16.145 5.341 1 86.79 79 SER B N 1
ATOM 2705 C CA . SER B 1 79 ? 6.708 15.464 5.229 1 86.79 79 SER B CA 1
ATOM 2706 C C . SER B 1 79 ? 6.612 14.247 4.315 1 86.79 79 SER B C 1
ATOM 2708 O O . SER B 1 79 ? 5.527 13.692 4.124 1 86.79 79 SER B O 1
ATOM 2710 N N . ILE B 1 80 ? 7.672 13.887 3.776 1 85.98 80 ILE B N 1
ATOM 2711 C CA . ILE B 1 80 ? 7.717 12.731 2.887 1 85.98 80 ILE B CA 1
ATOM 2712 C C . ILE B 1 80 ? 7.213 11.492 3.625 1 85.98 80 ILE B C 1
ATOM 2714 O O . ILE B 1 80 ? 6.438 10.707 3.075 1 85.98 80 ILE B O 1
ATOM 2718 N N . SER B 1 81 ? 7.658 11.37 4.842 1 86.21 81 SER B N 1
ATOM 2719 C CA . SER B 1 81 ? 7.228 10.232 5.648 1 86.21 81 SER B CA 1
ATOM 2720 C C . SER B 1 81 ? 5.717 10.242 5.856 1 86.21 81 SER B C 1
ATOM 2722 O O . SER B 1 81 ? 5.059 9.209 5.715 1 86.21 81 SER B O 1
ATOM 2724 N N . GLU B 1 82 ? 5.166 11.341 6.155 1 87.1 82 GLU B N 1
ATOM 2725 C CA . GLU B 1 82 ? 3.724 11.458 6.345 1 87.1 82 GLU B CA 1
ATOM 2726 C C . GLU B 1 82 ? 2.973 11.203 5.041 1 87.1 82 GLU B C 1
ATOM 2728 O O . GLU B 1 82 ? 1.93 10.547 5.038 1 87.1 82 GLU B O 1
ATOM 2733 N N . ALA B 1 83 ? 3.506 11.803 4.006 1 90.33 83 ALA B N 1
ATOM 2734 C CA . ALA B 1 83 ? 2.877 11.622 2.701 1 90.33 83 ALA B CA 1
ATOM 2735 C C . ALA B 1 83 ? 2.828 10.146 2.316 1 90.33 83 ALA B C 1
ATOM 2737 O O . ALA B 1 83 ? 1.791 9.647 1.873 1 90.33 83 ALA B O 1
ATOM 2738 N N . THR B 1 84 ? 3.933 9.476 2.537 1 89.95 84 THR B N 1
ATOM 2739 C CA . THR B 1 84 ? 3.997 8.068 2.161 1 89.95 84 THR B CA 1
ATOM 2740 C C . THR B 1 84 ? 3.074 7.231 3.042 1 89.95 84 THR B C 1
ATOM 2742 O O . THR B 1 84 ? 2.446 6.282 2.566 1 89.95 84 THR B O 1
ATOM 2745 N N . GLU B 1 85 ? 2.981 7.549 4.279 1 88.47 85 GLU B N 1
ATOM 2746 C CA . GLU B 1 85 ? 2.061 6.848 5.169 1 88.47 85 GLU B CA 1
ATOM 2747 C C . GLU B 1 85 ? 0.61 7.067 4.747 1 88.47 85 GLU B C 1
ATOM 2749 O O . GLU B 1 85 ? -0.199 6.138 4.784 1 88.47 85 GLU B O 1
ATOM 2754 N N . THR B 1 86 ? 0.319 8.274 4.411 1 89.72 86 THR B N 1
ATOM 2755 C CA . THR B 1 86 ? -1.028 8.599 3.955 1 89.72 86 THR B CA 1
ATOM 2756 C C . THR B 1 86 ? -1.375 7.816 2.692 1 89.72 86 THR B C 1
ATOM 2758 O O . THR B 1 86 ? -2.457 7.233 2.595 1 89.72 86 THR B O 1
ATOM 2761 N N . LEU B 1 87 ? -0.467 7.831 1.788 1 89.86 87 LEU B N 1
ATOM 2762 C CA . LEU B 1 87 ? -0.673 7.098 0.543 1 89.86 87 LEU B CA 1
ATOM 2763 C C . LEU B 1 87 ? -0.81 5.603 0.809 1 89.86 87 LEU B C 1
ATOM 2765 O O . LEU B 1 87 ? -1.641 4.932 0.192 1 89.86 87 LEU B O 1
ATOM 2769 N N . ARG B 1 88 ? -0.049 5.11 1.772 1 88.77 88 ARG B N 1
ATOM 2770 C CA . ARG B 1 88 ? -0.141 3.706 2.161 1 88.77 88 ARG B CA 1
ATOM 2771 C C . ARG B 1 88 ? -1.522 3.383 2.723 1 88.77 88 ARG B C 1
ATOM 2773 O O . ARG B 1 88 ? -2.119 2.364 2.37 1 88.77 88 ARG B O 1
ATOM 2780 N N . ASP B 1 89 ? -2.001 4.205 3.557 1 88.56 89 ASP B N 1
ATOM 2781 C CA . ASP B 1 89 ? -3.308 3.993 4.173 1 88.56 89 ASP B CA 1
ATOM 2782 C C . ASP B 1 89 ? -4.416 3.989 3.122 1 88.56 89 ASP B C 1
ATOM 2784 O O . ASP B 1 89 ? -5.328 3.161 3.177 1 88.56 89 ASP B O 1
ATOM 2788 N N . GLN B 1 90 ? -4.308 4.919 2.265 1 87.42 90 GLN B N 1
ATOM 2789 C CA . GLN B 1 90 ? -5.298 4.996 1.196 1 87.42 90 GLN B CA 1
ATOM 2790 C C . GLN B 1 90 ? -5.26 3.746 0.321 1 87.42 90 GLN B C 1
ATOM 2792 O O . GLN B 1 90 ? -6.306 3.225 -0.072 1 87.42 90 GLN B O 1
ATOM 2797 N N . TYR B 1 91 ? -4.078 3.297 0.101 1 88.01 91 TYR B N 1
ATOM 2798 C CA . TYR B 1 91 ? -3.916 2.08 -0.688 1 88.01 91 TYR B CA 1
ATOM 2799 C C . TYR B 1 91 ? -4.51 0.878 0.037 1 88.01 91 TYR B C 1
ATOM 2801 O O . TYR B 1 91 ? -5.219 0.07 -0.567 1 88.01 91 TYR B O 1
ATOM 2809 N N . GLU B 1 92 ? -4.229 0.753 1.255 1 89.47 92 GLU B N 1
ATOM 2810 C CA . GLU B 1 92 ? -4.748 -0.358 2.047 1 89.47 92 GLU B CA 1
ATOM 2811 C C . GLU B 1 92 ? -6.274 -0.362 2.059 1 89.47 92 GLU B C 1
ATOM 2813 O O . GLU B 1 92 ? -6.898 -1.424 2.001 1 89.47 92 GLU B O 1
ATOM 2818 N N . ALA B 1 93 ? -6.809 0.825 2.141 1 88.88 93 ALA B N 1
ATOM 2819 C CA . ALA B 1 93 ? -8.265 0.931 2.102 1 88.88 93 ALA B CA 1
ATOM 2820 C C . ALA B 1 93 ? -8.816 0.441 0.766 1 88.88 93 ALA B C 1
ATOM 2822 O O . ALA B 1 93 ? -9.85 -0.23 0.722 1 88.88 93 ALA B O 1
ATOM 2823 N N . ARG B 1 94 ? -8.137 0.775 -0.268 1 89.66 94 ARG B N 1
ATOM 2824 C CA . ARG B 1 94 ? -8.552 0.333 -1.595 1 89.66 94 ARG B CA 1
ATOM 2825 C C . ARG B 1 94 ? -8.443 -1.182 -1.727 1 89.66 94 ARG B C 1
ATOM 2827 O O . ARG B 1 94 ? -9.32 -1.825 -2.308 1 89.66 94 ARG B O 1
ATOM 2834 N N . VAL B 1 95 ? -7.407 -1.722 -1.219 1 90.93 95 VAL B N 1
ATOM 2835 C CA . VAL B 1 95 ? -7.19 -3.164 -1.267 1 90.93 95 VAL B CA 1
ATOM 2836 C C . VAL B 1 95 ? -8.291 -3.878 -0.487 1 90.93 95 VAL B C 1
ATOM 2838 O O . VAL B 1 95 ? -8.821 -4.896 -0.939 1 90.93 95 VAL B O 1
ATOM 2841 N N . GLU B 1 96 ? -8.603 -3.38 0.66 1 90.34 96 GLU B N 1
ATOM 2842 C CA . GLU B 1 96 ? -9.661 -3.974 1.471 1 90.34 96 GLU B CA 1
ATOM 2843 C C . GLU B 1 96 ? -11.003 -3.931 0.746 1 90.34 96 GLU B C 1
ATOM 2845 O O . GLU B 1 96 ? -11.756 -4.907 0.764 1 90.34 96 GLU B O 1
ATOM 2850 N N . ARG B 1 97 ? -11.271 -2.816 0.202 1 90.79 97 ARG B N 1
ATOM 2851 C CA . ARG B 1 97 ? -12.509 -2.681 -0.558 1 90.79 97 ARG B CA 1
ATOM 2852 C C . ARG B 1 97 ? -12.535 -3.646 -1.739 1 90.79 97 ARG B C 1
ATOM 2854 O O . ARG B 1 97 ? -13.578 -4.222 -2.054 1 90.79 97 ARG B O 1
ATOM 2861 N N . LEU B 1 98 ? -11.446 -3.767 -2.382 1 91.35 98 LEU B N 1
ATOM 2862 C CA . LEU B 1 98 ? -11.324 -4.698 -3.499 1 91.35 98 LEU B CA 1
ATOM 2863 C C . LEU B 1 98 ? -11.613 -6.127 -3.049 1 91.35 98 LEU B C 1
ATOM 2865 O O . LEU B 1 98 ? -12.379 -6.843 -3.698 1 91.35 98 LEU B O 1
ATOM 2869 N N . GLN B 1 99 ? -10.963 -6.538 -1.964 1 89.29 99 GLN B N 1
ATOM 2870 C CA . GLN B 1 99 ? -11.183 -7.876 -1.425 1 89.29 99 GLN B CA 1
ATOM 2871 C C . GLN B 1 99 ? -12.661 -8.116 -1.134 1 89.29 99 GLN B C 1
ATOM 2873 O O . GLN B 1 99 ? -13.211 -9.155 -1.505 1 89.29 99 GLN B O 1
ATOM 2878 N N . ASN B 1 100 ? -13.275 -7.118 -0.549 1 87.98 100 ASN B N 1
ATOM 2879 C CA . ASN B 1 100 ? -14.691 -7.236 -0.218 1 87.98 100 ASN B CA 1
ATOM 2880 C C . ASN B 1 100 ? -15.552 -7.355 -1.471 1 87.98 100 ASN B C 1
ATOM 2882 O O . ASN B 1 100 ? -16.506 -8.135 -1.503 1 87.98 100 ASN B O 1
ATOM 2886 N N . SER B 1 101 ? -15.202 -6.576 -2.417 1 88.11 101 SER B N 1
ATOM 2887 C CA . SER B 1 101 ? -15.96 -6.581 -3.664 1 88.11 101 SER B CA 1
ATOM 2888 C C . SER B 1 101 ? -15.794 -7.903 -4.406 1 88.11 101 SER B C 1
ATOM 2890 O O . SER B 1 101 ? -16.759 -8.438 -4.956 1 88.11 101 SER B O 1
ATOM 2892 N N . LEU B 1 102 ? -14.645 -8.447 -4.397 1 87.2 102 LEU B N 1
ATOM 2893 C CA . LEU B 1 102 ? -14.357 -9.664 -5.148 1 87.2 102 LEU B CA 1
ATOM 2894 C C . LEU B 1 102 ? -14.89 -10.892 -4.418 1 87.2 102 LEU B C 1
ATOM 2896 O O . LEU B 1 102 ? -15.251 -11.888 -5.05 1 87.2 102 LEU B O 1
ATOM 2900 N N . ASP B 1 103 ? -14.854 -10.81 -3.112 1 83.06 103 ASP B N 1
ATOM 2901 C CA . ASP B 1 103 ? -15.35 -11.927 -2.313 1 83.06 103 ASP B CA 1
ATOM 2902 C C . ASP B 1 103 ? -16.842 -12.148 -2.545 1 83.06 103 ASP B C 1
ATOM 2904 O O . ASP B 1 103 ? -17.36 -13.238 -2.292 1 83.06 103 ASP B O 1
ATOM 2908 N N . THR B 1 104 ? -17.477 -11.134 -3.021 1 77.69 104 THR B N 1
ATOM 2909 C CA . THR B 1 104 ? -18.924 -11.22 -3.185 1 77.69 104 THR B CA 1
ATOM 2910 C C . THR B 1 104 ? -19.281 -11.692 -4.592 1 77.69 104 THR B C 1
ATOM 2912 O O . THR B 1 104 ? -20.448 -11.965 -4.882 1 77.69 104 THR B O 1
ATOM 2915 N N . ILE B 1 105 ? -18.321 -11.751 -5.393 1 76.36 105 ILE B N 1
ATOM 2916 C CA . ILE B 1 105 ? -18.589 -12.127 -6.777 1 76.36 105 ILE B CA 1
ATOM 2917 C C . ILE B 1 105 ? -18.699 -13.646 -6.887 1 76.36 105 ILE B C 1
ATOM 2919 O O . ILE B 1 105 ? -17.85 -14.375 -6.371 1 76.36 105 ILE B O 1
ATOM 2923 N N . GLU B 1 106 ? -19.752 -14.091 -7.418 1 70.65 106 GLU B N 1
ATOM 2924 C CA . GLU B 1 106 ? -20.031 -15.513 -7.593 1 70.65 106 GLU B CA 1
ATOM 2925 C C . GLU B 1 106 ? -19.162 -16.115 -8.694 1 70.65 106 GLU B C 1
ATOM 2927 O O . GLU B 1 106 ? -19.013 -15.525 -9.766 1 70.65 106 GLU B O 1
ATOM 2932 N N . VAL B 1 107 ? -18.515 -17.183 -8.359 1 71.78 107 VAL B N 1
ATOM 2933 C CA . VAL B 1 107 ? -17.723 -17.929 -9.33 1 71.78 107 VAL B CA 1
ATOM 2934 C C . VAL B 1 107 ? -18.648 -18.713 -10.258 1 71.78 107 VAL B C 1
ATOM 2936 O O . VAL B 1 107 ? -19.617 -19.327 -9.805 1 71.78 107 VAL B O 1
ATOM 2939 N N . VAL B 1 108 ? -18.578 -18.373 -11.499 1 67.53 108 VAL B N 1
ATOM 2940 C CA . VAL B 1 108 ? -19.389 -19.077 -12.486 1 67.53 108 VAL B CA 1
ATOM 2941 C C . VAL B 1 108 ? -18.868 -20.502 -12.663 1 67.53 108 VAL B C 1
ATOM 2943 O O . VAL B 1 108 ? -17.671 -20.709 -12.877 1 67.53 108 VAL B O 1
ATOM 2946 N N . GLU B 1 109 ? -19.625 -21.401 -12.076 1 59.44 109 GLU B N 1
ATOM 2947 C CA . GLU B 1 109 ? -19.283 -22.815 -12.198 1 59.44 109 GLU B CA 1
ATOM 2948 C C . GLU B 1 109 ? -19.102 -23.214 -13.659 1 59.44 109 GLU B C 1
ATOM 2950 O O . GLU B 1 109 ? -19.963 -22.934 -14.496 1 59.44 109 GLU B O 1
ATOM 2955 N N . GLN B 1 110 ? -18.023 -23.124 -14.073 1 55.23 110 GL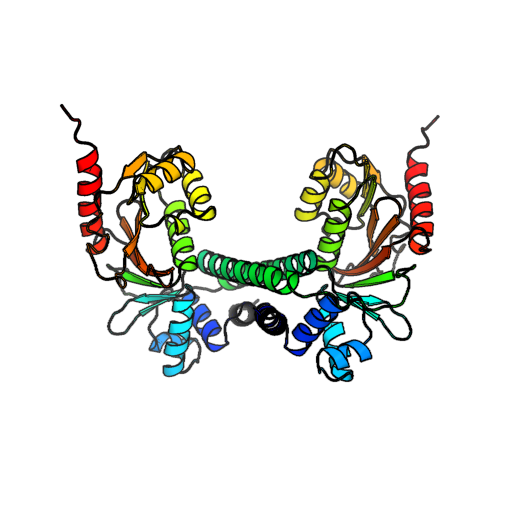N B N 1
ATOM 2956 C CA . GLN B 1 110 ? -17.872 -23.706 -15.402 1 55.23 110 GLN B CA 1
ATOM 2957 C C . GLN B 1 110 ? -17.706 -25.221 -15.324 1 55.23 110 GLN B C 1
ATOM 2959 O O . GLN B 1 110 ? -17.134 -25.739 -14.363 1 55.23 110 GLN B O 1
ATOM 2964 N N . ASP B 1 111 ? -18.661 -25.929 -15.939 1 46.51 111 ASP B N 1
ATOM 2965 C CA . ASP B 1 111 ? -18.7 -27.387 -15.993 1 46.51 111 ASP B CA 1
ATOM 2966 C C . ASP B 1 111 ? -17.295 -27.978 -15.899 1 46.51 111 ASP B C 1
ATOM 2968 O O . ASP B 1 111 ? -17.088 -28.996 -15.236 1 46.51 111 ASP B O 1
ATOM 2972 N N . ASP B 1 112 ? -16.577 -27.897 -16.927 1 44.21 112 ASP B N 1
ATOM 2973 C CA . ASP B 1 112 ? -15.915 -29.081 -17.464 1 44.21 112 ASP B CA 1
ATOM 2974 C C . ASP B 1 112 ? -14.727 -29.489 -16.595 1 44.21 112 ASP B C 1
ATOM 2976 O O . ASP B 1 112 ? -14.603 -30.653 -16.211 1 44.21 112 ASP B O 1
ATOM 2980 N N . GLU B 1 113 ? -13.361 -29.122 -17.13 1 46.16 113 GLU B N 1
ATOM 2981 C CA . GLU B 1 113 ? -12.3 -30.113 -17.285 1 46.16 113 GLU B CA 1
ATOM 2982 C C . GLU B 1 113 ? -11.519 -30.293 -15.986 1 46.16 113 GLU B C 1
ATOM 2984 O O . GLU B 1 113 ? -11.347 -29.341 -15.222 1 46.16 113 GLU B O 1
ATOM 2989 N N . SER B 1 114 ? -11.54 -31.482 -15.539 1 45.46 114 SER B N 1
ATOM 2990 C CA . SER B 1 114 ? -10.815 -32.167 -14.474 1 45.46 114 SER B CA 1
ATOM 2991 C C . SER B 1 114 ? -9.509 -31.452 -14.145 1 45.46 114 SER B C 1
ATOM 2993 O O . SER B 1 114 ? -8.714 -31.158 -15.04 1 45.46 114 SER B O 1
ATOM 2995 N N . PRO B 1 115 ? -9.499 -30.704 -13.047 1 47.76 115 PRO B N 1
ATOM 2996 C CA . PRO B 1 115 ? -8.256 -30.12 -12.536 1 47.76 115 PRO B CA 1
ATOM 2997 C C . PRO B 1 115 ? -7.042 -31.016 -12.771 1 47.76 115 PRO B C 1
ATOM 2999 O O . PRO B 1 115 ? -6.073 -30.961 -12.009 1 47.76 115 PRO B O 1
ATOM 3002 N N . VAL B 1 116 ? -7.132 -31.994 -13.657 1 45.65 116 VAL B N 1
ATOM 3003 C CA . VAL B 1 116 ? -5.955 -32.851 -13.554 1 45.65 116 VAL B CA 1
ATOM 3004 C C . VAL B 1 116 ? -4.718 -31.999 -13.276 1 45.65 116 VAL B C 1
ATOM 3006 O O . VAL B 1 116 ? -4.823 -30.907 -12.712 1 45.65 116 VAL B O 1
ATOM 3009 N N . GLN B 1 117 ? -3.537 -32.417 -13.969 1 53.75 117 GLN B N 1
ATOM 3010 C CA . GLN B 1 117 ? -2.085 -32.281 -13.994 1 53.75 117 GLN B CA 1
ATOM 3011 C C . GLN B 1 117 ? -1.67 -30.914 -14.531 1 53.75 117 GLN B C 1
ATOM 3013 O O . GLN B 1 117 ? -0.787 -30.818 -15.385 1 53.75 117 GLN B O 1
ATOM 3018 N N . GLN B 1 118 ? -2.435 -29.91 -14.002 1 61.95 118 GLN B N 1
ATOM 3019 C CA . GLN B 1 118 ? -2.12 -28.661 -14.687 1 61.95 118 GLN B CA 1
ATOM 3020 C C . GLN B 1 118 ? -0.911 -27.976 -14.055 1 61.95 118 GLN B C 1
ATOM 3022 O O . GLN B 1 118 ? -0.727 -28.029 -12.837 1 61.95 118 GLN B O 1
ATOM 3027 N N . VAL B 1 119 ? 0.012 -27.585 -14.958 1 67.26 119 VAL B N 1
ATOM 3028 C CA . VAL B 1 119 ? 1.19 -26.802 -14.601 1 67.26 119 VAL B CA 1
ATOM 3029 C C . VAL B 1 119 ? 0.964 -25.335 -14.962 1 67.26 119 VAL B C 1
ATOM 3031 O O . VAL B 1 119 ? 0.543 -25.021 -16.078 1 67.26 119 VAL B O 1
ATOM 3034 N N . TRP B 1 120 ? 1.082 -24.505 -13.967 1 78.08 120 TRP B N 1
ATOM 3035 C CA . TRP B 1 120 ? 0.888 -23.072 -14.16 1 78.08 120 TRP B CA 1
ATOM 3036 C C . TRP B 1 120 ? 2.222 -22.334 -14.143 1 78.08 120 TRP B C 1
ATOM 3038 O O . TRP B 1 120 ? 3.113 -22.668 -13.357 1 78.08 120 TRP B O 1
ATOM 3048 N N . SER B 1 121 ? 2.336 -21.372 -15.022 1 79.61 121 SER B N 1
ATOM 3049 C CA . SER B 1 121 ? 3.527 -20.53 -15.053 1 79.61 121 SER B CA 1
ATOM 3050 C C . SER B 1 121 ? 3.242 -19.149 -14.473 1 79.61 121 SER B C 1
ATOM 3052 O O . SER B 1 121 ? 2.132 -18.631 -14.605 1 79.61 121 SER B O 1
ATOM 3054 N N . MET B 1 122 ? 4.209 -18.655 -13.768 1 82.2 122 MET B N 1
ATOM 3055 C CA . MET B 1 122 ? 4.108 -17.304 -13.224 1 82.2 122 MET B CA 1
ATOM 3056 C C . MET B 1 122 ? 5.443 -16.574 -13.329 1 82.2 122 MET B C 1
ATOM 3058 O O . MET B 1 122 ? 6.49 -17.205 -13.486 1 82.2 122 MET B O 1
ATOM 3062 N N . VAL B 1 123 ? 5.375 -15.229 -13.295 1 76.64 123 VAL B N 1
ATOM 3063 C CA . VAL B 1 123 ? 6.563 -14.392 -13.42 1 76.64 123 VAL B CA 1
ATOM 3064 C C . VAL B 1 123 ? 6.577 -13.344 -12.309 1 76.64 123 VAL B C 1
ATOM 3066 O O . VAL B 1 123 ? 5.521 -12.891 -11.862 1 76.64 123 VAL B O 1
ATOM 3069 N N . GLY B 1 124 ? 7.902 -13.012 -11.864 1 81.12 124 GLY B N 1
ATOM 3070 C CA . GLY B 1 124 ? 8.065 -11.929 -10.907 1 81.12 124 GLY B CA 1
ATOM 3071 C C . GLY B 1 124 ? 8.374 -12.414 -9.503 1 81.12 124 GLY B C 1
ATOM 3072 O O . GLY B 1 124 ? 7.681 -13.287 -8.976 1 81.12 124 GLY B O 1
ATOM 3073 N N . GLN B 1 125 ? 9.316 -11.824 -9.005 1 83.74 125 GLN B N 1
ATOM 3074 C CA . GLN B 1 125 ? 9.814 -12.284 -7.713 1 83.74 125 GLN B CA 1
ATOM 3075 C C . GLN B 1 125 ? 8.756 -12.123 -6.626 1 83.74 125 GLN B C 1
ATOM 3077 O O . GLN B 1 125 ? 8.562 -13.02 -5.802 1 83.74 125 GLN B O 1
ATOM 3082 N N . GLU B 1 126 ? 8.035 -11.05 -6.65 1 84.3 126 GLU B N 1
ATOM 3083 C CA . GLU B 1 126 ? 7.051 -10.791 -5.603 1 84.3 126 GLU B CA 1
ATOM 3084 C C . GLU B 1 126 ? 5.892 -11.781 -5.677 1 84.3 126 GLU B C 1
ATOM 3086 O O . GLU B 1 126 ? 5.45 -12.305 -4.653 1 84.3 126 GLU B O 1
ATOM 3091 N N . ALA B 1 127 ? 5.394 -12.027 -6.864 1 84.85 127 ALA B N 1
ATOM 3092 C CA . ALA B 1 127 ? 4.292 -12.964 -7.064 1 84.85 127 ALA B CA 1
ATOM 3093 C C . ALA B 1 127 ? 4.69 -14.376 -6.643 1 84.85 127 ALA B C 1
ATOM 3095 O O . ALA B 1 127 ? 3.915 -15.078 -5.99 1 84.85 127 ALA B O 1
ATOM 3096 N N . ILE B 1 128 ? 5.897 -14.709 -7.035 1 88.71 128 ILE B N 1
ATOM 3097 C CA . ILE B 1 128 ? 6.388 -16.048 -6.727 1 88.71 128 ILE B CA 1
ATOM 3098 C C . ILE B 1 128 ? 6.569 -16.197 -5.219 1 88.71 128 ILE B C 1
ATOM 3100 O O . ILE B 1 128 ? 6.246 -17.242 -4.649 1 88.71 128 ILE B O 1
ATOM 3104 N N . GLU B 1 129 ? 7.052 -15.168 -4.616 1 91.14 129 GLU B N 1
ATOM 3105 C CA . GLU B 1 129 ? 7.198 -15.189 -3.164 1 91.14 129 GLU B CA 1
ATOM 3106 C C . GLU B 1 129 ? 5.841 -15.312 -2.475 1 91.14 129 GLU B C 1
ATOM 3108 O O . GLU B 1 129 ? 5.688 -16.087 -1.529 1 91.14 129 GLU B O 1
ATOM 3113 N N . ASN B 1 130 ? 4.895 -14.562 -2.928 1 89.43 130 ASN B N 1
ATOM 3114 C CA . ASN B 1 130 ? 3.57 -14.617 -2.319 1 89.43 130 ASN B CA 1
ATOM 3115 C C . ASN B 1 130 ? 2.938 -15.997 -2.476 1 89.43 130 ASN B C 1
ATOM 3117 O O . ASN B 1 130 ? 2.326 -16.514 -1.54 1 89.43 130 ASN B O 1
ATOM 3121 N N . ARG B 1 131 ? 3.064 -16.558 -3.624 1 88.96 131 ARG B N 1
ATOM 3122 C CA . ARG B 1 131 ? 2.575 -17.917 -3.837 1 88.96 131 ARG B CA 1
ATOM 3123 C C . ARG B 1 131 ? 3.286 -18.905 -2.918 1 88.96 131 ARG B C 1
ATOM 3125 O O . ARG B 1 131 ? 2.647 -19.77 -2.316 1 88.96 131 ARG B O 1
ATOM 3132 N N . THR B 1 132 ? 4.609 -18.745 -2.87 1 93.16 132 THR B N 1
ATOM 3133 C CA . THR B 1 132 ? 5.408 -19.589 -1.987 1 93.16 132 THR B CA 1
ATOM 3134 C C . THR B 1 132 ? 4.89 -19.515 -0.554 1 93.16 132 THR B C 1
ATOM 3136 O O . THR B 1 132 ? 4.628 -20.545 0.071 1 93.16 132 THR B O 1
ATOM 3139 N N . ASN B 1 133 ? 4.679 -18.33 -0.095 1 93.48 133 ASN B N 1
ATOM 3140 C CA . ASN B 1 133 ? 4.201 -18.123 1.268 1 93.48 133 ASN B CA 1
ATOM 3141 C C . ASN B 1 133 ? 2.818 -18.734 1.475 1 93.48 133 ASN B C 1
ATOM 3143 O O . ASN B 1 133 ? 2.558 -19.359 2.505 1 93.48 133 ASN B O 1
ATOM 3147 N N . GLY B 1 134 ? 1.972 -18.526 0.5 1 90.2 134 GLY B N 1
ATOM 3148 C CA . GLY B 1 134 ? 0.639 -19.1 0.579 1 90.2 134 GLY B CA 1
ATOM 3149 C C . GLY B 1 134 ? 0.646 -20.615 0.67 1 90.2 134 GLY B C 1
ATOM 3150 O O . GLY B 1 134 ? -0.075 -21.196 1.483 1 90.2 134 GLY B O 1
ATOM 3151 N N . LEU B 1 135 ? 1.429 -21.239 -0.155 1 90.8 135 LEU B N 1
ATOM 3152 C CA . LEU B 1 135 ? 1.525 -22.694 -0.169 1 90.8 135 LEU B CA 1
ATOM 3153 C C . LEU B 1 135 ? 2.043 -23.217 1.167 1 90.8 135 LEU B C 1
ATOM 3155 O O . LEU B 1 135 ? 1.549 -24.225 1.678 1 90.8 135 LEU B O 1
ATOM 3159 N N . ILE B 1 136 ? 3.028 -22.524 1.747 1 94.16 136 ILE B N 1
ATOM 3160 C CA . ILE B 1 136 ? 3.598 -22.934 3.026 1 94.16 136 ILE B CA 1
ATOM 3161 C C . ILE B 1 136 ? 2.549 -22.796 4.127 1 94.16 136 ILE B C 1
ATOM 3163 O O . ILE B 1 136 ? 2.403 -23.685 4.969 1 94.16 136 ILE B O 1
ATOM 3167 N N . THR B 1 137 ? 1.829 -21.721 4.072 1 92.55 137 THR B N 1
ATOM 3168 C CA . THR B 1 137 ? 0.819 -21.44 5.086 1 92.55 137 THR B CA 1
ATOM 3169 C C . THR B 1 137 ? -0.278 -22.501 5.066 1 92.55 137 THR B C 1
ATOM 3171 O O . THR B 1 137 ? -0.814 -22.867 6.114 1 92.55 137 THR B O 1
ATOM 3174 N N . ASP B 1 138 ? -0.563 -23.011 3.893 1 90.5 138 ASP B N 1
ATOM 3175 C CA . ASP B 1 138 ? -1.675 -23.943 3.731 1 90.5 138 ASP B CA 1
ATOM 3176 C C . ASP B 1 138 ? -1.211 -25.387 3.907 1 90.5 138 ASP B C 1
ATOM 3178 O O . ASP B 1 138 ? -2.002 -26.321 3.761 1 90.5 138 ASP B O 1
ATOM 3182 N N . ALA B 1 139 ? 0.065 -25.559 4.202 1 93.28 139 ALA B N 1
ATOM 3183 C CA . ALA B 1 139 ? 0.625 -26.905 4.301 1 93.28 139 ALA B CA 1
ATOM 3184 C C . ALA B 1 139 ? 0.017 -27.668 5.473 1 93.28 139 ALA B C 1
ATOM 3186 O O . ALA B 1 139 ? -0.24 -27.09 6.532 1 93.28 139 ALA B O 1
ATOM 3187 N N . ASN B 1 140 ? -0.112 -28.962 5.324 1 92.46 140 ASN B N 1
ATOM 3188 C CA . ASN B 1 140 ? -0.728 -29.801 6.346 1 92.46 140 ASN B CA 1
ATOM 3189 C C . ASN B 1 140 ? 0.29 -30.738 6.99 1 92.46 140 ASN B C 1
ATOM 3191 O O . ASN B 1 140 ? 0.173 -31.074 8.17 1 92.46 140 ASN B O 1
ATOM 3195 N N . ASP B 1 141 ? 1.25 -31.192 6.24 1 92.44 141 ASP B N 1
ATOM 3196 C CA . ASP B 1 141 ? 2.079 -32.287 6.736 1 92.44 141 ASP B CA 1
ATOM 3197 C C . ASP B 1 141 ? 3.563 -31.94 6.639 1 92.44 141 ASP B C 1
ATOM 3199 O O . ASP B 1 141 ? 4.314 -32.13 7.598 1 92.44 141 ASP B O 1
ATOM 3203 N N . GLU B 1 142 ? 3.923 -31.466 5.421 1 92.14 142 GLU B N 1
ATOM 3204 C CA . GLU B 1 142 ? 5.355 -31.324 5.177 1 92.14 142 GLU B CA 1
ATOM 3205 C C . GLU B 1 142 ? 5.639 -30.175 4.213 1 92.14 142 GLU B C 1
ATOM 3207 O O . GLU B 1 142 ? 4.931 -30.002 3.219 1 92.14 142 GLU B O 1
ATOM 3212 N N . VAL B 1 143 ? 6.648 -29.423 4.544 1 93.84 143 VAL B N 1
ATOM 3213 C CA . VAL B 1 143 ? 7.168 -28.374 3.672 1 93.84 143 VAL B CA 1
ATOM 3214 C C . VAL B 1 143 ? 8.652 -28.613 3.404 1 93.84 143 VAL B C 1
ATOM 3216 O O . VAL B 1 143 ? 9.455 -28.68 4.338 1 93.84 143 VAL B O 1
ATOM 3219 N N . VAL B 1 144 ? 9.019 -28.811 2.158 1 87.26 144 VAL B N 1
ATOM 3220 C CA . VAL B 1 144 ? 10.414 -28.888 1.737 1 87.26 144 VAL B CA 1
ATOM 3221 C C . VAL B 1 144 ? 10.739 -27.719 0.81 1 87.26 144 VAL B C 1
ATOM 3223 O O . VAL B 1 144 ? 10.14 -27.58 -0.258 1 87.26 144 VAL B O 1
ATOM 3226 N N . LEU B 1 145 ? 11.64 -26.881 1.217 1 92.03 145 LEU B N 1
ATOM 3227 C CA . LEU B 1 145 ? 12.014 -25.695 0.456 1 92.03 145 LEU B CA 1
ATOM 3228 C C . LEU B 1 145 ? 13.52 -25.652 0.22 1 92.03 145 LEU B C 1
ATOM 3230 O O . LEU B 1 145 ? 14.304 -25.823 1.156 1 92.03 145 LEU B O 1
ATOM 3234 N N . VAL B 1 146 ? 13.903 -25.524 -1.021 1 84.2 146 VAL B N 1
ATOM 3235 C CA . VAL B 1 146 ? 15.306 -25.317 -1.361 1 84.2 146 VAL B CA 1
ATOM 3236 C C . VAL B 1 146 ? 15.492 -23.926 -1.965 1 84.2 146 VAL B C 1
ATOM 3238 O O . VAL B 1 146 ? 14.785 -23.551 -2.902 1 84.2 146 VAL B O 1
ATOM 3241 N N . LEU B 1 147 ? 16.365 -23.181 -1.428 1 88.75 147 LEU B N 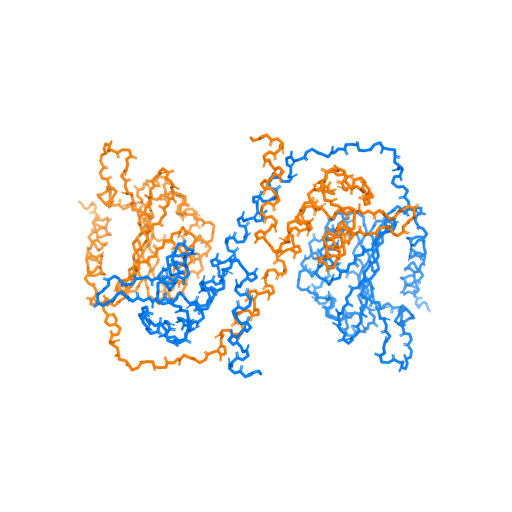1
ATOM 3242 C CA . LEU B 1 147 ? 16.664 -21.844 -1.929 1 88.75 147 LEU B CA 1
ATOM 3243 C C . LEU B 1 147 ? 17.999 -21.825 -2.665 1 88.75 147 LEU B C 1
ATOM 3245 O O . LEU B 1 147 ? 19.004 -22.32 -2.15 1 88.75 147 LEU B O 1
ATOM 3249 N N . GLY B 1 148 ? 17.929 -21.199 -3.849 1 82.05 148 GLY B N 1
ATOM 3250 C CA . GLY B 1 148 ? 19.126 -21.173 -4.674 1 82.05 148 GLY B CA 1
ATOM 3251 C C . GLY B 1 148 ? 19.96 -19.921 -4.475 1 82.05 148 GLY B C 1
ATOM 3252 O O . GLY B 1 148 ? 21.131 -19.882 -4.858 1 82.05 148 GLY B O 1
ATOM 3253 N N . ASP B 1 149 ? 19.369 -18.915 -3.933 1 83.02 149 ASP B N 1
ATOM 3254 C CA . ASP B 1 149 ? 20.046 -17.628 -3.811 1 83.02 149 ASP B CA 1
ATOM 3255 C C . ASP B 1 149 ? 19.695 -16.946 -2.491 1 83.02 149 ASP B C 1
ATOM 3257 O O . ASP B 1 149 ? 18.55 -17.008 -2.039 1 83.02 149 ASP B O 1
ATOM 3261 N N . GLN B 1 150 ? 20.649 -16.304 -1.957 1 86.72 150 GLN B N 1
ATOM 3262 C CA . GLN B 1 150 ? 20.471 -15.638 -0.671 1 86.72 150 GLN B CA 1
ATOM 3263 C C . GLN B 1 150 ? 19.419 -14.537 -0.762 1 86.72 150 GLN B C 1
ATOM 3265 O O . GLN B 1 150 ? 18.703 -14.273 0.207 1 86.72 150 GLN B O 1
ATOM 3270 N N . SER B 1 151 ? 19.269 -13.96 -1.943 1 86.51 151 SER B N 1
ATOM 3271 C CA . SER B 1 151 ? 18.33 -12.857 -2.112 1 86.51 151 SER B CA 1
ATOM 3272 C C . SER B 1 151 ? 16.889 -13.326 -1.94 1 86.51 151 SER B C 1
ATOM 3274 O O . SER B 1 151 ? 15.985 -12.511 -1.742 1 86.51 151 SER B O 1
ATOM 3276 N N . LEU B 1 152 ? 16.684 -14.572 -1.913 1 89.27 152 LEU B N 1
ATOM 3277 C CA . LEU B 1 152 ? 15.328 -15.104 -1.843 1 89.27 152 LEU B CA 1
ATOM 3278 C C . LEU B 1 152 ? 14.935 -15.401 -0.399 1 89.27 152 LEU B C 1
ATOM 3280 O O . LEU B 1 152 ? 13.771 -15.694 -0.116 1 89.27 152 LEU B O 1
ATOM 3284 N N . LEU B 1 153 ? 15.915 -15.384 0.493 1 93.06 153 LEU B N 1
ATOM 3285 C CA . LEU B 1 153 ? 15.608 -15.48 1.916 1 93.06 153 LEU B CA 1
ATOM 3286 C C . LEU B 1 153 ? 15.156 -14.131 2.467 1 93.06 153 LEU B C 1
ATOM 3288 O O . LEU B 1 153 ? 15.887 -13.49 3.225 1 93.06 153 LEU B O 1
ATOM 3292 N N . THR B 1 154 ? 13.978 -13.77 2.153 1 91.78 154 THR B N 1
ATOM 3293 C CA . THR B 1 154 ? 13.435 -12.469 2.528 1 91.78 154 THR B CA 1
ATOM 3294 C C . THR B 1 154 ? 12.868 -12.507 3.944 1 91.78 154 THR B C 1
ATOM 3296 O O . THR B 1 154 ? 12.544 -13.579 4.46 1 91.78 154 THR B O 1
ATOM 3299 N N . PRO B 1 155 ? 12.707 -11.387 4.539 1 92.02 155 PRO B N 1
ATOM 3300 C CA . PRO B 1 155 ? 12.086 -11.347 5.865 1 92.02 155 PRO B CA 1
ATOM 3301 C C . PRO B 1 155 ? 10.679 -11.941 5.876 1 92.02 155 PRO B C 1
ATOM 3303 O O . PRO B 1 155 ? 10.308 -12.641 6.821 1 92.02 155 PRO B O 1
ATOM 3306 N N . ALA B 1 156 ? 9.972 -11.66 4.859 1 90.25 156 ALA B N 1
ATOM 3307 C CA . ALA B 1 156 ? 8.611 -12.185 4.775 1 90.25 156 ALA B CA 1
ATOM 3308 C C . ALA B 1 156 ? 8.613 -13.711 4.739 1 90.25 156 ALA B C 1
ATOM 3310 O O . ALA B 1 156 ? 7.784 -14.354 5.386 1 90.25 156 ALA B O 1
ATOM 3311 N N . LEU B 1 157 ? 9.508 -14.256 3.983 1 94.28 157 LEU B N 1
ATOM 3312 C CA . LEU B 1 157 ? 9.617 -15.709 3.921 1 94.28 157 LEU B CA 1
ATOM 3313 C C . LEU B 1 157 ? 10.017 -16.282 5.277 1 94.28 157 LEU B C 1
ATOM 3315 O O . LEU B 1 157 ? 9.461 -17.291 5.718 1 94.28 157 LEU B O 1
ATOM 3319 N N . VAL B 1 158 ? 10.986 -15.654 5.901 1 95.27 158 VAL B N 1
ATOM 3320 C CA . VAL B 1 158 ? 11.464 -16.095 7.208 1 95.27 158 VAL B CA 1
ATOM 3321 C C . VAL B 1 158 ? 10.305 -16.112 8.202 1 95.27 158 VAL B C 1
ATOM 3323 O O . VAL B 1 158 ? 10.141 -17.073 8.957 1 95.27 158 VAL B O 1
ATOM 3326 N N . ASP B 1 159 ? 9.489 -15.092 8.144 1 94.59 159 ASP B N 1
ATOM 3327 C CA . ASP B 1 159 ? 8.324 -15.03 9.022 1 94.59 159 ASP B CA 1
ATOM 3328 C C . ASP B 1 159 ? 7.371 -16.192 8.753 1 94.59 159 ASP B C 1
ATOM 3330 O O . ASP B 1 159 ? 6.853 -16.806 9.689 1 94.59 159 ASP B O 1
ATOM 3334 N N . THR B 1 160 ? 7.127 -16.43 7.519 1 94.8 160 THR B N 1
ATOM 3335 C CA . THR B 1 160 ? 6.225 -17.505 7.119 1 94.8 160 THR B CA 1
ATOM 3336 C C . THR B 1 160 ? 6.755 -18.857 7.588 1 94.8 160 THR B C 1
ATOM 3338 O O . THR B 1 160 ? 6.003 -19.673 8.124 1 94.8 160 THR B O 1
ATOM 3341 N N . LEU B 1 161 ? 8.035 -19.076 7.439 1 95.71 161 LEU B N 1
ATOM 3342 C CA . LEU B 1 161 ? 8.649 -20.341 7.827 1 95.71 161 LEU B CA 1
ATOM 3343 C C . LEU B 1 161 ? 8.596 -20.531 9.339 1 95.71 161 LEU B C 1
ATOM 3345 O O . LEU B 1 161 ? 8.364 -21.641 9.822 1 95.71 161 LEU B O 1
ATOM 3349 N N . ASN B 1 162 ? 8.74 -19.473 10.03 1 95.18 162 ASN B N 1
ATOM 3350 C CA . ASN B 1 162 ? 8.72 -19.554 11.486 1 95.18 162 ASN B CA 1
ATOM 3351 C C . ASN B 1 162 ? 7.3 -19.721 12.019 1 95.18 162 ASN B C 1
ATOM 3353 O O . ASN B 1 162 ? 7.107 -20.111 13.172 1 95.18 162 ASN B O 1
ATOM 3357 N N . ALA B 1 163 ? 6.372 -19.397 11.189 1 93.33 163 ALA B N 1
ATOM 3358 C CA . ALA B 1 163 ? 4.975 -19.499 11.603 1 93.33 163 ALA B CA 1
ATOM 3359 C C . ALA B 1 163 ? 4.431 -20.903 11.357 1 93.33 163 ALA B C 1
ATOM 3361 O O . ALA B 1 163 ? 3.304 -21.217 11.749 1 93.33 163 ALA B O 1
ATOM 3362 N N . VAL B 1 164 ? 5.191 -21.737 10.737 1 94.17 164 VAL B N 1
ATOM 3363 C CA . VAL B 1 164 ? 4.758 -23.1 10.45 1 94.17 164 VAL B CA 1
ATOM 3364 C C . VAL B 1 164 ? 4.561 -23.866 11.756 1 94.17 164 VAL B C 1
ATOM 3366 O O . VAL B 1 164 ? 5.412 -23.814 12.648 1 94.17 164 VAL B O 1
ATOM 3369 N N . GLU B 1 165 ? 3.463 -24.523 11.796 1 91.45 165 GLU B N 1
ATOM 3370 C CA . GLU B 1 165 ? 3.111 -25.258 13.008 1 91.45 165 GLU B CA 1
ATOM 3371 C C . GLU B 1 165 ? 4.112 -26.375 13.286 1 91.45 165 GLU B C 1
ATOM 3373 O O . GLU B 1 165 ? 4.683 -26.95 12.357 1 91.45 165 GLU B O 1
ATOM 3378 N N . ASP B 1 166 ? 4.201 -26.818 14.591 1 89.31 166 ASP B N 1
ATOM 3379 C CA . ASP B 1 166 ? 5.196 -27.793 15.029 1 89.31 166 ASP B CA 1
ATOM 3380 C C . ASP B 1 166 ? 4.893 -29.179 14.464 1 89.31 166 ASP B C 1
ATOM 3382 O O . ASP B 1 166 ? 5.795 -30.005 14.314 1 89.31 166 ASP B O 1
ATOM 3386 N N . ASP B 1 167 ? 3.633 -29.368 14.156 1 92.53 167 ASP B N 1
ATOM 3387 C CA . ASP B 1 167 ? 3.253 -30.697 13.687 1 92.53 167 ASP B CA 1
ATOM 3388 C C . ASP B 1 167 ? 3.564 -30.865 12.202 1 92.53 167 ASP B C 1
ATOM 3390 O O . ASP B 1 167 ? 3.395 -31.952 11.646 1 92.53 167 ASP B O 1
ATOM 3394 N N . ILE B 1 168 ? 4.043 -29.828 11.593 1 93.25 168 ILE B N 1
ATOM 3395 C CA . ILE B 1 168 ? 4.406 -29.865 10.181 1 93.25 168 ILE B CA 1
ATOM 3396 C C . ILE B 1 168 ? 5.922 -29.985 10.04 1 93.25 168 ILE B C 1
ATOM 3398 O O . ILE B 1 168 ? 6.671 -29.214 10.645 1 93.25 168 ILE B O 1
ATOM 3402 N N . GLU B 1 169 ? 6.376 -30.999 9.323 1 92.66 169 GLU B N 1
ATOM 3403 C CA . GLU B 1 169 ? 7.806 -31.168 9.081 1 92.66 169 GLU B CA 1
ATOM 3404 C C . GLU B 1 169 ? 8.338 -30.089 8.143 1 92.66 169 GLU B C 1
ATOM 3406 O O . GLU B 1 169 ? 7.898 -29.984 6.996 1 92.66 169 GLU B O 1
ATOM 3411 N N . LEU B 1 170 ? 9.221 -29.279 8.617 1 94.08 170 LEU B N 1
ATOM 3412 C CA . LEU B 1 170 ? 9.793 -28.179 7.847 1 94.08 170 LEU B CA 1
ATOM 3413 C C . LEU B 1 170 ? 11.253 -28.456 7.506 1 94.08 170 LEU B C 1
ATOM 3415 O O . LEU B 1 170 ? 12.104 -28.507 8.396 1 94.08 170 LEU B O 1
ATOM 3419 N N . ILE B 1 171 ? 11.53 -28.67 6.243 1 89.89 171 ILE B N 1
ATOM 3420 C CA . ILE B 1 171 ? 12.875 -28.945 5.751 1 89.89 171 ILE B CA 1
ATOM 3421 C C . ILE B 1 171 ? 13.305 -27.847 4.781 1 89.89 171 ILE B C 1
ATOM 3423 O O . ILE B 1 171 ? 12.626 -27.592 3.783 1 89.89 171 ILE B O 1
ATOM 3427 N N . VAL B 1 172 ? 14.368 -27.21 5.089 1 91.04 172 VAL B N 1
ATOM 3428 C CA . VAL B 1 172 ? 14.837 -26.127 4.229 1 91.04 172 VAL B CA 1
ATOM 3429 C C . VAL B 1 172 ? 16.268 -26.408 3.777 1 91.04 172 VAL B C 1
ATOM 3431 O O . VAL B 1 172 ? 17.169 -26.557 4.606 1 91.04 172 VAL B O 1
ATOM 3434 N N . GLY B 1 173 ? 16.389 -26.517 2.448 1 85.82 173 GLY B N 1
ATOM 3435 C CA . GLY B 1 173 ? 17.706 -26.729 1.869 1 85.82 173 GLY B CA 1
ATOM 3436 C C . GLY B 1 173 ? 18.296 -25.476 1.252 1 85.82 173 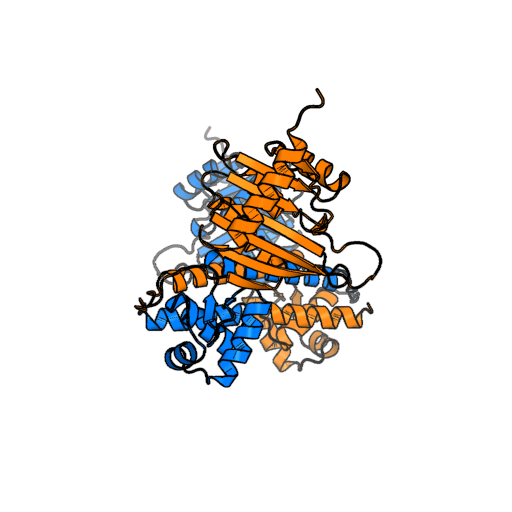GLY B C 1
ATOM 3437 O O . GLY B 1 173 ? 17.565 -24.549 0.897 1 85.82 173 GLY B O 1
ATOM 3438 N N . ALA B 1 174 ? 19.627 -25.46 1.178 1 87.08 174 ALA B N 1
ATOM 3439 C CA . ALA B 1 174 ? 20.376 -24.37 0.558 1 87.08 174 ALA B CA 1
ATOM 3440 C C . ALA B 1 174 ? 21.361 -24.901 -0.479 1 87.08 174 ALA B C 1
ATOM 3442 O O . ALA B 1 174 ? 21.835 -26.035 -0.37 1 87.08 174 ALA B O 1
ATOM 3443 N N . LEU B 1 175 ? 21.592 -24.04 -1.438 1 78.07 175 LEU B N 1
ATOM 3444 C CA . LEU B 1 175 ? 22.535 -24.472 -2.464 1 78.07 175 LEU B CA 1
ATOM 3445 C C . LEU B 1 175 ? 23.971 -24.182 -2.039 1 78.07 175 LEU B C 1
ATOM 3447 O O . LEU B 1 175 ? 24.916 -24.546 -2.742 1 78.07 175 LEU B O 1
ATOM 3451 N N . SER B 1 176 ? 24.151 -23.431 -0.953 1 80.52 176 SER B N 1
ATOM 3452 C CA . SER B 1 176 ? 25.479 -23.134 -0.427 1 80.52 176 SER B CA 1
ATOM 3453 C C . SER B 1 176 ? 25.497 -23.197 1.097 1 80.52 176 SER B C 1
ATOM 3455 O O . SER B 1 176 ? 24.46 -23.036 1.742 1 80.52 176 SER B O 1
ATOM 3457 N N . GLU B 1 177 ? 26.682 -23.461 1.595 1 86.52 177 GLU B N 1
ATOM 3458 C CA . GLU B 1 177 ? 26.83 -23.569 3.043 1 86.52 177 GLU B CA 1
ATOM 3459 C C . GLU B 1 177 ? 26.561 -22.232 3.727 1 86.52 177 GLU B C 1
ATOM 3461 O O . GLU B 1 177 ? 25.874 -22.179 4.749 1 86.52 177 GLU B O 1
ATOM 3466 N N . PRO B 1 178 ? 27.033 -21.224 3.114 1 89.61 178 PRO B N 1
ATOM 3467 C CA . PRO B 1 178 ? 26.718 -19.946 3.756 1 89.61 178 PRO B CA 1
ATOM 3468 C C . PRO B 1 178 ? 25.216 -19.686 3.849 1 89.61 178 PRO B C 1
ATOM 3470 O O . PRO B 1 178 ? 24.735 -19.182 4.867 1 89.61 178 PRO B O 1
ATOM 3473 N N . LEU B 1 179 ? 24.57 -20.051 2.822 1 88.69 179 LEU B N 1
ATOM 3474 C CA . LEU B 1 179 ? 23.123 -19.86 2.836 1 88.69 179 LEU B CA 1
ATOM 3475 C C . LEU B 1 179 ? 22.463 -20.783 3.855 1 88.69 179 LEU B C 1
ATOM 3477 O O . LEU B 1 179 ? 21.503 -20.391 4.523 1 88.69 179 LEU B O 1
ATOM 3481 N N . GLN B 1 180 ? 22.983 -21.949 4.014 1 90.52 180 GLN B N 1
ATOM 3482 C CA . GLN B 1 180 ? 22.443 -22.873 5.005 1 90.52 180 GLN B CA 1
ATOM 3483 C C . GLN B 1 180 ? 22.559 -22.298 6.414 1 90.52 180 GLN B C 1
ATOM 3485 O O . GLN B 1 180 ? 21.632 -22.418 7.218 1 90.52 180 GLN B O 1
ATOM 3490 N N . GLU B 1 181 ? 23.657 -21.726 6.649 1 92.71 181 GLU B N 1
ATOM 3491 C CA . GLU B 1 181 ? 23.891 -21.135 7.964 1 92.71 181 GLU B CA 1
ATOM 3492 C C . GLU B 1 181 ? 22.919 -19.99 8.234 1 92.71 181 GLU B C 1
ATOM 3494 O O . GLU B 1 181 ? 22.4 -19.858 9.344 1 92.71 181 GLU B O 1
ATOM 3499 N N . GLN B 1 182 ? 22.745 -19.271 7.192 1 93.54 182 GLN B N 1
ATOM 3500 C CA . GLN B 1 182 ? 21.81 -18.16 7.332 1 93.54 182 GLN B CA 1
ATOM 3501 C C . GLN B 1 182 ? 20.399 -18.662 7.625 1 93.54 182 GLN B C 1
ATOM 3503 O O . GLN B 1 182 ? 19.688 -18.084 8.45 1 93.54 182 GLN B O 1
ATOM 3508 N N . ILE B 1 183 ? 20.017 -19.673 6.977 1 93.32 183 ILE B N 1
ATOM 3509 C CA . ILE B 1 183 ? 18.685 -20.24 7.153 1 93.32 183 ILE B CA 1
ATOM 3510 C C . ILE B 1 183 ? 18.552 -20.817 8.561 1 93.32 183 ILE B C 1
ATOM 3512 O O . ILE B 1 183 ? 17.534 -20.615 9.228 1 93.32 183 ILE B O 1
ATOM 3516 N N . ARG B 1 184 ? 19.527 -21.498 8.985 1 93.16 184 ARG B N 1
ATOM 3517 C CA . ARG B 1 184 ? 19.518 -22.097 10.316 1 93.16 184 ARG B CA 1
ATOM 3518 C C . ARG B 1 184 ? 19.338 -21.034 11.394 1 93.16 184 ARG B C 1
ATOM 3520 O O . ARG B 1 184 ? 18.604 -21.241 12.362 1 93.16 184 ARG B O 1
ATOM 3527 N N . ASP B 1 185 ? 19.968 -19.937 11.189 1 94.88 185 ASP B N 1
ATOM 3528 C CA . ASP B 1 185 ? 19.876 -18.844 12.153 1 94.88 185 ASP B CA 1
ATOM 3529 C C . ASP B 1 185 ? 18.496 -18.193 12.116 1 94.88 185 ASP B C 1
ATOM 3531 O O . ASP B 1 185 ? 17.941 -17.843 13.16 1 94.88 185 ASP B O 1
ATOM 3535 N N . ALA B 1 186 ? 17.979 -18.093 10.911 1 93.6 186 ALA B N 1
ATOM 3536 C CA . ALA B 1 186 ? 16.742 -17.338 10.723 1 93.6 186 ALA B CA 1
ATOM 3537 C C . ALA B 1 186 ? 15.522 -18.196 11.044 1 93.6 186 ALA B C 1
ATOM 3539 O O . ALA B 1 186 ? 14.481 -17.677 11.454 1 93.6 186 ALA B O 1
ATOM 3540 N N . VAL B 1 187 ? 15.667 -19.48 10.796 1 94.01 187 VAL B N 1
ATOM 3541 C CA . VAL B 1 187 ? 14.563 -20.413 10.998 1 94.01 187 VAL B CA 1
ATOM 3542 C C . VAL B 1 187 ? 15.039 -21.604 11.828 1 94.01 187 VAL B C 1
ATOM 3544 O O . VAL B 1 187 ? 15.185 -22.712 11.308 1 94.01 187 VAL B O 1
ATOM 3547 N N . PRO B 1 188 ? 15.068 -21.511 13.082 1 91.54 188 PRO B N 1
ATOM 3548 C CA . PRO B 1 188 ? 15.705 -22.518 13.933 1 91.54 188 PRO B CA 1
ATOM 3549 C C . PRO B 1 188 ? 14.909 -23.82 14.003 1 91.54 188 PRO B C 1
ATOM 3551 O O . PRO B 1 188 ? 15.481 -24.884 14.254 1 91.54 188 PRO B O 1
ATOM 3554 N N . ASN B 1 189 ? 13.673 -23.773 13.75 1 91.43 189 ASN B N 1
ATOM 3555 C CA . ASN B 1 189 ? 12.845 -24.967 13.889 1 91.43 189 ASN B CA 1
ATOM 3556 C C . ASN B 1 189 ? 12.894 -25.832 12.633 1 91.43 189 ASN B C 1
ATOM 3558 O O . ASN B 1 189 ? 12.324 -26.924 12.605 1 91.43 189 ASN B O 1
ATOM 3562 N N . ALA B 1 190 ? 13.547 -25.318 11.656 1 91.54 190 ALA B N 1
ATOM 3563 C CA . ALA B 1 190 ? 13.603 -26.063 10.402 1 91.54 190 ALA B CA 1
ATOM 3564 C C . ALA B 1 190 ? 14.801 -27.009 10.379 1 91.54 190 ALA B C 1
ATOM 3566 O O . ALA B 1 190 ? 15.863 -26.689 10.918 1 91.54 190 ALA B O 1
ATOM 3567 N N . THR B 1 191 ? 14.628 -28.211 9.854 1 88.68 191 THR B N 1
ATOM 3568 C CA . THR B 1 191 ? 15.764 -29.044 9.475 1 88.68 191 THR B CA 1
ATOM 3569 C C . THR B 1 191 ? 16.437 -28.501 8.218 1 88.68 191 THR B C 1
ATOM 3571 O O . THR B 1 191 ? 15.792 -28.353 7.177 1 88.68 191 THR B O 1
ATOM 3574 N N . THR B 1 192 ? 17.63 -28.156 8.345 1 87.94 192 THR B N 1
ATOM 3575 C CA . THR B 1 192 ? 18.309 -27.539 7.21 1 87.94 192 THR B CA 1
ATOM 3576 C C . THR B 1 192 ? 19.346 -28.49 6.619 1 87.94 192 THR B C 1
ATOM 3578 O O . THR B 1 192 ? 19.872 -29.357 7.32 1 87.94 192 THR B O 1
ATOM 3581 N N . PHE B 1 193 ? 19.574 -28.364 5.293 1 79.4 193 PHE B N 1
ATOM 3582 C CA . PHE B 1 193 ? 20.594 -29.163 4.624 1 79.4 193 PHE B CA 1
ATOM 3583 C C . PHE B 1 193 ? 21.145 -28.43 3.407 1 79.4 193 PHE B C 1
ATOM 3585 O O . PHE B 1 193 ? 20.532 -27.478 2.919 1 79.4 193 PHE B O 1
ATOM 3592 N N . VAL B 1 194 ? 22.33 -28.723 3.052 1 77.67 194 VAL B N 1
ATOM 3593 C CA . VAL B 1 194 ? 22.879 -28.234 1.791 1 77.67 194 VAL B CA 1
ATOM 3594 C C . VAL B 1 194 ? 22.473 -29.168 0.653 1 77.67 194 VAL B C 1
ATOM 3596 O O . VAL B 1 194 ? 22.736 -30.371 0.706 1 77.67 194 VAL B O 1
ATOM 3599 N N . SER B 1 195 ? 21.713 -28.554 -0.193 1 65.23 195 SER B N 1
ATOM 3600 C CA . SER B 1 195 ? 21.19 -29.378 -1.277 1 65.23 195 SER B CA 1
ATOM 3601 C C . SER B 1 195 ? 22.282 -29.729 -2.282 1 65.23 195 SER B C 1
ATOM 3603 O O . SER B 1 195 ? 23.18 -28.924 -2.537 1 65.23 195 SER B O 1
ATOM 3605 N N . GLY B 1 196 ? 22.488 -31.074 -2.529 1 58.15 196 GLY B N 1
ATOM 3606 C CA . GLY B 1 196 ? 23.373 -31.477 -3.611 1 58.15 196 GLY B CA 1
ATOM 3607 C C . GLY B 1 196 ? 22.797 -31.203 -4.987 1 58.15 196 GLY B C 1
ATOM 3608 O O . GLY B 1 196 ? 23.175 -31.852 -5.965 1 58.15 196 GLY B O 1
ATOM 3609 N N . LEU B 1 197 ? 21.786 -30.41 -4.921 1 54.34 197 LEU B N 1
ATOM 3610 C CA . LEU B 1 197 ? 21.124 -30.152 -6.194 1 54.34 197 LEU B CA 1
ATOM 3611 C C . LEU B 1 197 ? 21.918 -29.152 -7.028 1 54.34 197 LEU B C 1
ATOM 3613 O O . LEU B 1 197 ? 21.345 -28.41 -7.829 1 54.34 197 LEU B O 1
ATOM 3617 N N . GLU B 1 198 ? 23.198 -29.069 -6.735 1 52.05 198 GLU B N 1
ATOM 3618 C CA . GLU B 1 198 ? 24.082 -28.184 -7.487 1 52.05 198 GLU B CA 1
ATOM 3619 C C . GLU B 1 198 ? 23.858 -28.328 -8.99 1 52.05 198 GLU B C 1
ATOM 3621 O O . GLU B 1 198 ? 24.092 -27.386 -9.75 1 52.05 198 GLU B O 1
ATOM 3626 N N . TRP B 1 199 ? 23.441 -29.503 -9.3 1 46.13 199 TRP B N 1
ATOM 3627 C CA . TRP B 1 199 ? 23.217 -29.771 -10.716 1 46.13 199 TRP B CA 1
ATOM 3628 C C . TRP B 1 199 ? 22.026 -28.975 -11.239 1 46.13 199 TRP B C 1
ATOM 3630 O O . TRP B 1 199 ? 21.867 -28.806 -12.451 1 46.13 199 TRP B O 1
ATOM 3640 N N . LEU B 1 200 ? 21.112 -28.821 -10.343 1 46.31 200 LEU B N 1
ATOM 3641 C CA . LEU B 1 200 ? 20.005 -27.965 -10.755 1 46.31 200 LEU B CA 1
ATOM 3642 C C . LEU B 1 200 ? 20.48 -26.534 -10.983 1 46.31 200 LEU B C 1
ATOM 3644 O O . LEU B 1 200 ? 19.765 -25.726 -11.58 1 46.31 200 LEU B O 1
ATOM 3648 N N . GLN B 1 201 ? 21.622 -26.265 -10.236 1 46.82 201 GLN B N 1
ATOM 3649 C CA . GLN B 1 201 ? 22.298 -25.005 -10.527 1 46.82 201 GLN B CA 1
ATOM 3650 C C . GLN B 1 201 ? 22.906 -25.018 -11.926 1 46.82 201 GLN B C 1
ATOM 3652 O O . GLN B 1 201 ? 23.331 -26.067 -12.415 1 46.82 201 GLN B O 1
ATOM 3657 N N . GLY B 1 202 ? 22.313 -24.597 -12.875 1 41.1 202 GLY B N 1
ATOM 3658 C CA . GLY B 1 202 ? 23.031 -24.543 -14.138 1 41.1 202 GLY B CA 1
ATOM 3659 C C . GLY B 1 202 ? 24.536 -24.646 -13.974 1 41.1 202 GLY B C 1
ATOM 3660 O O . GLY B 1 202 ? 25.097 -24.127 -13.007 1 41.1 202 GLY B O 1
ATOM 3661 N N . GLY B 1 203 ? 25.132 -25.886 -14.066 1 37.63 203 GLY B N 1
ATOM 3662 C CA . GLY B 1 203 ? 26.577 -26.057 -14.054 1 37.63 203 GLY B CA 1
ATOM 3663 C C . GLY B 1 203 ? 27.332 -24.756 -14.251 1 37.63 203 GLY B C 1
ATOM 3664 O O . GLY B 1 203 ? 26.725 -23.706 -14.47 1 37.63 203 GLY B O 1
ATOM 3665 N N . ASN B 1 204 ? 28.734 -24.946 -14.779 1 36.91 204 ASN B N 1
ATOM 3666 C CA . ASN B 1 204 ? 29.963 -24.178 -14.947 1 36.91 204 ASN B CA 1
ATOM 3667 C C . ASN B 1 204 ? 29.677 -22.767 -15.453 1 36.91 204 ASN B C 1
ATOM 3669 O O . ASN B 1 204 ? 30.096 -21.786 -14.837 1 36.91 204 ASN B O 1
ATOM 3673 N N . ASP B 1 205 ? 30.245 -22.381 -16.656 1 37.23 205 ASP B N 1
ATOM 3674 C CA . ASP B 1 205 ? 31.031 -21.34 -17.311 1 37.23 205 ASP B CA 1
ATOM 3675 C C . ASP B 1 205 ? 30.145 -20.177 -17.752 1 37.23 205 ASP B C 1
ATOM 3677 O O . ASP B 1 205 ? 30.64 -19.173 -18.267 1 37.23 205 ASP B O 1
ATOM 3681 N N . THR B 1 206 ? 28.851 -20.421 -18.446 1 38.63 206 THR B N 1
ATOM 3682 C CA . THR B 1 206 ? 28.449 -19.269 -19.246 1 38.63 206 THR B CA 1
ATOM 3683 C C . THR B 1 206 ? 27.566 -18.327 -18.433 1 38.63 206 THR B C 1
ATOM 3685 O O . THR B 1 206 ? 26.708 -18.775 -17.671 1 38.63 206 THR B O 1
ATOM 3688 N N . GLN B 1 207 ? 27.929 -17.112 -17.98 1 44.56 207 GLN B N 1
ATOM 3689 C CA . GLN B 1 207 ? 27.479 -15.847 -17.41 1 44.56 207 GLN B CA 1
ATOM 3690 C C . GLN B 1 207 ? 25.96 -15.72 -17.483 1 44.56 207 GLN B C 1
ATOM 3692 O O . GLN B 1 207 ? 25.359 -14.956 -16.726 1 44.56 207 GLN B O 1
ATOM 3697 N N . ASP B 1 208 ? 25.324 -16.375 -18.558 1 44.11 208 ASP B N 1
ATOM 3698 C CA . ASP B 1 208 ? 23.945 -16.146 -18.981 1 44.11 208 ASP B CA 1
ATOM 3699 C C . ASP B 1 208 ? 23.003 -17.176 -18.361 1 44.11 208 ASP B C 1
ATOM 3701 O O . ASP B 1 208 ? 21.87 -17.341 -18.817 1 44.11 208 ASP B O 1
ATOM 3705 N N . GLU B 1 209 ? 23.473 -18.051 -17.306 1 51.35 209 GLU B N 1
ATOM 3706 C CA . GLU B 1 209 ? 22.686 -19.268 -17.132 1 51.35 209 GLU B CA 1
ATOM 3707 C C . GLU B 1 209 ? 21.677 -19.116 -15.997 1 51.35 209 GLU B C 1
ATOM 3709 O O . GLU B 1 209 ? 21.998 -18.558 -14.945 1 51.35 209 GLU B O 1
ATOM 3714 N N . THR B 1 210 ? 20.439 -19.425 -16.238 1 56.31 210 THR B N 1
ATOM 3715 C CA . THR B 1 210 ? 19.264 -19.584 -15.39 1 56.31 210 THR B CA 1
ATOM 3716 C C . THR B 1 210 ? 19.558 -20.531 -14.23 1 56.31 210 THR B C 1
ATOM 3718 O O . THR B 1 210 ? 20.177 -21.58 -14.42 1 56.31 210 THR B O 1
ATOM 3721 N N . ALA B 1 211 ? 19.573 -19.966 -12.981 1 66.87 211 ALA B N 1
ATOM 3722 C CA . ALA B 1 211 ? 19.745 -20.771 -11.774 1 66.87 211 ALA B CA 1
ATOM 3723 C C . ALA B 1 211 ? 18.402 -21.046 -11.103 1 66.87 211 ALA B C 1
ATOM 3725 O O . ALA B 1 211 ? 17.423 -20.335 -11.344 1 66.87 211 ALA B O 1
ATOM 3726 N N . ILE B 1 212 ? 18.352 -22.142 -10.401 1 73.21 212 ILE B N 1
ATOM 3727 C CA . ILE B 1 212 ? 17.163 -22.428 -9.606 1 73.21 212 ILE B CA 1
ATOM 3728 C C . ILE B 1 212 ? 16.999 -21.365 -8.521 1 73.21 212 ILE B C 1
ATOM 3730 O O . ILE B 1 212 ? 17.961 -21.022 -7.83 1 73.21 212 ILE B O 1
ATOM 3734 N N . GLY B 1 213 ? 15.894 -20.815 -8.54 1 82.37 213 GLY B N 1
ATOM 3735 C CA . GLY B 1 213 ? 15.58 -19.888 -7.465 1 82.37 213 GLY B CA 1
ATOM 3736 C C . GLY B 1 213 ? 15.014 -20.571 -6.234 1 82.37 213 GLY B C 1
ATOM 3737 O O . GLY B 1 213 ? 15.69 -20.673 -5.208 1 82.37 213 GLY B O 1
ATOM 3738 N N . ARG B 1 214 ? 13.79 -21.131 -6.495 1 87.84 214 ARG B N 1
ATOM 3739 C CA . ARG B 1 214 ? 13.093 -21.845 -5.43 1 87.84 214 ARG B CA 1
ATOM 3740 C C . ARG B 1 214 ? 12.63 -23.219 -5.904 1 87.84 214 ARG B C 1
ATOM 3742 O O . ARG B 1 214 ? 12.213 -23.378 -7.053 1 87.84 214 ARG B O 1
ATOM 3749 N N . LEU B 1 215 ? 12.806 -24.212 -5.024 1 84.31 215 LEU B N 1
ATOM 3750 C CA . LEU B 1 215 ? 12.115 -25.49 -5.147 1 84.31 215 LEU B CA 1
ATOM 3751 C C . LEU B 1 215 ? 11.285 -25.782 -3.902 1 84.31 215 LEU B C 1
ATOM 3753 O O . LEU B 1 215 ? 11.835 -25.994 -2.819 1 84.31 215 LEU B O 1
ATOM 3757 N N . LEU B 1 216 ? 10.006 -25.703 -4.087 1 90.57 216 LEU B N 1
ATOM 3758 C CA . LEU B 1 216 ? 9.1 -25.898 -2.961 1 90.57 216 LEU B CA 1
ATOM 3759 C C . LEU B 1 216 ? 8.196 -27.104 -3.194 1 90.57 216 LEU B C 1
ATOM 3761 O O . LEU B 1 216 ? 7.561 -27.215 -4.245 1 90.57 216 LEU B O 1
ATOM 3765 N N . MET B 1 217 ? 8.242 -28.001 -2.302 1 86.61 217 MET B N 1
ATOM 3766 C CA . MET B 1 217 ? 7.299 -29.115 -2.273 1 86.61 217 MET B CA 1
ATOM 3767 C C . MET B 1 217 ? 6.463 -29.088 -0.998 1 86.61 217 MET B C 1
ATOM 3769 O O . MET B 1 217 ? 7.009 -29.073 0.107 1 86.61 217 MET B O 1
ATOM 3773 N N . VAL B 1 218 ? 5.138 -29.079 -1.212 1 90.09 218 VAL B N 1
ATOM 3774 C CA . VAL B 1 218 ? 4.24 -29.037 -0.062 1 90.09 218 VAL B CA 1
ATOM 3775 C C . VAL B 1 218 ? 3.367 -30.289 -0.043 1 90.09 218 VAL B C 1
ATOM 3777 O O . VAL B 1 218 ? 2.701 -30.605 -1.032 1 90.09 218 VAL B O 1
ATOM 3780 N N . ASP B 1 219 ? 3.358 -31.065 1.01 1 87.7 219 ASP B N 1
ATOM 3781 C CA . ASP B 1 219 ? 2.547 -32.248 1.28 1 87.7 219 ASP B CA 1
ATOM 3782 C C . ASP B 1 219 ? 2.701 -33.285 0.17 1 87.7 219 ASP B C 1
ATOM 3784 O O . ASP B 1 219 ? 1.734 -33.952 -0.202 1 87.7 219 ASP B O 1
ATOM 3788 N N . ARG B 1 220 ? 3.807 -33.22 -0.508 1 80.55 220 ARG B N 1
ATOM 3789 C CA . ARG B 1 220 ? 4.172 -34.176 -1.548 1 80.55 220 ARG B CA 1
ATOM 3790 C C . ARG B 1 220 ? 3.173 -34.141 -2.699 1 80.55 220 ARG B C 1
ATOM 3792 O O . ARG B 1 220 ? 3.017 -35.127 -3.423 1 80.55 220 ARG B O 1
ATOM 3799 N N . SER B 1 221 ? 2.439 -33.006 -2.784 1 80.4 221 SER B N 1
ATOM 3800 C CA . SER B 1 221 ? 1.398 -32.983 -3.807 1 80.4 221 SER B CA 1
ATOM 3801 C C . SER B 1 221 ? 1.405 -31.665 -4.574 1 80.4 221 SER B C 1
ATOM 3803 O O . SER B 1 221 ? 0.747 -31.54 -5.609 1 80.4 221 SER B O 1
ATOM 3805 N N . THR B 1 222 ? 2.142 -30.706 -4.064 1 84.68 222 THR B N 1
ATOM 3806 C CA . THR B 1 222 ? 2.247 -29.413 -4.732 1 84.68 222 THR B CA 1
ATOM 3807 C C . THR B 1 222 ? 3.709 -29.03 -4.942 1 84.68 222 THR B C 1
ATOM 3809 O O . THR B 1 222 ? 4.527 -29.156 -4.028 1 84.68 222 THR B O 1
ATOM 3812 N N . LEU B 1 223 ? 4.027 -28.694 -6.144 1 83.26 223 LEU B N 1
ATOM 3813 C CA . LEU B 1 223 ? 5.404 -28.346 -6.476 1 83.26 223 LEU B CA 1
ATOM 3814 C C . LEU B 1 223 ? 5.479 -26.952 -7.091 1 83.26 223 LEU B C 1
ATOM 3816 O O . LEU B 1 223 ? 4.651 -26.595 -7.931 1 83.26 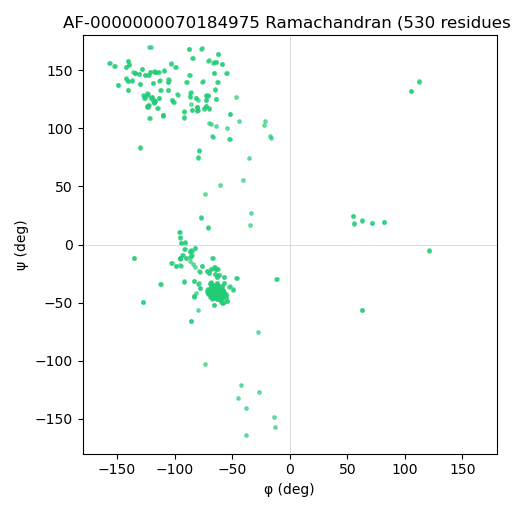223 LEU B O 1
ATOM 3820 N N . LEU B 1 224 ? 6.381 -26.098 -6.58 1 86.94 224 LEU B N 1
ATOM 3821 C CA . LEU B 1 224 ? 6.743 -24.827 -7.198 1 86.94 224 LEU B CA 1
ATOM 3822 C C . LEU B 1 224 ? 8.243 -24.76 -7.466 1 86.94 224 LEU B C 1
ATOM 3824 O O . LEU B 1 224 ? 9.05 -24.989 -6.562 1 86.94 224 LEU B O 1
ATOM 3828 N N . VAL B 1 225 ? 8.634 -24.588 -8.757 1 81.71 225 VAL B N 1
ATOM 3829 C CA . VAL B 1 225 ? 10.032 -24.447 -9.147 1 81.71 225 VAL B CA 1
ATOM 3830 C C . VAL B 1 225 ? 10.244 -23.098 -9.83 1 81.71 225 VAL B C 1
ATOM 3832 O O . VAL B 1 225 ? 9.499 -22.733 -10.743 1 81.71 225 VAL B O 1
ATOM 3835 N N . SER B 1 226 ? 11.186 -22.381 -9.333 1 83.77 226 SER B N 1
ATOM 3836 C CA . SER B 1 226 ? 11.469 -21.097 -9.967 1 83.77 226 SER B CA 1
ATOM 3837 C C . SER B 1 226 ? 12.913 -21.026 -10.449 1 83.77 226 SER B C 1
ATOM 3839 O O . SER B 1 226 ? 13.769 -21.779 -9.979 1 83.77 226 SER B O 1
ATOM 3841 N N . SER B 1 227 ? 13.065 -20.301 -11.497 1 77.88 227 SER B N 1
ATOM 3842 C CA . SER B 1 227 ? 14.387 -19.955 -12.01 1 77.88 227 SER B CA 1
ATOM 3843 C C . SER B 1 227 ? 14.658 -18.461 -11.876 1 77.88 227 SER B C 1
ATOM 3845 O O . SER B 1 227 ? 13.734 -17.648 -11.945 1 77.88 227 SER B O 1
ATOM 3847 N N . ILE B 1 228 ? 15.885 -18.14 -11.529 1 78.25 228 ILE B N 1
ATOM 3848 C CA . ILE B 1 228 ? 16.262 -16.742 -11.349 1 78.25 228 ILE B CA 1
ATOM 3849 C C . ILE B 1 228 ? 17.451 -16.409 -12.248 1 78.25 228 ILE B C 1
ATOM 3851 O O . ILE B 1 228 ? 18.373 -17.215 -12.393 1 78.25 228 ILE B O 1
ATOM 3855 N N . MET B 1 229 ? 17.294 -15.348 -13.001 1 67.38 229 MET B N 1
ATOM 3856 C CA . MET B 1 229 ? 18.403 -14.873 -13.824 1 67.38 229 MET B CA 1
ATOM 3857 C C . MET B 1 229 ? 19.382 -14.049 -12.994 1 67.38 229 MET B C 1
ATOM 3859 O O . MET B 1 229 ? 18.999 -13.049 -12.386 1 67.38 229 MET B O 1
ATOM 3863 N N . PRO B 1 230 ? 20.54 -14.47 -12.898 1 63.31 230 PRO B N 1
ATOM 3864 C CA . PRO B 1 230 ? 21.513 -13.827 -12.012 1 63.31 230 PRO B CA 1
ATOM 3865 C C . PRO B 1 230 ? 21.705 -12.344 -12.324 1 63.31 230 PRO B C 1
ATOM 3867 O O . PRO B 1 230 ? 21.857 -11.531 -11.408 1 63.31 230 PRO B O 1
ATOM 3870 N N . GLU B 1 231 ? 21.588 -11.982 -13.614 1 62.34 231 GLU B N 1
ATOM 3871 C CA . GLU B 1 231 ? 21.886 -10.606 -14 1 62.34 231 GLU B CA 1
ATOM 3872 C C . GLU B 1 231 ? 20.685 -9.694 -13.764 1 62.34 231 GLU B C 1
ATOM 3874 O O . GLU B 1 231 ? 20.82 -8.623 -13.169 1 62.34 231 GLU B O 1
ATOM 3879 N N . SER B 1 232 ? 19.545 -10.237 -14.178 1 62.96 232 SER B N 1
ATOM 3880 C CA . SER B 1 232 ? 18.373 -9.369 -14.138 1 62.96 232 SER B CA 1
ATOM 3881 C C . SER B 1 232 ? 17.578 -9.573 -12.853 1 62.96 232 SER B C 1
ATOM 3883 O O . SER B 1 232 ? 16.745 -8.738 -12.493 1 62.96 232 SER B O 1
ATOM 3885 N N . LYS B 1 233 ? 17.877 -10.604 -12.092 1 67.54 233 LYS B N 1
ATOM 3886 C CA . LYS B 1 233 ? 17.16 -11.035 -10.895 1 67.54 233 LYS B CA 1
ATOM 3887 C C . LYS B 1 233 ? 15.682 -11.271 -11.195 1 67.54 233 LYS B C 1
ATOM 3889 O O . LYS B 1 233 ? 14.848 -11.249 -10.287 1 67.54 233 LYS B O 1
ATOM 3894 N N . GLU B 1 234 ? 15.463 -11.422 -12.557 1 75.76 234 GLU B N 1
ATOM 3895 C CA . GLU B 1 234 ? 14.116 -11.819 -12.957 1 75.76 234 GLU B CA 1
ATOM 3896 C C . GLU B 1 234 ? 13.834 -13.271 -12.582 1 75.76 234 GLU B C 1
ATOM 3898 O O . GLU B 1 234 ? 14.658 -14.153 -12.832 1 75.76 234 GLU B O 1
ATOM 3903 N N . GLU B 1 235 ? 12.728 -13.499 -11.894 1 84.17 235 GLU B N 1
ATOM 3904 C CA . GLU B 1 235 ? 12.349 -14.847 -11.48 1 84.17 235 GLU B CA 1
ATOM 3905 C C . GLU B 1 235 ? 11.107 -15.324 -12.226 1 84.17 235 GLU B C 1
ATOM 3907 O O . GLU B 1 235 ? 10.172 -14.551 -12.446 1 84.17 235 GLU B O 1
ATOM 3912 N N . ARG B 1 236 ? 11.19 -16.52 -12.709 1 80.53 236 ARG B N 1
ATOM 3913 C CA . ARG B 1 236 ? 10.065 -17.221 -13.32 1 80.53 236 ARG B CA 1
ATOM 3914 C C . ARG B 1 236 ? 9.803 -18.55 -12.619 1 80.53 236 ARG B C 1
ATOM 3916 O O . ARG B 1 236 ? 10.725 -19.17 -12.086 1 80.53 236 ARG B O 1
ATOM 3923 N N . ALA B 1 237 ? 8.511 -18.915 -12.555 1 84.29 237 ALA B N 1
ATOM 3924 C CA . ALA B 1 237 ? 8.221 -20.151 -11.832 1 84.29 237 ALA B CA 1
ATOM 3925 C C . ALA B 1 237 ? 7.111 -20.941 -12.519 1 84.29 237 ALA B C 1
ATOM 3927 O O . ALA B 1 237 ? 6.343 -20.386 -13.309 1 84.29 237 ALA B O 1
ATOM 3928 N N . ILE B 1 238 ? 7.182 -22.206 -12.301 1 78.88 238 ILE B N 1
ATOM 3929 C CA . ILE B 1 238 ? 6.079 -23.1 -12.636 1 78.88 238 ILE B CA 1
ATOM 3930 C C . ILE B 1 238 ? 5.572 -23.79 -11.371 1 78.88 238 ILE B C 1
ATOM 3932 O O . ILE B 1 238 ? 6.349 -24.071 -10.456 1 78.88 238 ILE B O 1
ATOM 3936 N N . PHE B 1 239 ? 4.35 -23.946 -11.194 1 81.73 239 PHE B N 1
ATOM 3937 C CA . PHE B 1 239 ? 3.849 -24.734 -10.074 1 81.73 239 PHE B CA 1
ATOM 3938 C C . PHE B 1 239 ? 2.71 -25.643 -10.518 1 81.73 239 PHE B C 1
ATOM 3940 O O . PHE B 1 239 ? 2 -25.335 -11.477 1 81.73 239 PHE B O 1
ATOM 3947 N N . GLY B 1 240 ? 2.662 -26.757 -10.031 1 76.22 240 GLY B N 1
ATOM 3948 C CA . GLY B 1 240 ? 1.665 -27.775 -10.319 1 76.22 240 GLY B CA 1
ATOM 3949 C C . GLY B 1 240 ? 1.158 -28.482 -9.076 1 76.22 240 GLY B C 1
ATOM 3950 O O . GLY B 1 240 ? 1.853 -28.536 -8.059 1 76.22 240 GLY B O 1
ATOM 3951 N N . GLU B 1 241 ? -0.101 -28.845 -9.233 1 72.78 241 GLU B N 1
ATOM 3952 C CA . GLU B 1 241 ? -0.716 -29.567 -8.123 1 72.78 241 GLU B CA 1
ATOM 3953 C C . GLU B 1 241 ? -1.141 -30.97 -8.544 1 72.78 241 GLU B C 1
ATOM 3955 O O . GLU B 1 241 ? -1.451 -31.206 -9.714 1 72.78 241 GLU B O 1
ATOM 3960 N N . GLY B 1 242 ? -1.114 -31.833 -7.678 1 65.16 242 GLY B N 1
ATOM 3961 C CA . GLY B 1 242 ? -1.662 -33.164 -7.88 1 65.16 242 GLY B CA 1
ATOM 3962 C C . GLY B 1 242 ? -0.602 -34.248 -7.911 1 65.16 242 GLY B C 1
ATOM 3963 O O . GLY B 1 242 ? 0.452 -34.076 -8.527 1 65.16 242 GLY B O 1
ATOM 3964 N N . PHE B 1 243 ? -0.782 -35.317 -7.373 1 57.3 243 PHE B N 1
ATOM 3965 C CA . PHE B 1 243 ? 0.125 -36.451 -7.244 1 57.3 243 PHE B CA 1
ATOM 3966 C C . PHE B 1 243 ? 0.435 -37.054 -8.609 1 57.3 243 PHE B C 1
ATOM 3968 O O . PHE B 1 243 ? 1.494 -37.654 -8.802 1 57.3 243 PHE B O 1
ATOM 3975 N N . GLY B 1 244 ? -0.432 -36.696 -9.413 1 52.89 244 GLY B N 1
ATOM 3976 C CA . GLY B 1 244 ? -0.24 -37.272 -10.734 1 52.89 244 GLY B CA 1
ATOM 3977 C C . GLY B 1 244 ? 0.514 -36.357 -11.68 1 52.89 244 GLY B C 1
ATOM 3978 O O . GLY B 1 244 ? 0.793 -36.73 -12.822 1 52.89 244 GLY B O 1
ATOM 3979 N N . ASN B 1 245 ? 0.946 -35.328 -11.16 1 56.31 245 ASN B N 1
ATOM 3980 C CA . ASN B 1 245 ? 1.735 -34.402 -11.965 1 56.31 245 ASN B CA 1
ATOM 3981 C C . ASN B 1 245 ? 3.184 -34.863 -12.091 1 56.31 245 ASN B C 1
ATOM 3983 O O . ASN B 1 245 ? 3.864 -35.069 -11.084 1 56.31 245 ASN B O 1
ATOM 3987 N N . GLY B 1 246 ? 3.614 -35.183 -13.243 1 52.14 246 GLY B N 1
ATOM 3988 C CA . GLY B 1 246 ? 4.95 -35.702 -13.489 1 52.14 246 GLY B CA 1
ATOM 3989 C C . GLY B 1 246 ? 6.043 -34.867 -12.85 1 52.14 246 GLY B C 1
ATOM 3990 O O . GLY B 1 246 ? 7.005 -35.408 -12.302 1 52.14 246 GLY B O 1
ATOM 3991 N N . LEU B 1 247 ? 5.854 -33.563 -12.883 1 57.83 247 LEU B N 1
ATOM 3992 C CA . LEU B 1 247 ? 6.855 -32.691 -12.279 1 57.83 247 LEU B CA 1
ATOM 3993 C C . LEU B 1 247 ? 6.936 -32.916 -10.773 1 57.83 247 LEU B C 1
ATOM 3995 O O . LEU B 1 247 ? 8.026 -32.906 -10.196 1 57.83 247 LEU B O 1
ATOM 3999 N N . VAL B 1 248 ? 5.785 -33.13 -10.259 1 58.08 248 VAL B N 1
ATOM 4000 C CA . VAL B 1 248 ? 5.736 -33.377 -8.821 1 58.08 248 VAL B CA 1
ATOM 4001 C C . VAL B 1 248 ? 6.377 -34.726 -8.507 1 58.08 248 VAL B C 1
ATOM 4003 O O . VAL B 1 248 ? 7.184 -34.836 -7.58 1 58.08 248 VAL B O 1
ATOM 4006 N N . VAL B 1 249 ? 6.114 -35.693 -9.351 1 54.73 249 VAL B N 1
ATOM 4007 C CA . VAL B 1 249 ? 6.645 -37.037 -9.146 1 54.73 249 VAL B CA 1
ATOM 4008 C C . VAL B 1 249 ? 8.168 -37.014 -9.26 1 54.73 249 VAL B C 1
ATOM 4010 O O . VAL B 1 249 ? 8.87 -37.544 -8.395 1 54.73 249 VAL B O 1
ATOM 4013 N N . ILE B 1 250 ? 8.637 -36.287 -10.231 1 55.29 250 ILE B N 1
ATOM 4014 C CA . ILE B 1 250 ? 10.076 -36.234 -10.466 1 55.29 250 ILE B CA 1
ATOM 4015 C C . ILE B 1 250 ? 10.757 -35.468 -9.334 1 55.29 250 ILE B C 1
ATOM 4017 O O . ILE B 1 250 ? 11.801 -35.889 -8.831 1 55.29 250 ILE B O 1
ATOM 4021 N N . SER B 1 251 ? 10.062 -34.444 -9.015 1 60.96 251 SER B N 1
ATOM 4022 C CA . SER B 1 251 ? 10.654 -33.625 -7.961 1 60.96 251 SER B CA 1
ATOM 4023 C C . SER B 1 251 ? 10.697 -34.378 -6.635 1 60.96 251 SER B C 1
ATOM 4025 O O . SER B 1 251 ? 11.671 -34.271 -5.886 1 60.96 251 SER B O 1
ATOM 4027 N N . ARG B 1 252 ? 9.643 -35.114 -6.407 1 61.37 252 ARG B N 1
ATOM 4028 C CA . ARG B 1 252 ? 9.601 -35.913 -5.186 1 61.37 252 ARG B CA 1
ATOM 4029 C C . ARG B 1 252 ? 10.743 -36.924 -5.154 1 61.37 252 ARG B C 1
ATOM 4031 O O . ARG B 1 252 ? 11.384 -37.111 -4.118 1 61.37 252 ARG B O 1
ATOM 4038 N N . ARG B 1 253 ? 10.981 -37.443 -6.23 1 55.68 253 ARG B N 1
ATOM 4039 C CA . ARG B 1 253 ? 12.043 -38.439 -6.33 1 55.68 253 ARG B CA 1
ATOM 4040 C C . ARG B 1 253 ? 13.415 -37.795 -6.163 1 55.68 253 ARG B C 1
ATOM 4042 O O . ARG B 1 253 ? 14.288 -38.347 -5.489 1 55.68 253 ARG B O 1
ATOM 4049 N N . LEU B 1 254 ? 13.513 -36.626 -6.78 1 55.4 254 LEU B N 1
ATOM 4050 C CA . LEU B 1 254 ? 14.784 -35.915 -6.704 1 55.4 254 LEU B CA 1
ATOM 4051 C C . LEU B 1 254 ? 15.059 -35.443 -5.28 1 55.4 254 LEU B C 1
ATOM 4053 O O . LEU B 1 254 ? 16.186 -35.555 -4.791 1 55.4 254 LEU B O 1
ATOM 4057 N N . MET B 1 255 ? 14.005 -34.955 -4.712 1 60.73 255 MET B N 1
ATOM 4058 C CA . MET B 1 255 ? 14.149 -34.46 -3.347 1 60.73 255 MET B CA 1
ATOM 4059 C C . MET B 1 255 ? 14.44 -35.603 -2.381 1 60.73 255 MET B C 1
ATOM 4061 O O . MET B 1 255 ? 15.218 -35.443 -1.438 1 60.73 255 MET B O 1
ATOM 4065 N N . ALA B 1 256 ? 13.703 -36.69 -2.595 1 55.79 256 ALA B N 1
ATOM 4066 C CA . ALA B 1 256 ? 13.943 -37.871 -1.77 1 55.79 256 ALA B CA 1
ATOM 4067 C C . ALA B 1 256 ? 15.388 -38.346 -1.898 1 55.79 256 ALA B C 1
ATOM 4069 O O . ALA B 1 256 ? 16.012 -38.731 -0.907 1 55.79 256 ALA B O 1
ATOM 4070 N N . GLN B 1 257 ? 15.833 -38.281 -3.085 1 51.64 257 GLN B N 1
ATOM 4071 C CA . GLN B 1 257 ? 17.207 -38.712 -3.321 1 51.64 257 GLN B CA 1
ATOM 4072 C C . GLN B 1 257 ? 18.204 -37.724 -2.722 1 51.64 257 GLN B C 1
ATOM 4074 O O . GLN B 1 257 ? 19.227 -38.128 -2.164 1 51.64 257 GLN B O 1
ATOM 4079 N N . GLY B 1 258 ? 17.913 -36.48 -2.908 1 51.16 258 GLY B N 1
ATOM 4080 C CA . GLY B 1 258 ? 18.818 -35.471 -2.382 1 51.16 258 GLY B CA 1
ATOM 4081 C C . GLY B 1 258 ? 18.772 -35.358 -0.87 1 51.16 258 GLY B C 1
ATOM 4082 O O . GLY B 1 258 ? 19.791 -35.089 -0.23 1 51.16 258 GLY B O 1
ATOM 4083 N N . LEU B 1 259 ? 17.545 -35.472 -0.347 1 52.05 259 LEU B N 1
ATOM 4084 C CA . LEU B 1 259 ? 17.394 -35.469 1.104 1 52.05 259 LEU B CA 1
ATOM 4085 C C . LEU B 1 259 ? 17.968 -36.743 1.714 1 52.05 259 LEU B C 1
ATOM 4087 O O . LEU B 1 259 ? 18.551 -36.71 2.8 1 52.05 259 LEU B O 1
ATOM 4091 N N . LEU B 1 260 ? 17.711 -37.936 1.178 1 46.42 260 LEU B N 1
ATOM 4092 C CA . LEU B 1 260 ? 18.181 -39.226 1.672 1 46.42 260 LEU B CA 1
ATOM 4093 C C . LEU B 1 260 ? 19.699 -39.329 1.564 1 46.42 260 LEU B C 1
ATOM 4095 O O . LEU B 1 260 ? 20.343 -39.969 2.398 1 46.42 260 LEU B O 1
ATOM 4099 N N . GLN B 1 261 ? 20.266 -38.87 0.539 1 44.56 261 GLN B N 1
ATOM 4100 C CA . GLN B 1 261 ? 21.717 -39.023 0.522 1 44.56 261 GLN B CA 1
ATOM 4101 C C . GLN B 1 261 ? 22.354 -38.362 1.742 1 44.56 261 GLN B C 1
ATOM 4103 O O . GLN B 1 261 ? 23.403 -38.803 2.216 1 44.56 261 GLN B O 1
ATOM 4108 N N . ASN B 1 262 ? 21.754 -37.373 2.266 1 45.09 262 ASN B N 1
ATOM 4109 C CA . ASN B 1 262 ? 22.428 -36.746 3.399 1 45.09 262 ASN B CA 1
ATOM 4110 C C . ASN B 1 262 ? 22.074 -37.435 4.713 1 45.09 262 ASN B C 1
ATOM 4112 O O . ASN B 1 262 ? 22.583 -37.062 5.772 1 45.09 262 ASN B O 1
ATOM 4116 N N . ARG B 1 263 ? 21.028 -38.373 4.765 1 42.15 263 ARG B N 1
ATOM 4117 C CA . ARG B 1 263 ? 20.805 -39.128 5.994 1 42.15 263 ARG B CA 1
ATOM 4118 C C . ARG B 1 263 ? 21.718 -40.347 6.061 1 42.15 263 ARG B C 1
ATOM 4120 O O . ARG B 1 263 ? 21.582 -41.183 6.958 1 42.15 263 ARG B O 1
ATOM 4127 N N . ASP B 1 264 ? 22.325 -40.835 5.103 1 36.77 264 ASP B N 1
ATOM 4128 C CA . ASP B 1 264 ? 23.191 -41.985 5.343 1 36.77 264 ASP B CA 1
ATOM 4129 C C . ASP B 1 264 ? 24.351 -41.616 6.266 1 36.77 264 ASP B C 1
ATOM 4131 O O . ASP B 1 264 ? 25.157 -40.743 5.94 1 36.77 264 ASP B O 1
ATOM 4135 N N . PRO B 1 265 ? 24.289 -41.982 7.614 1 35.09 265 PRO B N 1
ATOM 4136 C CA . PRO B 1 265 ? 25.378 -41.949 8.593 1 35.09 265 PRO B CA 1
ATOM 4137 C C . PRO B 1 265 ? 26.669 -42.567 8.06 1 35.09 265 PRO B C 1
ATOM 4139 O O . PRO B 1 265 ? 26.625 -43.463 7.214 1 35.09 265 PRO B O 1
ATOM 4142 N N . LYS B 1 266 ? 27.785 -41.912 8.097 1 31.67 266 LYS B N 1
ATOM 4143 C CA . LYS B 1 266 ? 29.126 -42.488 8.155 1 31.67 266 LYS B CA 1
ATOM 4144 C C . LYS B 1 266 ? 29.17 -43.683 9.104 1 31.67 266 LYS B C 1
ATOM 4146 O O . LYS B 1 266 ? 29.088 -43.517 10.323 1 31.67 266 LYS B O 1
ATOM 4151 N N . HIS B 1 267 ? 28.346 -44.825 9.024 1 21.63 267 HIS B N 1
ATOM 4152 C CA . HIS B 1 267 ? 29.174 -45.926 9.504 1 21.63 267 HIS B CA 1
ATOM 4153 C C . HIS B 1 267 ? 30.436 -46.073 8.661 1 21.63 267 HIS B C 1
ATOM 4155 O O . HIS B 1 267 ? 30.392 -45.928 7.438 1 21.63 267 HIS B O 1
#